Protein AF-0000000087629906 (afdb_homodimer)

Sequence (466 aa):
ETQLTEESISKRVALLITNKTFNGYSTRHGAEKDEYEMHCMLADLGYDVVKYRNLTVKEIEKALQKFSKHPHLVHTDSVFVVIMSHGSLKGVCGTDCKPFEIENIYKSLNTENCPALHNKPKVIIIQACRGVLTTDNTTIGINIETDAVVHKEKDFISLLSCTPNTTSYRDESYGSYFIQYIVEVFKEFADVDHIEELFRKVMQRFEESEFGEIQMPSKDRCTLTKNFYLLHYETQLTEESISKRVALLITNKTFNGYSTRHGAEKDEYEMHCMLADLGYDVVKYRNLTVKEIEKALQKFSKHPHLVHTDSVFVVIMSHGSLKGVCGTDCKPFEIENIYKSLNTENCPALHNKPKVIIIQACRGVLTTDNTTIGINIETDAVVHKEKDFISLLSCTPNTTSYRDESYGSYFIQYIVEVFKEFADVDHIEELFRKVMQRFEESEFGEIQMPSKDRCTLTKNFYLLHY

Nearest PDB structures (foldseek):
  4qui-assembly2_B-2  TM=8.491E-01  e=1.460E-20  Homo sapiens
  3r7b-assembly1_A  TM=9.033E-01  e=9.843E-13  Homo sapiens
  3r6l-assembly3_A  TM=9.200E-01  e=4.421E-12  Homo sapiens
  3r5j-assembly1_A  TM=8.519E-01  e=6.045E-12  Homo sapiens
  3r6g-assembly3_A  TM=9.053E-01  e=2.715E-11  Homo sapiens

Foldseek 3Di:
DPPPPPPLLFAAAEEEEFEAAADPDDGQFQSVVLRVLLVVLCVVLRHDYDYYYQFALVRVLVSLLCVLVPPRLLRHQEYEYEHAAAAALQGHGGSHRDDHHPVSNQVCNWCVNRVSCVVHAYEYEYHYFHAAPPDDDDDDDDPPPPPPDPDGGARYKYKYWADRNAGFDADNNNGTLLSVLLSVLCVVPLQPAFPVVSSVVSQVVLVPDPCNVRIGIDMDDHRDPDTHRSHDD/DPPPPPPQLFAAAEEEEFEAAADPDDGQFQSVVLRVLLVVLCVVLRHDYDYYYQFALVRVLVSLLCVLVPPRLLRHQEYEYEHAAAAALQGHGGRHRDDHHPVSNQVCNWCVNRVSCVVHAYEYEYHYFHAADPDDDDDDDDPPPPPPDPDGGARYKYKYWADHNAGFDADNNNGTLLSVLLSVLCVVPLQPAFPVVSSVVSQVVLVPDPCNVRGGIDMDPHRDPDTHRSHDD

Structure (mmCIF, N/CA/C/O backbone):
data_AF-0000000087629906-model_v1
#
loop_
_entity.id
_entity.type
_entity.pdbx_description
1 polymer Caspase-1-like
#
loop_
_atom_site.group_PDB
_atom_site.id
_atom_site.type_symbol
_atom_site.label_atom_id
_atom_site.label_alt_id
_atom_site.label_comp_id
_atom_site.label_asym_id
_atom_site.label_entity_id
_atom_site.label_seq_id
_atom_site.pdbx_PDB_ins_code
_atom_site.Cartn_x
_atom_site.Cartn_y
_atom_site.Cartn_z
_atom_site.occupancy
_atom_site.B_iso_or_equiv
_atom_site.auth_seq_id
_atom_site.auth_comp_id
_atom_site.auth_asym_id
_atom_site.auth_atom_id
_atom_site.pdbx_PDB_model_num
ATOM 1 N N . GLU A 1 1 ? -18.453 -19.672 14.117 1 23.72 1 GLU A N 1
ATOM 2 C CA . GLU A 1 1 ? -17.141 -20.281 14.281 1 23.72 1 GLU A CA 1
ATOM 3 C C . GLU A 1 1 ? -16.984 -21.5 13.359 1 23.72 1 GLU A C 1
ATOM 5 O O . GLU A 1 1 ? -17.438 -22.594 13.688 1 23.72 1 GLU A O 1
ATOM 10 N N . THR A 1 2 ? -17.297 -21.422 12.039 1 31.22 2 THR A N 1
ATOM 11 C CA . THR A 1 2 ? -17.344 -22.578 11.133 1 31.22 2 THR A CA 1
ATOM 12 C C . THR A 1 2 ? -16.031 -23.344 11.172 1 31.22 2 THR A C 1
ATOM 14 O O . THR A 1 2 ? -14.969 -22.781 10.906 1 31.22 2 THR A O 1
ATOM 17 N N . GLN A 1 3 ? -15.984 -24.375 12.047 1 30.27 3 GLN A N 1
ATOM 18 C CA . GLN A 1 3 ? -14.969 -25.406 12.188 1 30.27 3 GLN A CA 1
ATOM 19 C C . GLN A 1 3 ? -14.484 -25.891 10.82 1 30.27 3 GLN A C 1
ATOM 21 O O . GLN A 1 3 ? -15.25 -26.484 10.055 1 30.27 3 GLN A O 1
ATOM 26 N N . LEU A 1 4 ? -13.641 -25.172 10.18 1 35.41 4 LEU A N 1
ATOM 27 C CA . LEU A 1 4 ? -12.945 -25.797 9.055 1 35.41 4 LEU A CA 1
ATOM 28 C C . LEU A 1 4 ? -12.43 -27.172 9.438 1 35.41 4 LEU A C 1
ATOM 30 O O . LEU A 1 4 ? -11.727 -27.328 10.445 1 35.41 4 LEU A O 1
ATOM 34 N N . THR A 1 5 ? -13.242 -28.266 9.43 1 34.72 5 THR A N 1
ATOM 35 C CA . THR A 1 5 ? -12.789 -29.656 9.508 1 34.72 5 THR A CA 1
ATOM 36 C C . THR A 1 5 ? -11.398 -29.797 8.898 1 34.72 5 THR A C 1
ATOM 38 O O . THR A 1 5 ? -11.016 -29.031 8.016 1 34.72 5 THR A O 1
ATOM 41 N N . GLU A 1 6 ? -10.344 -30.391 9.641 1 38.53 6 GLU A N 1
ATOM 42 C CA . GLU A 1 6 ? -9 -30.828 9.289 1 38.53 6 GLU A CA 1
ATOM 43 C C . GLU A 1 6 ? -8.922 -31.281 7.832 1 38.53 6 GLU A C 1
ATOM 45 O O . GLU A 1 6 ? -7.859 -31.188 7.207 1 38.53 6 GLU A O 1
ATOM 50 N N . GLU A 1 7 ? -9.82 -32.25 7.48 1 39.25 7 GLU A N 1
ATOM 51 C CA . GLU A 1 7 ? -9.68 -32.938 6.199 1 39.25 7 GLU A CA 1
ATOM 52 C C . GLU A 1 7 ? -9.539 -31.938 5.051 1 39.25 7 GLU A C 1
ATOM 54 O O . GLU A 1 7 ? -8.773 -32.188 4.109 1 39.25 7 GLU A O 1
ATOM 59 N N . SER A 1 8 ? -10.5 -30.953 4.93 1 39.22 8 SER A N 1
ATOM 60 C CA . SER A 1 8 ? -10.648 -30.266 3.648 1 39.22 8 SER A CA 1
ATOM 61 C C . SER A 1 8 ? -9.609 -29.172 3.484 1 39.22 8 SER A C 1
ATOM 63 O O . SER A 1 8 ? -9.914 -28.094 2.95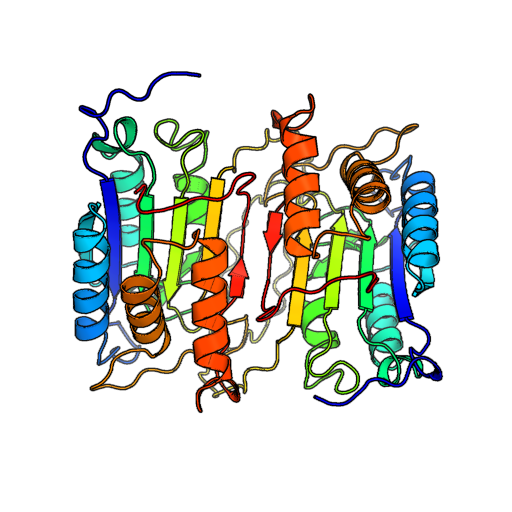1 1 39.22 8 SER A O 1
ATOM 65 N N . ILE A 1 9 ? -8.867 -28.938 4.438 1 48.34 9 ILE A N 1
ATOM 66 C CA . ILE A 1 9 ? -7.883 -27.938 4.02 1 48.34 9 ILE A CA 1
ATOM 67 C C . ILE A 1 9 ? -7.316 -28.312 2.656 1 48.34 9 ILE A C 1
ATOM 69 O O . ILE A 1 9 ? -6.641 -29.344 2.52 1 48.34 9 ILE A O 1
ATOM 73 N N . SER A 1 10 ? -8.078 -28.094 1.532 1 56.72 10 SER A N 1
ATOM 74 C CA . SER A 1 10 ? -8 -28.078 0.075 1 56.72 10 SER A CA 1
ATOM 75 C C . SER A 1 10 ? -6.707 -27.422 -0.399 1 56.72 10 SER A C 1
ATOM 77 O O . SER A 1 10 ? -6.039 -26.734 0.369 1 56.72 10 SER A O 1
ATOM 79 N N . LYS A 1 11 ? -6.113 -27.891 -1.524 1 80.56 11 LYS A N 1
ATOM 80 C CA . LYS A 1 11 ? -4.938 -27.594 -2.338 1 80.56 11 LYS A CA 1
ATOM 81 C C . LYS A 1 11 ? -4.84 -26.094 -2.639 1 80.56 11 LYS A C 1
ATOM 83 O O . LYS A 1 11 ? -5.691 -25.547 -3.344 1 80.56 11 LYS A O 1
ATOM 88 N N . ARG A 1 12 ? -3.924 -25.484 -1.78 1 93.5 12 ARG A N 1
ATOM 89 C CA . ARG A 1 12 ? -3.609 -24.094 -2.117 1 93.5 12 ARG A CA 1
ATOM 90 C C . ARG A 1 12 ? -2.977 -24 -3.502 1 93.5 12 ARG A C 1
ATOM 92 O O . ARG A 1 12 ? -2.316 -24.938 -3.955 1 93.5 12 ARG A O 1
ATOM 99 N N . VAL A 1 13 ? -3.336 -22.969 -4.117 1 96.38 13 VAL A N 1
ATOM 100 C CA . VAL A 1 13 ? -2.77 -22.781 -5.449 1 96.38 13 VAL A CA 1
ATOM 101 C C . VAL A 1 13 ? -2.061 -21.438 -5.527 1 96.38 13 VAL A C 1
ATOM 103 O O . VAL A 1 13 ? -2.516 -20.453 -4.934 1 96.38 13 VAL A O 1
ATOM 106 N N . ALA A 1 14 ? -0.935 -21.391 -6.238 1 98.25 14 ALA A N 1
ATOM 107 C CA . ALA A 1 14 ? -0.16 -20.172 -6.473 1 98.25 14 ALA A CA 1
ATOM 108 C C . ALA A 1 14 ? 0.197 -20.031 -7.949 1 98.25 14 ALA A C 1
ATOM 110 O O . ALA A 1 14 ? 0.315 -21.031 -8.664 1 98.25 14 ALA A O 1
ATOM 111 N N . LEU A 1 15 ? 0.294 -18.797 -8.391 1 98.75 15 LEU A N 1
ATOM 112 C CA . LEU A 1 15 ? 0.773 -18.469 -9.727 1 98.75 15 LEU A CA 1
ATOM 113 C C . LEU A 1 15 ? 2.168 -17.844 -9.672 1 98.75 15 LEU A C 1
ATOM 115 O O . LEU A 1 15 ? 2.396 -16.891 -8.93 1 98.75 15 LEU A O 1
ATOM 119 N N . LEU A 1 16 ? 3.117 -18.438 -10.375 1 98.75 16 LEU A N 1
ATOM 120 C CA . LEU A 1 16 ? 4.492 -17.969 -10.43 1 98.75 16 LEU A CA 1
ATOM 121 C C . LEU A 1 16 ? 4.922 -17.703 -11.867 1 98.75 16 LEU A C 1
ATOM 123 O O . LEU A 1 16 ? 5.027 -18.641 -12.664 1 98.75 16 LEU A O 1
ATOM 127 N N . ILE A 1 17 ? 5.133 -16.438 -12.195 1 98.31 17 ILE A N 1
ATOM 128 C CA . ILE A 1 17 ? 5.574 -16.047 -13.531 1 98.31 17 ILE A CA 1
ATOM 129 C C . ILE A 1 17 ? 6.996 -15.484 -13.461 1 98.31 17 ILE A C 1
ATOM 131 O O . ILE A 1 17 ? 7.258 -14.531 -12.734 1 98.31 17 ILE A O 1
ATOM 135 N N . THR A 1 18 ? 7.895 -16.078 -14.266 1 96.94 18 THR A N 1
ATOM 136 C CA . THR A 1 18 ? 9.289 -15.648 -14.305 1 96.94 18 THR A CA 1
ATOM 137 C C . THR A 1 18 ? 9.703 -15.297 -15.727 1 96.94 18 THR A C 1
ATOM 139 O O . THR A 1 18 ? 9.789 -16.172 -16.594 1 96.94 18 THR A O 1
ATOM 142 N N . ASN A 1 19 ? 9.938 -14.023 -15.953 1 94.5 19 ASN A N 1
ATOM 143 C CA . ASN A 1 19 ? 10.508 -13.594 -17.234 1 94.5 19 ASN A CA 1
ATOM 144 C C . ASN A 1 19 ? 12.016 -13.383 -17.125 1 94.5 19 ASN A C 1
ATOM 146 O O . ASN A 1 19 ? 12.477 -12.57 -16.312 1 94.5 19 ASN A O 1
ATOM 150 N N . LYS A 1 20 ? 12.734 -14.062 -17.875 1 92.31 20 LYS A N 1
ATOM 151 C CA . LYS A 1 20 ? 14.195 -14.008 -17.812 1 92.31 20 LYS A CA 1
ATOM 152 C C . LYS A 1 20 ? 14.773 -13.359 -19.078 1 92.31 20 LYS A C 1
ATOM 154 O O . LYS A 1 20 ? 15.742 -12.602 -19 1 92.31 20 LYS A O 1
ATOM 159 N N . THR A 1 21 ? 14.227 -13.688 -20.234 1 92 21 THR A N 1
ATOM 160 C CA . THR A 1 21 ? 14.75 -13.195 -21.5 1 92 21 THR A CA 1
ATOM 161 C C . THR A 1 21 ? 13.789 -12.188 -22.125 1 92 21 THR A C 1
ATOM 163 O O . THR A 1 21 ? 12.57 -12.352 -22.031 1 92 21 THR A O 1
ATOM 166 N N . PHE A 1 22 ? 14.359 -11.203 -22.766 1 87.94 22 PHE A N 1
ATOM 167 C CA . PHE A 1 22 ? 13.578 -10.117 -23.344 1 87.94 22 PHE A CA 1
ATOM 168 C C . PHE A 1 22 ? 14.086 -9.742 -24.719 1 87.94 22 PHE A C 1
ATOM 170 O O . PHE A 1 22 ? 15.258 -9.961 -25.047 1 87.94 22 PHE A O 1
ATOM 177 N N . ASN A 1 23 ? 13.117 -9.305 -25.438 1 85 23 ASN A N 1
ATOM 178 C CA . ASN A 1 23 ? 13.508 -8.758 -26.734 1 85 23 ASN A CA 1
ATOM 179 C C . ASN A 1 23 ? 14.047 -7.336 -26.594 1 85 23 ASN A C 1
ATOM 181 O O . ASN A 1 23 ? 13.273 -6.383 -26.5 1 85 23 ASN A O 1
ATOM 185 N N . GLY A 1 24 ? 15.359 -7.152 -26.484 1 75.06 24 GLY A N 1
ATOM 186 C CA . GLY A 1 24 ? 15.891 -5.797 -26.453 1 75.06 24 GLY A CA 1
ATOM 187 C C . GLY A 1 24 ? 16.328 -5.367 -25.078 1 75.06 24 GLY A C 1
ATOM 188 O O . GLY A 1 24 ? 16.875 -4.27 -24.906 1 75.06 24 GLY A O 1
ATOM 189 N N . TYR A 1 25 ? 15.93 -6.133 -24.094 1 74.81 25 TYR A N 1
ATOM 190 C CA . TYR A 1 25 ? 16.406 -5.844 -22.734 1 74.81 25 TYR A CA 1
ATOM 191 C C . TYR A 1 25 ? 17.406 -6.895 -22.281 1 74.81 25 TYR A C 1
ATOM 193 O O . TYR A 1 25 ? 17.516 -7.961 -22.891 1 74.81 25 TYR A O 1
ATOM 201 N N . SER A 1 26 ? 18.047 -6.535 -21.234 1 79.56 26 SER A N 1
ATOM 202 C CA . SER A 1 26 ? 19.062 -7.43 -20.688 1 79.56 26 SER A CA 1
ATOM 203 C C . SER A 1 26 ? 18.438 -8.672 -20.078 1 79.56 26 SER A C 1
ATOM 205 O O . SER A 1 26 ? 17.344 -8.602 -19.516 1 79.56 26 SER A O 1
ATOM 207 N N . THR A 1 27 ? 19.109 -9.711 -20.266 1 85.81 27 THR A N 1
ATOM 208 C CA . THR A 1 27 ? 18.703 -10.961 -19.625 1 85.81 27 THR A CA 1
ATOM 209 C C . THR A 1 27 ? 18.828 -10.859 -18.109 1 85.81 27 THR A C 1
ATOM 211 O O . THR A 1 27 ? 19.797 -10.297 -17.594 1 85.81 27 THR A O 1
ATOM 214 N N . ARG A 1 28 ? 17.844 -11.414 -17.406 1 86.5 28 ARG A N 1
ATOM 215 C CA . ARG A 1 28 ? 17.844 -11.398 -15.938 1 86.5 28 ARG A CA 1
ATOM 216 C C . ARG A 1 28 ? 18.531 -12.633 -15.375 1 86.5 28 ARG A C 1
ATOM 218 O O . ARG A 1 28 ? 17.875 -13.539 -14.859 1 86.5 28 ARG A O 1
ATOM 225 N N . HIS A 1 29 ? 19.828 -12.539 -15.367 1 84 29 HIS A N 1
ATOM 226 C CA . HIS A 1 29 ? 20.594 -13.641 -14.797 1 84 29 HIS A CA 1
ATOM 227 C C . HIS A 1 29 ? 20.297 -13.828 -13.32 1 84 29 HIS A C 1
ATOM 229 O O . HIS A 1 29 ? 20.156 -12.852 -12.578 1 84 29 HIS A O 1
ATOM 235 N N . GLY A 1 30 ? 20.141 -15.062 -12.859 1 87.25 30 GLY A N 1
ATOM 236 C CA . GLY A 1 30 ? 19.797 -15.359 -11.477 1 87.25 30 GLY A CA 1
ATOM 237 C C . GLY A 1 30 ? 18.312 -15.57 -11.258 1 87.25 30 GLY A C 1
ATOM 238 O O . GLY A 1 30 ? 17.891 -16.031 -10.195 1 87.25 30 GLY A O 1
ATOM 239 N N . ALA A 1 31 ? 17.562 -15.289 -12.305 1 90.5 31 ALA A N 1
ATOM 240 C CA . ALA A 1 31 ? 16.109 -15.43 -12.211 1 90.5 31 ALA A CA 1
ATOM 241 C C . ALA A 1 31 ? 15.719 -16.875 -11.961 1 90.5 31 ALA A C 1
ATOM 243 O O . ALA A 1 31 ? 14.719 -17.156 -11.289 1 90.5 31 ALA A O 1
ATOM 244 N N . GLU A 1 32 ? 16.516 -17.766 -12.477 1 92.56 32 GLU A N 1
ATOM 245 C CA . GLU A 1 32 ? 16.219 -19.188 -12.289 1 92.56 32 GLU A CA 1
ATOM 246 C C . GLU A 1 32 ? 16.359 -19.594 -10.82 1 92.56 32 GLU A C 1
ATOM 248 O O . GLU A 1 32 ? 15.602 -20.422 -10.328 1 92.56 32 GLU A O 1
ATOM 253 N N . LYS A 1 33 ? 17.359 -19.062 -10.211 1 93 33 LYS A N 1
ATOM 254 C CA . LYS A 1 33 ? 17.531 -19.328 -8.789 1 93 33 LYS A CA 1
ATOM 255 C C . LYS A 1 33 ? 16.359 -18.781 -7.984 1 93 33 LYS A C 1
ATOM 257 O O . LYS A 1 33 ? 15.82 -19.453 -7.105 1 93 33 LYS A O 1
ATOM 262 N N . ASP A 1 34 ? 15.969 -17.562 -8.273 1 95.38 34 ASP A N 1
ATOM 263 C CA . ASP A 1 34 ? 14.82 -16.938 -7.621 1 95.38 34 ASP A CA 1
ATOM 264 C C . ASP A 1 34 ? 13.562 -17.797 -7.816 1 95.38 34 ASP A C 1
ATOM 266 O O . ASP A 1 34 ? 12.812 -18.031 -6.867 1 95.38 34 ASP A O 1
ATOM 270 N N . GLU A 1 35 ? 13.391 -18.234 -9.039 1 96.88 35 GLU A N 1
ATOM 271 C CA . GLU A 1 35 ? 12.227 -19.047 -9.352 1 96.88 35 GLU A CA 1
ATOM 272 C C . GLU A 1 35 ? 12.219 -20.344 -8.531 1 96.88 35 GLU A C 1
ATOM 274 O O . GLU A 1 35 ? 11.195 -20.719 -7.965 1 96.88 35 GLU A O 1
ATOM 279 N N . TYR A 1 36 ? 13.336 -20.953 -8.523 1 97.19 36 TYR A N 1
ATOM 280 C CA . TYR A 1 36 ? 13.461 -22.203 -7.801 1 97.19 36 TYR A CA 1
ATOM 281 C C . TYR A 1 36 ? 13.172 -22.016 -6.316 1 97.19 36 TYR A C 1
ATOM 283 O O . TYR A 1 36 ? 12.367 -22.75 -5.734 1 97.19 36 TYR A O 1
ATOM 291 N N . GLU A 1 37 ? 13.805 -21.078 -5.719 1 97.19 37 GLU A N 1
ATOM 292 C CA . GLU A 1 37 ? 13.664 -20.844 -4.285 1 97.19 37 GLU A CA 1
ATOM 293 C C . GLU A 1 37 ? 12.227 -20.453 -3.936 1 97.19 37 GLU A C 1
ATOM 295 O O . GLU A 1 37 ? 11.68 -20.922 -2.936 1 97.19 37 GLU A O 1
ATOM 300 N N . MET A 1 38 ? 11.656 -19.625 -4.742 1 98.06 38 MET A N 1
ATOM 301 C CA . MET A 1 38 ? 10.273 -19.219 -4.52 1 98.06 38 MET A CA 1
ATOM 302 C C . MET A 1 38 ? 9.32 -20.406 -4.664 1 98.06 38 MET A C 1
ATOM 304 O O . MET A 1 38 ? 8.414 -20.578 -3.846 1 98.06 38 MET A O 1
ATOM 308 N N . HIS A 1 39 ? 9.539 -21.188 -5.691 1 98.19 39 HIS A N 1
ATOM 309 C CA . HIS A 1 39 ? 8.727 -22.391 -5.887 1 98.19 39 HIS A CA 1
ATOM 310 C C . HIS A 1 39 ? 8.797 -23.297 -4.668 1 98.19 39 HIS A C 1
ATOM 312 O O . HIS A 1 39 ? 7.77 -23.766 -4.172 1 98.19 39 HIS A O 1
ATOM 318 N N . CYS A 1 40 ? 9.977 -23.547 -4.223 1 98.06 40 CYS A N 1
ATOM 319 C CA . CYS A 1 40 ? 10.164 -24.438 -3.086 1 98.06 40 CYS A CA 1
ATOM 320 C C . CYS A 1 40 ? 9.477 -23.906 -1.843 1 98.06 40 CYS A C 1
ATOM 322 O O . CYS A 1 40 ? 8.805 -24.641 -1.12 1 98.06 40 CYS A O 1
ATOM 324 N N . MET A 1 41 ? 9.625 -22.609 -1.605 1 97.75 41 MET A N 1
ATOM 325 C CA . MET A 1 41 ? 9 -22 -0.437 1 97.75 41 MET A CA 1
ATOM 326 C C . MET A 1 41 ? 7.48 -22.156 -0.492 1 97.75 41 MET A C 1
ATOM 328 O O . MET A 1 41 ? 6.859 -22.562 0.488 1 97.75 41 MET A O 1
ATOM 332 N N . LEU A 1 42 ? 6.883 -21.844 -1.662 1 97.62 42 LEU A N 1
ATOM 333 C CA . LEU A 1 42 ? 5.434 -21.938 -1.814 1 97.62 42 LEU A CA 1
ATOM 334 C C . LEU A 1 42 ? 4.957 -23.375 -1.673 1 97.62 42 LEU A C 1
ATOM 336 O O . LEU A 1 42 ? 3.938 -23.641 -1.029 1 97.62 42 LEU A O 1
ATOM 340 N N . ALA A 1 43 ? 5.711 -24.281 -2.232 1 96.5 43 ALA A N 1
ATOM 341 C CA . ALA A 1 43 ? 5.367 -25.688 -2.117 1 96.5 43 ALA A CA 1
ATOM 342 C C . ALA A 1 43 ? 5.406 -26.141 -0.661 1 96.5 43 ALA A C 1
ATOM 344 O O . ALA A 1 43 ? 4.512 -26.859 -0.203 1 96.5 43 ALA A O 1
ATOM 345 N N . ASP A 1 44 ? 6.402 -25.719 0.036 1 95.25 44 ASP A N 1
ATOM 346 C CA . ASP A 1 44 ? 6.547 -26.062 1.446 1 95.25 44 ASP A CA 1
ATOM 347 C C . ASP A 1 44 ? 5.383 -25.516 2.271 1 95.25 44 ASP A C 1
ATOM 349 O O . ASP A 1 44 ? 5.023 -26.094 3.301 1 95.25 44 ASP A O 1
ATOM 353 N N . LEU A 1 45 ? 4.832 -24.469 1.834 1 95.5 45 LEU A N 1
ATOM 354 C CA . LEU A 1 45 ? 3.707 -23.844 2.527 1 95.5 45 LEU A CA 1
ATOM 355 C C . LEU A 1 45 ? 2.387 -24.484 2.094 1 95.5 45 LEU A C 1
ATOM 357 O O . LEU A 1 45 ? 1.316 -24.047 2.525 1 95.5 45 LEU A O 1
ATOM 361 N N . GLY A 1 46 ? 2.428 -25.422 1.151 1 94.44 46 GLY A N 1
ATOM 362 C CA . GLY A 1 46 ? 1.253 -26.203 0.788 1 94.44 46 GLY A CA 1
ATOM 363 C C . GLY A 1 46 ? 0.607 -25.734 -0.503 1 94.44 46 GLY A C 1
ATOM 364 O O . GLY A 1 46 ? -0.507 -26.141 -0.83 1 94.44 46 GLY A O 1
ATOM 365 N N . TYR A 1 47 ? 1.272 -24.922 -1.271 1 96.75 47 TYR A N 1
ATOM 366 C CA . TYR A 1 47 ? 0.686 -24.422 -2.51 1 96.75 47 TYR A CA 1
ATOM 367 C C . TYR A 1 47 ? 1.095 -25.281 -3.695 1 96.75 47 TYR A C 1
ATOM 369 O O . TYR A 1 47 ? 2.271 -25.609 -3.854 1 96.75 47 TYR A O 1
ATOM 377 N N . ASP A 1 48 ? 0.115 -25.656 -4.469 1 96.75 48 ASP A N 1
ATOM 378 C CA . ASP A 1 48 ? 0.391 -26.125 -5.82 1 96.75 48 ASP A CA 1
ATOM 379 C C . ASP A 1 48 ? 0.734 -24.969 -6.75 1 96.75 48 ASP A C 1
ATOM 381 O O . ASP A 1 48 ? -0.116 -24.125 -7.031 1 96.75 48 ASP A O 1
ATOM 385 N N . VAL A 1 49 ? 1.929 -25 -7.301 1 97.94 49 VAL A N 1
ATOM 386 C CA . VAL A 1 49 ? 2.428 -23.812 -7.98 1 97.94 49 VAL A CA 1
ATOM 387 C C . VAL A 1 49 ? 2.273 -23.984 -9.492 1 97.94 49 VAL A C 1
ATOM 389 O O . VAL A 1 49 ? 2.869 -24.875 -10.086 1 97.94 49 VAL A O 1
ATOM 392 N N . VAL A 1 50 ? 1.48 -23.125 -10.102 1 97.94 50 VAL A N 1
ATOM 393 C CA . VAL A 1 50 ? 1.387 -22.984 -11.555 1 97.94 50 VAL A CA 1
ATOM 394 C C . VAL A 1 50 ? 2.486 -22.062 -12.062 1 97.94 50 VAL A C 1
ATOM 396 O O . VAL A 1 50 ? 2.518 -20.875 -11.711 1 97.94 50 VAL A O 1
ATOM 399 N N . LYS A 1 51 ? 3.32 -22.609 -12.953 1 98.19 51 LYS A N 1
ATOM 400 C CA . LYS A 1 51 ? 4.496 -21.859 -13.367 1 98.19 51 LYS A CA 1
ATOM 401 C C . LYS A 1 51 ? 4.418 -21.484 -14.844 1 98.19 51 LYS A C 1
ATOM 403 O O . LYS A 1 51 ? 4 -22.281 -15.672 1 98.19 51 LYS A O 1
ATOM 408 N N . TYR A 1 52 ? 4.773 -20.281 -15.148 1 98.44 52 TYR A N 1
ATOM 409 C CA . TYR A 1 52 ? 4.996 -19.812 -16.516 1 98.44 52 TYR A CA 1
ATOM 410 C C . TYR A 1 52 ? 6.336 -19.094 -16.625 1 98.44 52 TYR A C 1
ATOM 412 O O . TYR A 1 52 ? 6.812 -18.484 -15.664 1 98.44 52 TYR A O 1
ATOM 420 N N . ARG A 1 53 ? 6.898 -19.156 -17.844 1 97.81 53 ARG A N 1
ATOM 421 C CA . ARG A 1 53 ? 8.18 -18.516 -18.094 1 97.81 53 ARG A CA 1
ATOM 422 C C . ARG A 1 53 ? 8.148 -17.719 -19.391 1 97.81 53 ARG A C 1
ATOM 424 O O . ARG A 1 53 ? 7.559 -18.156 -20.375 1 97.81 53 ARG A O 1
ATOM 431 N N . ASN A 1 54 ? 8.758 -16.578 -19.297 1 96.94 54 ASN A N 1
ATOM 432 C CA . ASN A 1 54 ? 9.016 -15.758 -20.484 1 96.94 54 ASN A CA 1
ATOM 433 C C . ASN A 1 54 ? 7.738 -15.484 -21.266 1 96.94 54 ASN A C 1
ATOM 435 O O . ASN A 1 54 ? 7.637 -15.836 -22.438 1 96.94 54 ASN A O 1
ATOM 439 N N . LEU A 1 55 ? 6.863 -14.773 -20.578 1 97.62 55 LEU A N 1
ATOM 440 C CA . LEU A 1 55 ? 5.562 -14.422 -21.141 1 97.62 55 LEU A CA 1
ATOM 441 C C . LEU A 1 55 ? 5.566 -12.992 -21.672 1 97.62 55 LEU A C 1
ATOM 443 O O . LEU A 1 55 ? 6.152 -12.102 -21.062 1 97.62 55 LEU A O 1
ATOM 447 N N . THR A 1 56 ? 4.934 -12.797 -22.812 1 96.19 56 THR A N 1
ATOM 448 C CA . THR A 1 56 ? 4.578 -11.453 -23.25 1 96.19 56 THR A CA 1
ATOM 449 C C . THR A 1 56 ? 3.465 -10.875 -22.375 1 96.19 56 THR A C 1
ATOM 451 O O . THR A 1 56 ? 2.914 -11.578 -21.516 1 96.19 56 THR A O 1
ATOM 454 N N . VAL A 1 57 ? 3.139 -9.625 -22.594 1 93.44 57 VAL A N 1
ATOM 455 C CA . VAL A 1 57 ? 2.088 -8.992 -21.797 1 93.44 57 VAL A CA 1
ATOM 456 C C . VAL A 1 57 ? 0.761 -9.711 -22.031 1 93.44 57 VAL A C 1
ATOM 458 O O . VAL A 1 57 ? 0.024 -9.992 -21.078 1 93.44 57 VAL A O 1
ATOM 461 N N . LYS A 1 58 ? 0.475 -9.977 -23.297 1 96.19 58 LYS A N 1
ATOM 462 C CA . LYS A 1 58 ? -0.756 -10.688 -23.641 1 96.19 58 LYS A CA 1
ATOM 463 C C . LYS A 1 58 ? -0.799 -12.055 -22.969 1 96.19 58 LYS A C 1
ATOM 465 O O . LYS A 1 58 ? -1.848 -12.484 -22.484 1 96.19 58 LYS A O 1
ATOM 470 N N . GLU A 1 59 ? 0.308 -12.68 -22.938 1 97.81 59 GLU A N 1
ATOM 471 C CA . GLU A 1 59 ? 0.382 -14 -22.328 1 97.81 59 GLU A CA 1
ATOM 472 C C . GLU A 1 59 ? 0.252 -13.914 -20.797 1 97.81 59 GLU A C 1
ATOM 474 O O . GLU A 1 59 ? -0.314 -14.812 -20.172 1 97.81 59 GLU A O 1
ATOM 479 N N . ILE A 1 60 ? 0.811 -12.898 -20.156 1 97.25 60 ILE A N 1
ATOM 480 C CA . ILE A 1 60 ? 0.623 -12.68 -18.719 1 97.25 60 ILE A CA 1
ATOM 481 C C . ILE A 1 60 ? -0.864 -12.516 -18.422 1 97.25 60 ILE A C 1
ATOM 483 O O . ILE A 1 60 ? -1.386 -13.133 -17.484 1 97.25 60 ILE A O 1
ATOM 487 N N . GLU A 1 61 ? -1.5 -11.703 -19.25 1 96.69 61 GLU A N 1
ATOM 488 C CA . GLU A 1 61 ? -2.934 -11.484 -19.078 1 96.69 61 GLU A CA 1
ATOM 489 C C . GLU A 1 61 ? -3.713 -12.789 -19.188 1 96.69 61 GLU A C 1
ATOM 491 O O . GLU A 1 61 ? -4.609 -13.062 -18.391 1 96.69 61 GLU A O 1
ATOM 496 N N . LYS A 1 62 ? -3.365 -13.586 -20.172 1 97.69 62 LYS A N 1
ATOM 497 C CA . LYS A 1 62 ? -4.02 -14.875 -20.359 1 97.69 62 LYS A CA 1
ATOM 498 C C . LYS A 1 62 ? -3.768 -15.805 -19.188 1 97.69 62 LYS A C 1
ATOM 500 O O . LYS A 1 62 ? -4.676 -16.516 -18.734 1 97.69 62 LYS A O 1
ATOM 505 N N . ALA A 1 63 ? -2.545 -15.797 -18.672 1 98.06 63 ALA A N 1
ATOM 506 C CA . ALA A 1 63 ? -2.203 -16.625 -17.516 1 98.06 63 ALA A CA 1
ATOM 507 C C . ALA A 1 63 ? -3.027 -16.219 -16.297 1 98.06 63 ALA A C 1
ATOM 509 O O . ALA A 1 63 ? -3.518 -17.094 -15.57 1 98.06 63 ALA A O 1
ATOM 510 N N . LEU A 1 64 ? -3.172 -14.93 -16.078 1 97.62 64 LEU A N 1
ATOM 511 C CA . LEU A 1 64 ? -3.961 -14.422 -14.969 1 97.62 64 LEU A CA 1
ATOM 512 C C . LEU A 1 64 ? -5.426 -14.82 -15.109 1 97.62 64 LEU A C 1
ATOM 514 O O . LEU A 1 64 ? -6.062 -15.219 -14.133 1 97.62 64 LEU A O 1
ATOM 518 N N . GLN A 1 65 ? -5.914 -14.727 -16.328 1 97 65 GLN A N 1
ATOM 519 C CA . GLN A 1 65 ? -7.297 -15.109 -16.578 1 97 65 GLN A CA 1
ATOM 520 C C . GLN A 1 65 ? -7.516 -16.594 -16.312 1 97 65 GLN A C 1
ATOM 522 O O . GLN A 1 65 ? -8.5 -16.984 -15.688 1 97 65 GLN A O 1
ATOM 527 N N . LYS A 1 66 ? -6.613 -17.375 -16.828 1 97.44 66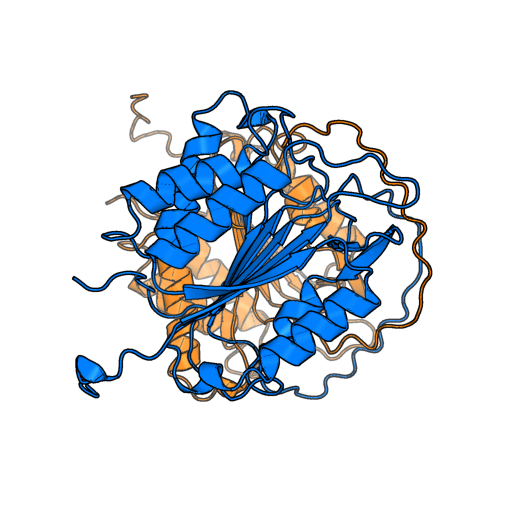 LYS A N 1
ATOM 528 C CA . LYS A 1 66 ? -6.691 -18.797 -16.578 1 97.44 66 LYS A CA 1
ATOM 529 C C . LYS A 1 66 ? -6.609 -19.109 -15.078 1 97.44 66 LYS A C 1
ATOM 531 O O . LYS A 1 66 ? -7.352 -19.953 -14.57 1 97.44 66 LYS A O 1
ATOM 536 N N . PHE A 1 67 ? -5.77 -18.406 -14.398 1 97.69 67 PHE A N 1
ATOM 537 C CA . PHE A 1 67 ? -5.598 -18.594 -12.961 1 97.69 67 PHE A CA 1
ATOM 538 C C . PHE A 1 67 ? -6.875 -18.234 -12.211 1 97.69 67 PHE A C 1
ATOM 540 O O . PHE A 1 67 ? -7.285 -18.953 -11.297 1 97.69 67 PHE A O 1
ATOM 547 N N . SER A 1 68 ? -7.512 -17.125 -12.586 1 97 68 SER A N 1
ATOM 548 C CA . SER A 1 68 ? -8.719 -16.656 -11.922 1 97 68 SER A CA 1
ATOM 549 C C . SER A 1 68 ? -9.867 -17.656 -12.094 1 97 68 SER A C 1
ATOM 551 O O . SER A 1 68 ? -10.867 -17.578 -11.375 1 97 68 SER A O 1
ATOM 553 N N . LYS A 1 69 ? -9.703 -18.594 -13.039 1 95.94 69 LYS A N 1
ATOM 554 C CA . LYS A 1 69 ? -10.727 -19.609 -13.305 1 95.94 69 LYS A CA 1
ATOM 555 C C . LYS A 1 69 ? -10.258 -21 -12.875 1 95.94 69 LYS A C 1
ATOM 557 O O . LYS A 1 69 ? -10.875 -22 -13.227 1 95.94 69 LYS A O 1
ATOM 562 N N . HIS A 1 70 ? -9.133 -21.031 -12.25 1 95.56 70 HIS A N 1
ATOM 563 C CA . HIS A 1 70 ? -8.594 -22.312 -11.82 1 95.56 70 HIS A CA 1
ATOM 564 C C . HIS A 1 70 ? -9.586 -23.062 -10.938 1 95.56 70 HIS A C 1
ATOM 566 O O . HIS A 1 70 ? -10.133 -22.5 -9.992 1 95.56 70 HIS A O 1
ATOM 572 N N . PRO A 1 71 ? -9.852 -24.297 -11.094 1 93.38 71 PRO A N 1
ATOM 573 C CA . PRO A 1 71 ? -10.914 -25.047 -10.414 1 93.38 71 PRO A CA 1
ATOM 574 C C . PRO A 1 71 ? -10.641 -25.234 -8.922 1 93.38 71 PRO A C 1
ATOM 576 O O . PRO A 1 71 ? -11.57 -25.391 -8.133 1 93.38 71 PRO A O 1
ATOM 579 N N . HIS A 1 72 ? -9.445 -25.141 -8.547 1 93.75 72 HIS A N 1
ATOM 580 C CA . HIS A 1 72 ? -9.094 -25.422 -7.16 1 93.75 72 HIS A CA 1
ATOM 581 C C . HIS A 1 72 ? -9.266 -24.172 -6.293 1 93.75 72 HIS A C 1
ATOM 583 O O . HIS A 1 72 ? -9.164 -24.25 -5.066 1 93.75 72 HIS A O 1
ATOM 589 N N . LEU A 1 73 ? -9.578 -23.031 -6.879 1 94.69 73 LEU A N 1
ATOM 590 C CA . LEU A 1 73 ? -9.68 -21.797 -6.121 1 94.69 73 LEU A CA 1
ATOM 591 C C . LEU A 1 73 ? -10.836 -21.859 -5.129 1 94.69 73 LEU A C 1
ATOM 593 O O . LEU A 1 73 ? -10.773 -21.234 -4.062 1 94.69 73 LEU A O 1
ATOM 597 N N . VAL A 1 74 ? -11.812 -22.625 -5.434 1 91.81 74 VAL A N 1
ATOM 598 C CA . VAL A 1 74 ? -12.977 -22.719 -4.566 1 91.81 74 VAL A CA 1
ATOM 599 C C . VAL A 1 74 ? -12.602 -23.438 -3.27 1 91.81 74 VAL A C 1
ATOM 601 O O . VAL A 1 74 ? -13.258 -23.25 -2.24 1 91.81 74 VAL A O 1
ATOM 604 N N . HIS A 1 75 ? -11.508 -24.188 -3.324 1 91.56 75 HIS A N 1
ATOM 605 C CA . HIS A 1 75 ? -11.133 -25 -2.18 1 91.56 75 HIS A CA 1
ATOM 606 C C . HIS A 1 75 ? -9.961 -24.391 -1.418 1 91.56 75 HIS A C 1
ATOM 608 O O . HIS A 1 75 ? -9.617 -24.859 -0.328 1 91.56 75 HIS A O 1
ATOM 614 N N . THR A 1 76 ? -9.383 -23.359 -1.954 1 93.5 76 THR A N 1
ATOM 615 C CA . THR A 1 76 ? -8.203 -22.766 -1.324 1 93.5 76 THR A CA 1
ATOM 616 C C . THR A 1 76 ? -8.609 -2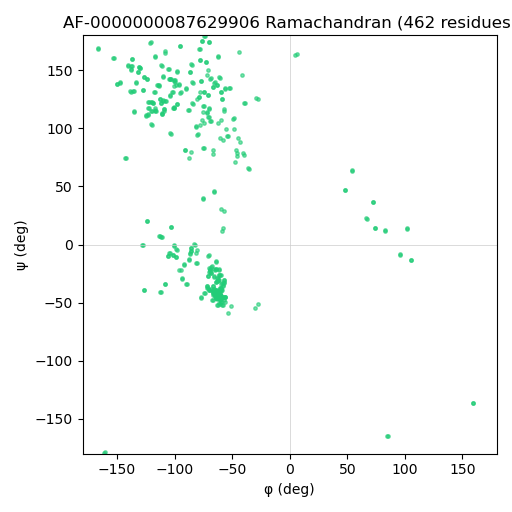1.766 -0.245 1 93.5 76 THR A C 1
ATOM 618 O O . THR A 1 76 ? -9.719 -21.234 -0.278 1 93.5 76 THR A O 1
ATOM 621 N N . ASP A 1 77 ? -7.75 -21.547 0.711 1 94.31 77 ASP A N 1
ATOM 622 C CA . ASP A 1 77 ? -8.016 -20.531 1.726 1 94.31 77 ASP A CA 1
ATOM 623 C C . ASP A 1 77 ? -7.285 -19.234 1.4 1 94.31 77 ASP A C 1
ATOM 625 O O . ASP A 1 77 ? -7.52 -18.203 2.039 1 94.31 77 ASP A O 1
ATOM 629 N N . SER A 1 78 ? -6.402 -19.297 0.45 1 96.69 78 SER A N 1
ATOM 630 C CA . SER A 1 78 ? -5.609 -18.141 0.019 1 96.69 78 SER A CA 1
ATOM 631 C C . SER A 1 78 ? -4.918 -18.422 -1.312 1 96.69 78 SER A C 1
ATOM 633 O O . SER A 1 78 ? -4.883 -19.562 -1.776 1 96.69 78 SER A O 1
ATOM 635 N N . VAL A 1 79 ? -4.383 -17.375 -1.883 1 97.94 79 VAL A N 1
ATOM 636 C CA . VAL A 1 79 ? -3.57 -17.562 -3.08 1 97.94 79 VAL A CA 1
ATOM 637 C C . VAL A 1 79 ? -2.354 -16.641 -3.035 1 97.94 79 VAL A C 1
ATOM 639 O O . VAL A 1 79 ? -2.373 -15.617 -2.361 1 97.94 79 VAL A O 1
ATOM 642 N N . PHE A 1 80 ? -1.298 -17.094 -3.742 1 98.56 80 PHE A N 1
ATOM 643 C CA . PHE A 1 80 ? -0.15 -16.25 -4.062 1 98.56 80 PHE A CA 1
ATOM 644 C C . PHE A 1 80 ? -0.063 -16 -5.566 1 98.56 80 PHE A C 1
ATOM 646 O O . PHE A 1 80 ? -0.294 -16.922 -6.363 1 98.56 80 PHE A O 1
ATOM 653 N N . VAL A 1 81 ? 0.21 -14.797 -5.918 1 98.62 81 VAL A N 1
ATOM 654 C CA . VAL A 1 81 ? 0.61 -14.445 -7.273 1 98.62 81 VAL A CA 1
ATOM 655 C C . VAL A 1 81 ? 1.971 -13.75 -7.246 1 98.62 81 VAL A C 1
ATOM 657 O O . VAL A 1 81 ? 2.121 -12.688 -6.637 1 98.62 81 VAL A O 1
ATOM 660 N N . VAL A 1 82 ? 2.932 -14.391 -7.887 1 98.5 82 VAL A N 1
ATOM 661 C CA . VAL A 1 82 ? 4.297 -13.875 -7.918 1 98.5 82 VAL A CA 1
ATOM 662 C C . VAL A 1 82 ? 4.719 -13.609 -9.359 1 98.5 82 VAL A C 1
ATOM 664 O O . VAL A 1 82 ? 4.648 -14.508 -10.211 1 98.5 82 VAL A O 1
ATOM 667 N N . ILE A 1 83 ? 5.102 -12.391 -9.633 1 96.94 83 ILE A N 1
ATOM 668 C CA . ILE A 1 83 ? 5.617 -12.047 -10.953 1 96.94 83 ILE A CA 1
ATOM 669 C C . ILE A 1 83 ? 7.02 -11.461 -10.82 1 96.94 83 ILE A C 1
ATOM 671 O O . ILE A 1 83 ? 7.23 -10.484 -10.086 1 96.94 83 ILE A O 1
ATOM 675 N N . MET A 1 84 ? 7.938 -12.086 -11.484 1 93.81 84 MET A N 1
ATOM 676 C CA . MET A 1 84 ? 9.32 -11.633 -11.531 1 93.81 84 MET A CA 1
ATOM 677 C C . MET A 1 84 ? 9.734 -11.273 -12.953 1 93.81 84 MET A C 1
ATOM 679 O O . MET A 1 84 ? 9.711 -12.133 -13.836 1 93.81 84 MET A O 1
ATOM 683 N N . SER A 1 85 ? 10.031 -10.055 -13.188 1 91.5 85 SER A N 1
ATOM 684 C CA . SER A 1 85 ? 10.344 -9.547 -14.516 1 91.5 85 SER A CA 1
ATOM 685 C C . SER A 1 85 ? 11.109 -8.234 -14.445 1 91.5 85 SER A C 1
ATOM 687 O O . SER A 1 85 ? 11.578 -7.836 -13.375 1 91.5 85 SER A O 1
ATOM 689 N N . HIS A 1 86 ? 11.398 -7.699 -15.609 1 84.44 86 HIS A N 1
ATOM 690 C CA . HIS A 1 86 ? 11.812 -6.301 -15.648 1 84.44 86 HIS A CA 1
ATOM 691 C C . HIS A 1 86 ? 10.625 -5.375 -15.391 1 84.44 86 HIS A C 1
ATOM 693 O O . HIS A 1 86 ? 9.477 -5.797 -15.469 1 84.44 86 HIS A O 1
ATOM 699 N N . GLY A 1 87 ? 10.984 -4.227 -14.953 1 79.5 87 GLY A N 1
ATOM 700 C CA . GLY A 1 87 ? 9.938 -3.277 -14.617 1 79.5 87 GLY A CA 1
ATOM 701 C C . GLY A 1 87 ? 9.875 -2.094 -15.562 1 79.5 87 GLY A C 1
ATOM 702 O O . GLY A 1 87 ? 10.789 -1.887 -16.359 1 79.5 87 GLY A O 1
ATOM 703 N N . SER A 1 88 ? 8.555 -1.635 -15.523 1 66.81 88 SER A N 1
ATOM 704 C CA . SER A 1 88 ? 8.289 -0.321 -16.094 1 66.81 88 SER A CA 1
ATOM 705 C C . SER A 1 88 ? 7.707 0.633 -15.062 1 66.81 88 SER A C 1
ATOM 707 O O . SER A 1 88 ? 7.523 0.262 -13.906 1 66.81 88 SER A O 1
ATOM 709 N N . LEU A 1 89 ? 7.496 1.854 -15.312 1 55.5 89 LEU A N 1
ATOM 710 C CA . LEU A 1 89 ? 6.93 2.812 -14.375 1 55.5 89 LEU A CA 1
ATOM 711 C C . LEU A 1 89 ? 5.566 2.342 -13.875 1 55.5 89 LEU A C 1
ATOM 713 O O . LEU A 1 89 ? 5.203 2.584 -12.719 1 55.5 89 LEU A O 1
ATOM 717 N N . LYS A 1 90 ? 4.953 1.696 -14.805 1 57.28 90 LYS A N 1
ATOM 718 C CA . LYS A 1 90 ? 3.566 1.375 -14.484 1 57.28 90 LYS A CA 1
ATOM 719 C C . LYS A 1 90 ? 3.428 -0.074 -14.031 1 57.28 90 LYS A C 1
ATOM 721 O O . LYS A 1 90 ? 2.328 -0.523 -13.695 1 57.28 90 LYS A O 1
ATOM 726 N N . GLY A 1 91 ? 4.625 -0.634 -14.07 1 73.88 91 GLY A N 1
ATOM 727 C CA . GLY A 1 91 ? 4.379 -2.006 -13.656 1 73.88 91 GLY A CA 1
ATOM 728 C C . GLY A 1 91 ? 5.477 -2.963 -14.086 1 73.88 91 GLY A C 1
ATOM 729 O O . GLY A 1 91 ? 6.66 -2.707 -13.852 1 73.88 91 GLY A O 1
ATOM 730 N N . VAL A 1 92 ? 5.012 -4.094 -14.578 1 85.31 92 VAL A N 1
ATOM 731 C CA . VAL A 1 92 ? 5.855 -5.219 -14.969 1 85.31 92 VAL A CA 1
ATOM 732 C C . VAL A 1 92 ? 5.957 -5.285 -16.484 1 85.31 92 VAL A C 1
ATOM 734 O O . VAL A 1 92 ? 5 -4.961 -17.188 1 85.31 92 VAL A O 1
ATOM 737 N N . CYS A 1 93 ? 7.141 -5.637 -16.984 1 86.62 93 CYS A N 1
ATOM 738 C CA . CYS A 1 93 ? 7.312 -5.773 -18.422 1 86.62 93 CYS A CA 1
ATOM 739 C C . CYS A 1 93 ? 7.152 -7.227 -18.859 1 86.62 93 CYS A C 1
ATOM 741 O O . CYS A 1 93 ? 7.664 -8.133 -18.203 1 86.62 93 CYS A O 1
ATOM 743 N N . GLY A 1 94 ? 6.434 -7.367 -20 1 91.5 94 GLY A N 1
ATOM 744 C CA . GLY A 1 94 ? 6.531 -8.648 -20.688 1 91.5 94 GLY A CA 1
ATOM 745 C C . GLY A 1 94 ? 7.828 -8.812 -21.453 1 91.5 94 GLY A C 1
ATOM 746 O O . GLY A 1 94 ? 8.633 -7.879 -21.531 1 91.5 94 GLY A O 1
ATOM 747 N N . THR A 1 95 ? 8.016 -9.977 -22 1 92.88 95 THR A N 1
ATOM 748 C CA . THR A 1 95 ? 9.234 -10.219 -22.766 1 92.88 95 THR A CA 1
ATOM 749 C C . THR A 1 95 ? 9.266 -9.352 -24.016 1 92.88 95 THR A C 1
ATOM 751 O O . THR A 1 95 ? 10.32 -9.156 -24.625 1 92.88 95 THR A O 1
ATOM 754 N N . ASP A 1 96 ? 8.125 -8.875 -24.453 1 90.31 96 ASP A N 1
ATOM 755 C CA . ASP A 1 96 ? 8.016 -7.973 -25.594 1 90.31 96 ASP A CA 1
ATOM 756 C C . ASP A 1 96 ? 8.273 -6.527 -25.188 1 90.31 96 ASP A C 1
ATOM 758 O O . ASP A 1 96 ? 8.07 -5.602 -25.969 1 90.31 96 ASP A O 1
ATOM 762 N N . CYS A 1 97 ? 8.547 -6.27 -23.938 1 81.69 97 CYS A N 1
ATOM 763 C CA . CYS A 1 97 ? 8.945 -4.988 -23.375 1 81.69 97 CYS A CA 1
ATOM 764 C C . CYS A 1 97 ? 7.766 -4.031 -23.297 1 81.69 97 CYS A C 1
ATOM 766 O O . CYS A 1 97 ? 7.949 -2.814 -23.234 1 81.69 97 CYS A O 1
ATOM 768 N N . LYS A 1 98 ? 6.652 -4.656 -23.469 1 85.5 98 LYS A N 1
ATOM 769 C CA . LYS A 1 98 ? 5.449 -3.861 -23.25 1 85.5 98 LYS A CA 1
ATOM 770 C C . LYS A 1 98 ? 5.051 -3.877 -21.766 1 85.5 98 LYS A C 1
ATOM 772 O O . LYS A 1 98 ? 5.316 -4.848 -21.062 1 85.5 98 LYS A O 1
ATOM 777 N N . PRO A 1 99 ? 4.477 -2.811 -21.312 1 85.94 99 PRO A N 1
ATOM 778 C CA . PRO A 1 99 ? 4.121 -2.734 -19.891 1 85.94 99 PRO A CA 1
ATOM 779 C C . PRO A 1 99 ? 2.867 -3.541 -19.562 1 85.94 99 PRO A C 1
ATOM 781 O O . PRO A 1 99 ? 1.925 -3.584 -20.359 1 85.94 99 PRO A O 1
ATOM 784 N N . PHE A 1 100 ? 2.885 -4.188 -18.453 1 88.62 100 PHE A N 1
ATOM 785 C CA . PHE A 1 100 ? 1.745 -4.812 -17.797 1 88.62 100 PHE A CA 1
ATOM 786 C C . PHE A 1 100 ? 1.404 -4.082 -16.5 1 88.62 100 PHE A C 1
ATOM 788 O O . PHE A 1 100 ? 2.234 -3.994 -15.594 1 88.62 100 PHE A O 1
ATOM 795 N N . GLU A 1 101 ? 0.186 -3.594 -16.406 1 86.44 101 GLU A N 1
ATOM 796 C CA . GLU A 1 101 ? -0.219 -2.84 -15.227 1 86.44 101 GLU A CA 1
ATOM 797 C C . GLU A 1 101 ? -0.539 -3.771 -14.055 1 86.44 101 GLU A C 1
ATOM 799 O O . GLU A 1 101 ? -1.41 -4.637 -14.172 1 86.44 101 GLU A O 1
ATOM 804 N N . ILE A 1 102 ? 0.103 -3.48 -12.945 1 88.88 102 ILE A N 1
ATOM 805 C CA . ILE A 1 102 ? -0.116 -4.285 -11.75 1 88.88 102 ILE A CA 1
ATOM 806 C C . ILE A 1 102 ? -1.586 -4.219 -11.344 1 88.88 102 ILE A C 1
ATOM 808 O O . ILE A 1 102 ? -2.133 -5.184 -10.805 1 88.88 102 ILE A O 1
ATOM 812 N N . GLU A 1 103 ? -2.275 -3.143 -11.711 1 86.75 103 GLU A N 1
ATOM 813 C CA . GLU A 1 103 ? -3.695 -2.955 -11.438 1 86.75 103 GLU A CA 1
ATOM 814 C C . GLU A 1 103 ? -4.523 -4.102 -12.016 1 86.75 103 GLU A C 1
ATOM 816 O O . GLU A 1 103 ? -5.555 -4.473 -11.445 1 86.75 103 GLU A O 1
ATOM 821 N N . ASN A 1 104 ? -4.062 -4.68 -13.086 1 90.5 104 ASN A N 1
ATOM 822 C CA . ASN A 1 104 ? -4.809 -5.75 -13.75 1 90.5 104 ASN A CA 1
ATOM 823 C C . ASN A 1 104 ? -4.824 -7.023 -12.906 1 90.5 104 ASN A C 1
ATOM 825 O O . ASN A 1 104 ? -5.734 -7.844 -13.039 1 90.5 104 ASN A O 1
ATOM 829 N N . ILE A 1 105 ? -3.844 -7.156 -12.031 1 94.38 105 ILE A N 1
ATOM 830 C CA . ILE A 1 105 ? -3.854 -8.289 -11.117 1 94.38 105 ILE A CA 1
ATOM 831 C C . ILE A 1 105 ? -5.023 -8.156 -10.141 1 94.38 105 ILE A C 1
ATOM 833 O O . ILE A 1 105 ? -5.812 -9.094 -9.977 1 94.38 105 ILE A O 1
ATOM 837 N N . TYR A 1 106 ? -5.156 -7 -9.578 1 91.88 106 TYR A N 1
ATOM 838 C CA . TYR A 1 106 ? -6.215 -6.754 -8.602 1 91.88 106 TYR A CA 1
ATOM 839 C C . TYR A 1 106 ? -7.59 -6.895 -9.242 1 91.88 106 TYR A C 1
ATOM 841 O O . TYR A 1 106 ? -8.492 -7.504 -8.664 1 91.88 106 TYR A O 1
ATOM 849 N N . LYS A 1 107 ? -7.688 -6.402 -10.438 1 89.81 107 LYS A N 1
ATOM 850 C CA . LYS A 1 107 ? -8.953 -6.473 -11.164 1 89.81 107 LYS A CA 1
ATOM 851 C C . LYS A 1 107 ? -9.328 -7.918 -11.469 1 89.81 107 LYS A C 1
ATOM 853 O O . LYS A 1 107 ? -10.492 -8.305 -11.336 1 89.81 107 LYS A O 1
ATOM 858 N N . SER A 1 108 ? -8.383 -8.703 -11.836 1 94 108 SER A N 1
ATOM 859 C CA . SER A 1 108 ? -8.633 -10.07 -12.258 1 94 108 SER A CA 1
ATOM 860 C C . SER A 1 108 ? -9.039 -10.953 -11.086 1 94 108 SER A C 1
ATOM 862 O O . SER A 1 108 ? -9.758 -11.938 -11.258 1 94 108 SER A O 1
ATOM 864 N N . LEU A 1 109 ? -8.586 -10.57 -9.883 1 95.56 109 LEU A N 1
ATOM 865 C CA . LEU A 1 109 ? -8.773 -11.477 -8.758 1 95.56 109 LEU A CA 1
ATOM 866 C C . LEU A 1 109 ? -9.742 -10.891 -7.738 1 95.56 109 LEU A C 1
ATOM 868 O O . LEU A 1 109 ? -9.898 -11.43 -6.641 1 95.56 109 LEU A O 1
ATOM 872 N N . ASN A 1 110 ? -10.359 -9.773 -8.086 1 90.19 110 ASN A N 1
ATOM 873 C CA . ASN A 1 110 ? -11.297 -9.172 -7.152 1 90.19 110 ASN A CA 1
ATOM 874 C C . ASN A 1 110 ? -12.602 -9.961 -7.078 1 90.19 110 ASN A C 1
ATOM 876 O O . ASN A 1 110 ? -12.742 -11 -7.734 1 90.19 110 ASN A O 1
ATOM 880 N N . THR A 1 111 ? -13.555 -9.539 -6.266 1 85.56 111 THR A N 1
ATOM 881 C CA . THR A 1 111 ? -14.773 -10.273 -5.941 1 85.56 111 THR A CA 1
ATOM 882 C C . THR A 1 111 ? -15.641 -10.445 -7.184 1 85.56 111 THR A C 1
ATOM 884 O O . THR A 1 111 ? -16.312 -11.461 -7.336 1 85.56 111 THR A O 1
ATOM 887 N N . GLU A 1 112 ? -15.625 -9.539 -8.078 1 84.62 112 GLU A N 1
ATOM 888 C CA . GLU A 1 112 ? -16.453 -9.57 -9.281 1 84.62 112 GLU A CA 1
ATOM 889 C C . GLU A 1 112 ? -15.891 -10.547 -10.312 1 84.62 112 GLU A C 1
ATOM 891 O O . GLU A 1 112 ? -16.625 -11.383 -10.844 1 84.62 112 GLU A O 1
ATOM 896 N N . ASN A 1 113 ? -14.633 -10.492 -10.531 1 91.06 113 ASN A N 1
ATOM 897 C CA . ASN A 1 113 ? -14.016 -11.234 -11.617 1 91.06 113 ASN A CA 1
ATOM 898 C C . ASN A 1 113 ? -13.531 -12.609 -11.156 1 91.06 113 ASN A C 1
ATOM 900 O O . ASN A 1 113 ? -13.258 -13.484 -11.977 1 91.06 113 ASN A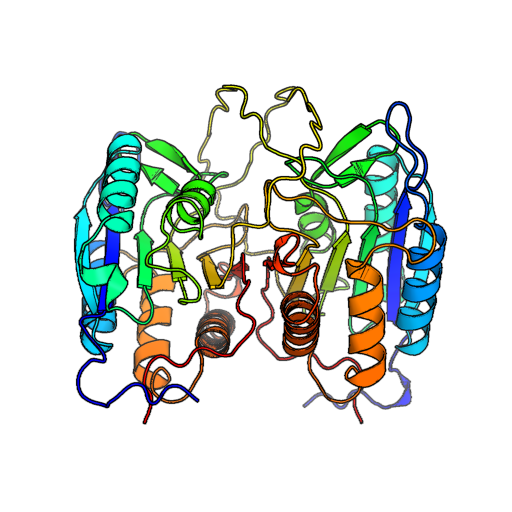 O 1
ATOM 904 N N . CYS A 1 114 ? -13.422 -12.773 -9.867 1 94.75 114 CYS A N 1
ATOM 905 C CA . CYS A 1 114 ? -13.016 -14.055 -9.305 1 94.75 114 CYS A CA 1
ATOM 906 C C . CYS A 1 114 ? -13.773 -14.344 -8.008 1 94.75 114 CYS A C 1
ATOM 908 O O . CYS A 1 114 ? -13.18 -14.367 -6.93 1 94.75 114 CYS A O 1
ATOM 910 N N . PRO A 1 115 ? -15.016 -14.703 -8.102 1 92.69 115 PRO A N 1
ATOM 911 C CA . PRO A 1 115 ? -15.852 -14.922 -6.926 1 92.69 115 PRO A CA 1
ATOM 912 C C . PRO A 1 115 ? -15.336 -16.047 -6.035 1 92.69 115 PRO A C 1
ATOM 914 O O . PRO A 1 115 ? -15.57 -16.047 -4.824 1 92.69 115 PRO A O 1
ATOM 917 N N . ALA A 1 116 ? -14.633 -16.953 -6.613 1 94.38 116 ALA A N 1
ATOM 918 C CA . ALA A 1 116 ? -14.109 -18.094 -5.855 1 94.38 116 ALA A CA 1
ATOM 919 C C . ALA A 1 116 ? -13.164 -17.625 -4.754 1 94.38 116 ALA A C 1
ATOM 921 O O . ALA A 1 116 ? -12.945 -18.328 -3.77 1 94.38 116 ALA A O 1
ATOM 922 N N . LEU A 1 117 ? -12.609 -16.406 -4.91 1 94.88 117 LEU A N 1
ATOM 923 C CA . LEU A 1 117 ? -11.641 -15.906 -3.941 1 94.88 117 LEU A CA 1
ATOM 924 C C . LEU A 1 117 ? -12.273 -14.883 -3.008 1 94.88 117 LEU A C 1
ATOM 926 O O . LEU A 1 117 ? -11.57 -14.18 -2.275 1 94.88 117 LEU A O 1
ATOM 930 N N . HIS A 1 118 ? -13.547 -14.828 -2.996 1 90.62 118 HIS A N 1
ATOM 931 C CA . HIS A 1 118 ? -14.25 -13.945 -2.078 1 90.62 118 HIS A CA 1
ATOM 932 C C . HIS A 1 118 ? -13.898 -14.258 -0.628 1 90.62 118 HIS A C 1
ATOM 934 O O . HIS A 1 118 ? -13.992 -15.414 -0.198 1 90.62 118 HIS A O 1
ATOM 940 N N . ASN A 1 119 ? -13.43 -13.234 0.102 1 90.44 119 ASN A N 1
ATOM 941 C CA . ASN A 1 119 ? -13.07 -13.312 1.515 1 90.44 119 ASN A CA 1
ATOM 942 C C . ASN A 1 119 ? -11.852 -14.203 1.734 1 90.44 119 ASN A C 1
ATOM 944 O O . ASN A 1 119 ? -11.703 -14.805 2.801 1 90.44 119 ASN A O 1
ATOM 948 N N . LYS A 1 120 ? -11.078 -14.367 0.686 1 94.62 120 LYS A N 1
ATOM 949 C CA . LYS A 1 120 ? -9.836 -15.125 0.771 1 94.62 120 LYS A CA 1
ATOM 950 C C . LYS A 1 120 ? -8.625 -14.242 0.478 1 94.62 120 LYS A C 1
ATOM 952 O O . LYS A 1 120 ? -8.594 -13.547 -0.534 1 94.62 120 LYS A O 1
ATOM 957 N N . PRO A 1 121 ? -7.621 -14.305 1.332 1 96.94 121 PRO A N 1
ATOM 958 C CA . PRO A 1 121 ? -6.434 -13.469 1.13 1 96.94 121 PRO A CA 1
ATOM 959 C C . PRO A 1 121 ? -5.742 -13.75 -0.203 1 96.94 121 PRO A C 1
ATOM 961 O O . PRO A 1 121 ? -5.57 -14.906 -0.587 1 96.94 121 PRO A O 1
ATOM 964 N N . LYS A 1 122 ? -5.465 -12.727 -0.897 1 97.75 122 LYS A N 1
ATOM 965 C CA . LYS A 1 122 ? -4.637 -12.75 -2.098 1 97.75 122 LYS A CA 1
ATOM 966 C C . LYS A 1 122 ? -3.309 -12.039 -1.861 1 97.75 122 LYS A C 1
ATOM 968 O O . LYS A 1 122 ? -3.275 -10.812 -1.69 1 97.75 122 LYS A O 1
ATOM 973 N N . VAL A 1 123 ? -2.221 -12.781 -1.866 1 98.56 123 VAL A N 1
ATOM 974 C CA . VAL A 1 123 ? -0.887 -12.242 -1.617 1 98.56 123 VAL A CA 1
ATOM 975 C C . VAL A 1 123 ? -0.154 -12.047 -2.943 1 98.56 123 VAL A C 1
ATOM 977 O O . VAL A 1 123 ? 0.102 -13.008 -3.668 1 98.56 123 VAL A O 1
ATOM 980 N N . ILE A 1 124 ? 0.184 -10.758 -3.219 1 98.12 124 ILE A N 1
ATOM 981 C CA . ILE A 1 124 ? 0.821 -10.406 -4.48 1 98.12 124 ILE A CA 1
ATOM 982 C C . ILE A 1 124 ? 2.273 -10 -4.234 1 98.12 124 ILE A C 1
ATOM 984 O O . ILE A 1 124 ? 2.547 -9.125 -3.408 1 98.12 124 ILE A O 1
ATOM 988 N N . ILE A 1 125 ? 3.205 -10.664 -4.891 1 97.88 125 ILE A N 1
ATOM 989 C CA . ILE A 1 125 ? 4.621 -10.32 -4.805 1 97.88 125 ILE A CA 1
ATOM 990 C C . ILE A 1 125 ? 5.137 -9.93 -6.188 1 97.88 125 ILE A C 1
ATOM 992 O O . ILE A 1 125 ? 5.047 -10.711 -7.137 1 97.88 125 ILE A O 1
ATOM 996 N N . ILE A 1 126 ? 5.652 -8.734 -6.301 1 94.88 126 ILE A N 1
ATOM 997 C CA . ILE A 1 126 ? 6.129 -8.242 -7.59 1 94.88 126 ILE A CA 1
ATOM 998 C C . ILE A 1 126 ? 7.617 -7.91 -7.496 1 94.88 126 ILE A C 1
ATOM 1000 O O . ILE A 1 126 ? 8.008 -7.027 -6.73 1 94.88 126 ILE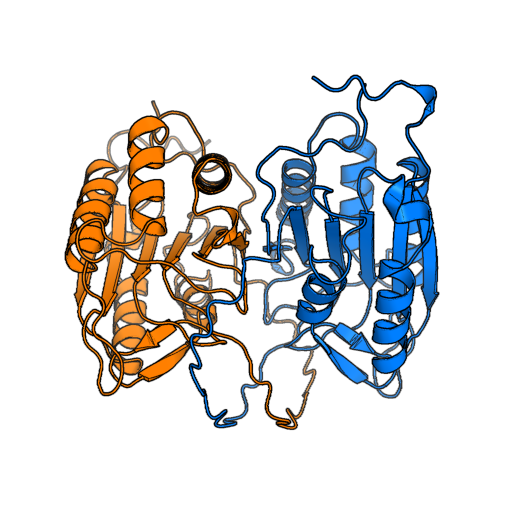 A O 1
ATOM 1004 N N . GLN A 1 127 ? 8.359 -8.617 -8.188 1 91.38 127 GLN A N 1
ATOM 1005 C CA . GLN A 1 127 ? 9.766 -8.273 -8.367 1 91.38 127 GLN A CA 1
ATOM 1006 C C . GLN A 1 127 ? 10.016 -7.652 -9.734 1 91.38 127 GLN A C 1
ATOM 1008 O O . GLN A 1 127 ? 10.047 -8.359 -10.742 1 91.38 127 GLN A O 1
ATOM 1013 N N . ALA A 1 128 ? 10.008 -6.402 -9.781 1 83.5 128 ALA A N 1
ATOM 1014 C CA . ALA A 1 128 ? 10.289 -5.664 -11.016 1 83.5 128 ALA A CA 1
ATOM 1015 C C . ALA A 1 128 ? 10.984 -4.344 -10.711 1 83.5 128 ALA A C 1
ATOM 1017 O O . ALA A 1 128 ? 10.711 -3.707 -9.688 1 83.5 128 ALA A O 1
ATOM 1018 N N . CYS A 1 129 ? 11.914 -3.945 -11.422 1 62.34 129 CYS A N 1
ATOM 1019 C CA . CYS A 1 129 ? 12.609 -2.68 -11.242 1 62.34 129 CYS A CA 1
ATOM 1020 C C . CYS A 1 129 ? 11.828 -1.53 -11.867 1 62.34 129 CYS A C 1
ATOM 1022 O O . CYS A 1 129 ? 11.398 -1.622 -13.016 1 62.34 129 CYS A O 1
ATOM 1024 N N . ARG A 1 130 ? 11.039 -0.621 -11.156 1 53.03 130 ARG A N 1
ATOM 1025 C CA . ARG A 1 130 ? 10.172 0.402 -11.734 1 53.03 130 ARG A CA 1
ATOM 1026 C C . ARG A 1 130 ? 10.984 1.571 -12.273 1 53.03 130 ARG A C 1
ATOM 1028 O O . ARG A 1 130 ? 10.43 2.541 -12.789 1 53.03 130 ARG A O 1
ATOM 1035 N N . GLY A 1 131 ? 11.914 1.374 -12.781 1 48.31 131 GLY A N 1
ATOM 1036 C CA . GLY A 1 131 ? 12.766 2.363 -13.414 1 48.31 131 GLY A CA 1
ATOM 1037 C C . GLY A 1 131 ? 12.312 3.789 -13.172 1 48.31 131 GLY A C 1
ATOM 1038 O O . GLY A 1 131 ? 11.352 4.023 -12.445 1 48.31 131 GLY A O 1
ATOM 1039 N N . VAL A 1 132 ? 13.07 4.945 -13.367 1 40.69 132 VAL A N 1
ATOM 1040 C CA . VAL A 1 132 ? 12.852 6.379 -13.211 1 40.69 132 VAL A CA 1
ATOM 1041 C C . VAL A 1 132 ? 11.883 6.871 -14.289 1 40.69 132 VAL A C 1
ATOM 1043 O O . VAL A 1 132 ? 12.047 6.559 -15.469 1 40.69 132 VAL A O 1
ATOM 1046 N N . LEU A 1 133 ? 10.672 7.406 -13.805 1 37.69 133 LEU A N 1
ATOM 1047 C CA . LEU A 1 133 ? 9.648 8.047 -14.633 1 37.69 133 LEU A CA 1
ATOM 1048 C C . LEU A 1 133 ? 10.234 9.234 -15.391 1 37.69 133 LEU A C 1
ATOM 1050 O O . LEU A 1 133 ? 10.875 10.102 -14.789 1 37.69 133 LEU A O 1
ATOM 1054 N N . THR A 1 134 ? 10.758 9.141 -16.531 1 32.09 134 THR A N 1
ATOM 1055 C CA . THR A 1 134 ? 10.797 10.43 -17.219 1 32.09 134 THR A CA 1
ATOM 1056 C C . THR A 1 134 ? 9.406 10.82 -17.719 1 32.09 134 THR A C 1
ATOM 1058 O O . THR A 1 134 ? 8.75 10.039 -18.422 1 32.09 134 THR A O 1
ATOM 1061 N N . THR A 1 135 ? 8.609 11.406 -16.828 1 32.81 135 THR A N 1
ATOM 1062 C CA . THR A 1 135 ? 7.25 11.875 -17.078 1 32.81 135 THR A CA 1
ATOM 1063 C C . THR A 1 135 ? 7.164 12.602 -18.422 1 32.81 135 THR A C 1
ATOM 1065 O O . THR A 1 135 ? 7.891 13.57 -18.656 1 32.81 135 THR A O 1
ATOM 1068 N N . ASP A 1 136 ? 6.93 11.938 -19.5 1 30.17 136 ASP A N 1
ATOM 1069 C CA . ASP A 1 136 ? 6.449 12.773 -20.594 1 30.17 136 ASP A CA 1
ATOM 1070 C C . ASP A 1 136 ? 5.016 13.242 -20.344 1 30.17 136 ASP A C 1
ATOM 1072 O O . ASP A 1 136 ? 4.258 12.578 -19.641 1 30.17 136 ASP A O 1
ATOM 1076 N N . ASN A 1 137 ? 4.543 14.508 -20.766 1 29.95 137 ASN A N 1
ATOM 1077 C CA . ASN A 1 137 ? 3.451 15.469 -20.734 1 29.95 137 ASN A CA 1
ATOM 1078 C C . ASN A 1 137 ? 2.15 14.859 -21.25 1 29.95 137 ASN A C 1
ATOM 1080 O O . ASN A 1 137 ? 1.821 15 -22.438 1 29.95 137 ASN A O 1
ATOM 1084 N N . THR A 1 138 ? 1.774 13.555 -21.188 1 29.27 138 THR A N 1
ATOM 1085 C CA . THR A 1 138 ? 0.546 13.32 -21.938 1 29.27 138 THR A CA 1
ATOM 1086 C C . THR A 1 138 ? -0.675 13.727 -21.125 1 29.27 138 THR A C 1
ATOM 1088 O O . THR A 1 138 ? -0.727 13.484 -19.906 1 29.27 138 THR A O 1
ATOM 1091 N N . THR A 1 139 ? -1.536 14.602 -21.672 1 27.98 139 THR A N 1
ATOM 1092 C CA . THR A 1 139 ? -2.799 15.195 -21.25 1 27.98 139 THR A CA 1
ATOM 1093 C C . THR A 1 139 ? -3.895 14.141 -21.156 1 27.98 139 THR A C 1
ATOM 1095 O O . THR A 1 139 ? -4.195 13.477 -22.156 1 27.98 139 THR A O 1
ATOM 1098 N N . ILE A 1 140 ? -4.086 13.32 -20.266 1 30.61 140 ILE A N 1
ATOM 1099 C CA . ILE A 1 140 ? -5.195 12.375 -20.203 1 30.61 140 ILE A CA 1
ATOM 1100 C C . ILE A 1 140 ? -6.473 13.117 -19.797 1 30.61 140 ILE A C 1
ATOM 1102 O O . ILE A 1 140 ? -6.461 13.922 -18.875 1 30.61 140 ILE A O 1
ATOM 1106 N N . GLY A 1 141 ? -7.422 13.18 -20.672 1 27.23 141 GLY A N 1
ATOM 1107 C CA . GLY A 1 141 ? -8.773 13.656 -20.453 1 27.23 141 GLY A CA 1
ATOM 1108 C C . GLY A 1 141 ? -9.539 12.836 -19.438 1 27.23 141 GLY A C 1
ATOM 1109 O O . GLY A 1 141 ? -9.5 11.602 -19.469 1 27.23 141 GLY A O 1
ATOM 1110 N N . ILE A 1 142 ? -9.742 13.32 -18.219 1 31.72 142 ILE A N 1
ATOM 1111 C CA . ILE A 1 142 ? -10.273 12.758 -16.984 1 31.72 142 ILE A CA 1
ATOM 1112 C C . ILE A 1 142 ? -11.797 12.875 -16.969 1 31.72 142 ILE A C 1
ATOM 1114 O O . ILE A 1 142 ? -12.336 13.984 -17.062 1 31.72 142 ILE A O 1
ATOM 1118 N N . ASN A 1 143 ? -12.562 11.961 -17.672 1 29.56 143 ASN A N 1
ATOM 1119 C CA . ASN A 1 143 ? -13.984 12.016 -17.359 1 29.56 143 ASN A CA 1
ATOM 1120 C C . ASN A 1 143 ? -14.281 11.398 -15.984 1 29.56 143 ASN A C 1
ATOM 1122 O O . ASN A 1 143 ? -13.852 10.281 -15.695 1 29.56 143 ASN A O 1
ATOM 1126 N N . ILE A 1 144 ? -14.531 12.148 -15.031 1 32.31 144 ILE A N 1
ATOM 1127 C CA . ILE A 1 144 ? -14.906 11.828 -13.664 1 32.31 144 ILE A CA 1
ATOM 1128 C C . ILE A 1 144 ? -16.281 11.156 -13.648 1 32.31 144 ILE A C 1
ATOM 1130 O O . ILE A 1 144 ? -17.297 11.82 -13.836 1 32.31 144 ILE A O 1
ATOM 1134 N N . GLU A 1 145 ? -16.609 10.203 -14.469 1 33.59 145 GLU A N 1
ATOM 1135 C CA . GLU A 1 145 ? -17.938 9.633 -14.273 1 33.59 145 GLU A CA 1
ATOM 1136 C C . GLU A 1 145 ? -18 8.836 -12.969 1 33.59 145 GLU A C 1
ATOM 1138 O O . GLU A 1 145 ? -17.125 8.016 -12.688 1 33.59 145 GLU A O 1
ATOM 1143 N N . THR A 1 146 ? -18.656 9.359 -11.945 1 35.94 146 THR A N 1
ATOM 1144 C CA . THR A 1 146 ? -19 8.922 -10.594 1 35.94 146 THR A CA 1
ATOM 1145 C C . THR A 1 146 ? -19.797 7.629 -10.633 1 35.94 146 THR A C 1
ATOM 1147 O O . THR A 1 146 ? -20.516 7.309 -9.68 1 35.94 146 THR A O 1
ATOM 1150 N N . ASP A 1 147 ? -19.859 6.934 -11.656 1 36.53 147 ASP A N 1
ATOM 1151 C CA . ASP A 1 147 ? -20.781 5.844 -11.383 1 36.53 147 ASP A CA 1
ATOM 1152 C C . ASP A 1 147 ? -20.344 5.035 -10.172 1 36.53 147 ASP A C 1
ATOM 1154 O O . ASP A 1 147 ? -19.172 4.664 -10.055 1 36.53 147 ASP A O 1
ATOM 1158 N N . ALA A 1 148 ? -21.125 5.043 -9.109 1 40.06 148 ALA A N 1
ATOM 1159 C CA . ALA A 1 148 ? -21.047 4.281 -7.863 1 40.06 148 ALA A CA 1
ATOM 1160 C C . ALA A 1 148 ? -20.547 2.861 -8.117 1 40.06 148 ALA A C 1
ATOM 1162 O O . ALA A 1 148 ? -21.25 2.055 -8.734 1 40.06 148 ALA A O 1
ATOM 1163 N N . VAL A 1 149 ? -19.312 2.623 -8.555 1 44.94 149 VAL A N 1
ATOM 1164 C CA . VAL A 1 149 ? -18.859 1.24 -8.688 1 44.94 149 VAL A CA 1
ATOM 1165 C C . VAL A 1 149 ? -18.641 0.629 -7.309 1 44.94 149 VAL A C 1
ATOM 1167 O O . VAL A 1 149 ? -18.156 1.301 -6.395 1 44.94 149 VAL A O 1
ATOM 1170 N N . VAL A 1 150 ? -19.438 -0.426 -6.84 1 47.09 150 VAL A N 1
ATOM 1171 C CA . VAL A 1 150 ? -19.375 -1.323 -5.691 1 47.09 150 VAL A CA 1
ATOM 1172 C C . VAL A 1 150 ? -17.938 -1.719 -5.422 1 47.09 150 VAL A C 1
ATOM 1174 O O . VAL A 1 150 ? -17.156 -1.927 -6.355 1 47.09 150 VAL A O 1
ATOM 1177 N N . HIS A 1 151 ? -17.5 -1.424 -4.23 1 58.16 151 HIS A N 1
ATOM 1178 C CA . HIS A 1 151 ? -16.172 -1.838 -3.771 1 58.16 151 HIS A CA 1
ATOM 1179 C C . HIS A 1 151 ? -15.93 -3.312 -4.066 1 58.16 151 HIS A C 1
ATOM 1181 O O . HIS A 1 151 ? -16.672 -4.18 -3.604 1 58.16 151 HIS A O 1
ATOM 1187 N N . LYS A 1 152 ? -15.086 -3.598 -4.996 1 61.66 152 LYS A N 1
ATOM 1188 C CA . LYS A 1 152 ? -14.906 -4.961 -5.488 1 61.66 152 LYS A CA 1
ATOM 1189 C C . LYS A 1 152 ? -13.609 -5.566 -4.973 1 61.66 152 LYS A C 1
ATOM 1191 O O . LYS A 1 152 ? -13.477 -6.789 -4.887 1 61.66 152 LYS A O 1
ATOM 1196 N N . GLU A 1 153 ? -12.797 -4.656 -4.355 1 75.75 153 GLU A N 1
ATOM 1197 C CA . GLU A 1 153 ? -11.484 -5.215 -4.039 1 75.75 153 GLU A CA 1
ATOM 1198 C C . GLU A 1 153 ? -11.305 -5.379 -2.531 1 75.75 153 GLU A C 1
ATOM 1200 O O . GLU A 1 153 ? -11.398 -4.406 -1.779 1 75.75 153 GLU A O 1
ATOM 1205 N N . LYS A 1 154 ? -11.227 -6.609 -2.09 1 83.88 154 LYS A N 1
ATOM 1206 C CA . LYS A 1 154 ? -10.992 -6.93 -0.684 1 83.88 154 LYS A CA 1
ATOM 1207 C C . LYS A 1 154 ? -9.977 -8.055 -0.535 1 83.88 154 LYS A C 1
ATOM 1209 O O . LYS A 1 154 ? -9.766 -8.836 -1.467 1 83.88 154 LYS A O 1
ATOM 1214 N N . ASP A 1 155 ? -9.258 -8.109 0.603 1 93.62 155 ASP A N 1
ATOM 1215 C CA . ASP A 1 155 ? -8.414 -9.219 1.044 1 93.62 155 ASP A CA 1
ATOM 1216 C C . ASP A 1 155 ? -7.145 -9.312 0.202 1 93.62 155 ASP A C 1
ATOM 1218 O O . ASP A 1 155 ? -6.719 -10.406 -0.168 1 93.62 155 ASP A O 1
ATOM 1222 N N . PHE A 1 156 ? -6.641 -8.133 -0.166 1 96.62 156 PHE A N 1
ATOM 1223 C CA . PHE A 1 156 ? -5.375 -8.094 -0.892 1 96.62 156 PHE A CA 1
ATOM 1224 C C . PHE A 1 156 ? -4.246 -7.625 0.015 1 96.62 156 PHE A C 1
ATOM 1226 O O . PHE A 1 156 ? -4.473 -6.848 0.946 1 96.62 156 PHE A O 1
ATOM 1233 N N . ILE A 1 157 ? -3.068 -8.086 -0.274 1 97.69 157 ILE A N 1
ATOM 1234 C CA . ILE A 1 157 ? -1.834 -7.477 0.201 1 97.69 157 ILE A CA 1
ATOM 1235 C C . ILE A 1 157 ? -0.716 -7.715 -0.812 1 97.69 157 ILE A C 1
ATOM 1237 O O . ILE A 1 157 ? -0.604 -8.805 -1.375 1 97.69 157 ILE A O 1
ATOM 1241 N N . SER A 1 158 ? 0.086 -6.672 -1.043 1 96.8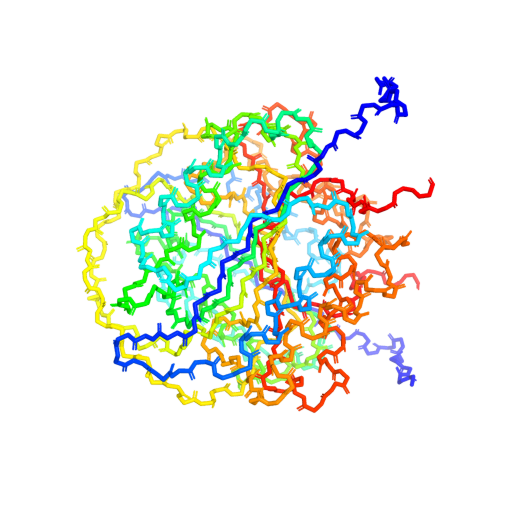8 158 SER A N 1
ATOM 1242 C CA . SER A 1 158 ? 1.181 -6.801 -2 1 96.88 158 SER A CA 1
ATOM 1243 C C . SER A 1 158 ? 2.51 -6.391 -1.378 1 96.88 158 SER A C 1
ATOM 1245 O O . SER A 1 158 ? 2.559 -5.477 -0.551 1 96.88 158 SER A O 1
ATOM 1247 N N . LEU A 1 159 ? 3.496 -7.039 -1.74 1 97.12 159 LEU A N 1
ATOM 1248 C CA . LEU A 1 159 ? 4.867 -6.609 -1.487 1 97.12 159 LEU A CA 1
ATOM 1249 C C . LEU A 1 159 ? 5.602 -6.336 -2.795 1 97.12 159 LEU A C 1
ATOM 1251 O O . LEU A 1 159 ? 5.793 -7.246 -3.607 1 97.12 159 LEU A O 1
ATOM 1255 N N . LEU A 1 160 ? 5.957 -5.082 -2.992 1 92.5 160 LEU A N 1
ATOM 1256 C CA . LEU A 1 160 ? 6.672 -4.641 -4.184 1 92.5 160 LEU A CA 1
ATOM 1257 C C . LEU A 1 160 ? 8.164 -4.484 -3.898 1 92.5 160 LEU A C 1
ATOM 1259 O O . LEU A 1 160 ? 8.547 -3.996 -2.832 1 92.5 160 LEU A O 1
ATOM 1263 N N . SER A 1 161 ? 8.969 -4.848 -4.824 1 89.31 161 SER A N 1
ATOM 1264 C CA . SER A 1 161 ? 10.406 -4.949 -4.598 1 89.31 161 SER A CA 1
ATOM 1265 C C . SER A 1 161 ? 11.031 -3.576 -4.383 1 89.31 161 SER A C 1
ATOM 1267 O O . SER A 1 161 ? 12.117 -3.465 -3.809 1 89.31 161 SER A O 1
ATOM 1269 N N . CYS A 1 162 ? 10.406 -2.561 -4.891 1 79.88 162 CYS A N 1
ATOM 1270 C CA . CYS A 1 162 ? 10.945 -1.218 -4.719 1 79.88 162 CYS A CA 1
ATOM 1271 C C . CYS A 1 162 ? 9.836 -0.171 -4.766 1 79.88 162 CYS A C 1
ATOM 1273 O O . CYS A 1 162 ? 8.711 -0.469 -5.172 1 79.88 162 CYS A O 1
ATOM 1275 N N . THR A 1 163 ? 10.258 0.919 -4.207 1 72.06 163 THR A N 1
ATOM 1276 C CA . THR A 1 163 ? 9.383 2.07 -4.379 1 72.06 163 THR A CA 1
ATOM 1277 C C . THR A 1 163 ? 9.539 2.67 -5.773 1 72.06 163 THR A C 1
ATOM 1279 O O . THR A 1 163 ? 10.531 2.4 -6.461 1 72.06 163 THR A O 1
ATOM 1282 N N . PRO A 1 164 ? 8.531 3.41 -6.195 1 65 164 PRO A N 1
ATOM 1283 C CA . PRO A 1 164 ? 8.648 4.016 -7.523 1 65 164 PRO A CA 1
ATOM 1284 C C . PRO A 1 164 ? 9.945 4.801 -7.703 1 65 164 PRO A C 1
ATOM 1286 O O . PRO A 1 164 ? 10.406 5.461 -6.766 1 65 164 PRO A O 1
ATOM 1289 N N . ASN A 1 165 ? 10.648 4.645 -8.836 1 60 165 ASN A N 1
ATOM 1290 C CA . ASN A 1 165 ? 11.82 5.375 -9.297 1 60 165 ASN A CA 1
ATOM 1291 C C . ASN A 1 165 ? 13.102 4.82 -8.68 1 60 165 ASN A C 1
ATOM 1293 O O . ASN A 1 165 ? 14.117 5.52 -8.609 1 60 165 ASN A O 1
ATOM 1297 N N . THR A 1 166 ? 12.93 3.703 -8.078 1 63.5 166 THR A N 1
ATOM 1298 C CA . THR A 1 166 ? 14.125 3.066 -7.543 1 63.5 166 THR A CA 1
ATOM 1299 C C . THR A 1 166 ? 14.375 1.727 -8.227 1 63.5 166 THR A C 1
ATOM 1301 O O . THR A 1 166 ? 13.539 1.252 -9 1 63.5 166 THR A O 1
ATOM 1304 N N . THR A 1 167 ? 15.633 1.243 -8.086 1 58.25 167 THR A N 1
ATOM 1305 C CA . THR A 1 167 ? 16.062 0.047 -8.797 1 58.25 167 THR A CA 1
ATOM 1306 C C . THR A 1 167 ? 16.109 -1.156 -7.863 1 58.25 167 THR A C 1
ATOM 1308 O O . THR A 1 167 ? 16.359 -1.008 -6.664 1 58.25 167 THR A O 1
ATOM 1311 N N . SER A 1 168 ? 15.695 -2.289 -8.469 1 62.34 168 SER A N 1
ATOM 1312 C CA . SER A 1 168 ? 15.898 -3.578 -7.816 1 62.34 168 SER A CA 1
ATOM 1313 C C . SER A 1 168 ? 17.234 -4.188 -8.195 1 62.34 168 SER A C 1
ATOM 1315 O O . SER A 1 168 ? 17.672 -4.074 -9.344 1 62.34 168 SER A O 1
ATOM 1317 N N . TYR A 1 169 ? 17.969 -4.691 -7.172 1 62.81 169 TYR A N 1
ATOM 1318 C CA . TYR A 1 16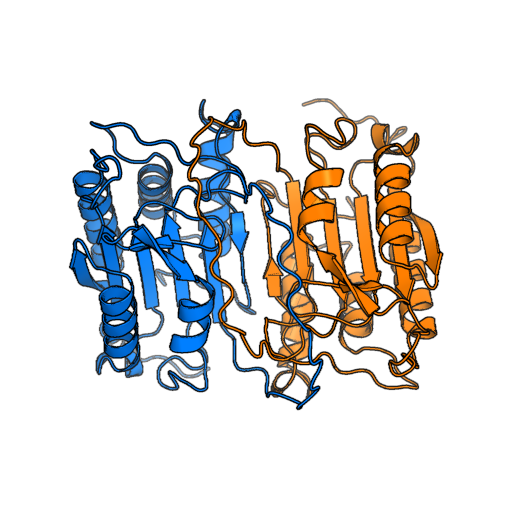9 ? 19.312 -5.203 -7.398 1 62.81 169 TYR A CA 1
ATOM 1319 C C . TYR A 1 169 ? 19.312 -6.727 -7.461 1 62.81 169 TYR A C 1
ATOM 1321 O O . TYR A 1 169 ? 18.641 -7.387 -6.672 1 62.81 169 TYR A O 1
ATOM 1329 N N . ARG A 1 170 ? 20 -7.23 -8.547 1 64.44 170 ARG A N 1
ATOM 1330 C CA . ARG A 1 170 ? 20.156 -8.672 -8.734 1 64.44 170 ARG A CA 1
ATOM 1331 C C . ARG A 1 170 ? 21.609 -9.047 -8.945 1 64.44 170 ARG A C 1
ATOM 1333 O O . ARG A 1 170 ? 22.344 -8.336 -9.633 1 64.44 170 ARG A O 1
ATOM 1340 N N . ASP A 1 171 ? 21.922 -10.102 -8.164 1 71.06 171 ASP A N 1
ATOM 1341 C CA . ASP A 1 171 ? 23.234 -10.719 -8.383 1 71.06 171 ASP A CA 1
ATOM 1342 C C . ASP A 1 171 ? 23.109 -11.984 -9.227 1 71.06 171 ASP A C 1
ATOM 1344 O O . ASP A 1 171 ? 22.219 -12.805 -9 1 71.06 171 ASP A O 1
ATOM 1348 N N . GLU A 1 172 ? 23.953 -12.18 -10.164 1 70.94 172 GLU A N 1
ATOM 1349 C CA . GLU A 1 172 ? 23.859 -13.289 -11.109 1 70.94 172 GLU A CA 1
ATOM 1350 C C . GLU A 1 172 ? 23.906 -14.633 -10.391 1 70.94 172 GLU A C 1
ATOM 1352 O O . GLU A 1 172 ? 23.188 -15.57 -10.766 1 70.94 172 GLU A O 1
ATOM 1357 N N . SER A 1 173 ? 24.672 -14.773 -9.383 1 71.75 173 SER A N 1
ATOM 1358 C CA . SER A 1 173 ? 24.828 -16.047 -8.688 1 71.75 173 SER A CA 1
ATOM 1359 C C . SER A 1 173 ? 23.875 -16.156 -7.508 1 71.75 173 SER A C 1
ATOM 1361 O O . SER A 1 173 ? 23.344 -17.234 -7.227 1 71.75 173 SER A O 1
ATOM 1363 N N . TYR A 1 174 ? 23.547 -15.164 -6.961 1 76.25 174 TYR A N 1
ATOM 1364 C CA . TYR A 1 174 ? 22.781 -15.125 -5.73 1 76.25 174 TYR A CA 1
ATOM 1365 C C . TYR A 1 174 ? 21.297 -14.945 -6.027 1 76.25 174 TYR A C 1
ATOM 1367 O O . TYR A 1 174 ? 20.438 -15.422 -5.273 1 76.25 174 TYR A O 1
ATOM 1375 N N . GLY A 1 175 ? 21 -14.406 -7.211 1 84.94 175 GLY A N 1
ATOM 1376 C CA . GLY A 1 175 ? 19.641 -14 -7.492 1 84.94 175 GLY A CA 1
ATOM 1377 C C . GLY A 1 175 ? 19.312 -12.602 -6.988 1 84.94 175 GLY A C 1
ATOM 1378 O O . GLY A 1 175 ? 20.219 -11.781 -6.809 1 84.94 175 GLY A O 1
ATOM 1379 N N . SER A 1 176 ? 18.078 -12.328 -6.941 1 87.81 176 SER A N 1
ATOM 1380 C CA . SER A 1 176 ? 17.688 -11.016 -6.43 1 87.81 176 SER A CA 1
ATOM 1381 C C . SER A 1 176 ? 17.609 -11.016 -4.906 1 87.81 176 SER A C 1
ATOM 1383 O O . SER A 1 176 ? 17.125 -11.984 -4.309 1 87.81 176 SER A O 1
ATOM 1385 N N . TYR A 1 177 ? 18.062 -10.008 -4.324 1 87.06 177 TYR A N 1
ATOM 1386 C CA . TYR A 1 177 ? 18.016 -9.883 -2.871 1 87.06 177 TYR A CA 1
ATOM 1387 C C . TYR A 1 177 ? 16.578 -9.891 -2.375 1 87.06 177 TYR A C 1
ATOM 1389 O O . TYR A 1 177 ? 16.281 -10.438 -1.307 1 87.06 177 TYR A O 1
ATOM 1397 N N . PHE A 1 178 ? 15.68 -9.414 -3.152 1 92.62 178 PHE A N 1
ATOM 1398 C CA . PHE A 1 178 ? 14.273 -9.344 -2.779 1 92.62 178 PHE A CA 1
ATOM 1399 C C . PHE A 1 178 ? 13.703 -10.742 -2.559 1 92.62 178 PHE A C 1
ATOM 1401 O O . PHE A 1 178 ? 13.164 -11.039 -1.487 1 92.62 178 PHE A O 1
ATOM 1408 N N . ILE A 1 179 ? 13.883 -11.609 -3.508 1 94.81 179 ILE A N 1
ATOM 1409 C CA . ILE A 1 179 ? 13.336 -12.961 -3.414 1 94.81 179 ILE A CA 1
ATOM 1410 C C . ILE A 1 179 ? 14.094 -13.75 -2.35 1 94.81 179 ILE A C 1
ATOM 1412 O O . ILE A 1 179 ? 13.484 -14.461 -1.546 1 94.81 179 ILE A O 1
ATOM 1416 N N . GLN A 1 180 ? 15.43 -13.562 -2.285 1 94.06 180 GLN A N 1
ATOM 1417 C CA . GLN A 1 180 ? 16.219 -14.32 -1.324 1 94.06 180 GLN A CA 1
ATOM 1418 C C . GLN A 1 180 ? 15.859 -13.938 0.109 1 94.06 180 GLN A C 1
ATOM 1420 O O . GLN A 1 180 ? 15.766 -14.805 0.981 1 94.06 180 GLN A O 1
ATOM 1425 N N . TYR A 1 181 ? 15.609 -12.672 0.327 1 95.06 181 TYR A N 1
ATOM 1426 C CA . TYR A 1 181 ? 15.234 -12.234 1.669 1 95.06 181 TYR A CA 1
ATOM 1427 C C . TYR A 1 181 ? 13.82 -12.695 2.018 1 95.06 181 TYR A C 1
ATOM 1429 O O . TYR A 1 181 ? 13.539 -13.023 3.172 1 95.06 181 TYR A O 1
ATOM 1437 N N . ILE A 1 182 ? 12.906 -12.727 1.058 1 98 182 ILE A N 1
ATOM 1438 C CA . ILE A 1 182 ? 11.57 -13.266 1.295 1 98 182 ILE A CA 1
ATOM 1439 C C . ILE A 1 182 ? 11.672 -14.727 1.732 1 98 182 ILE A C 1
ATOM 1441 O O . ILE A 1 182 ? 11.117 -15.109 2.764 1 98 182 ILE A O 1
ATOM 1445 N N . VAL A 1 183 ? 12.43 -15.492 0.978 1 97.94 183 VAL A N 1
ATOM 1446 C CA . VAL A 1 183 ? 12.547 -16.922 1.249 1 97.94 183 VAL A CA 1
ATOM 1447 C C . VAL A 1 183 ? 13.164 -17.141 2.627 1 97.94 183 VAL A C 1
ATOM 1449 O O . VAL A 1 183 ? 12.688 -17.969 3.408 1 97.94 183 VAL A O 1
ATOM 1452 N N . GLU A 1 184 ? 14.195 -16.375 2.938 1 97.5 184 GLU A N 1
ATOM 1453 C CA . GLU A 1 184 ? 14.859 -16.453 4.234 1 97.5 184 GLU A CA 1
ATOM 1454 C C . GLU A 1 184 ? 13.875 -16.188 5.375 1 97.5 184 GLU A C 1
ATOM 1456 O O . GLU A 1 184 ? 13.781 -16.984 6.316 1 97.5 184 GLU A O 1
ATOM 1461 N N . VAL A 1 185 ? 13.172 -15.125 5.312 1 98.38 185 VAL A N 1
ATOM 1462 C CA . VAL A 1 185 ? 12.258 -14.688 6.363 1 98.38 185 VAL A CA 1
ATOM 1463 C C . VAL A 1 185 ? 11.102 -15.68 6.492 1 98.38 185 VAL A C 1
ATOM 1465 O O . VAL A 1 185 ? 10.734 -16.078 7.602 1 98.38 185 VAL A O 1
ATOM 1468 N N . PHE A 1 186 ? 10.57 -16.125 5.367 1 98.25 186 PHE A N 1
ATOM 1469 C CA . PHE A 1 186 ? 9.422 -17.016 5.402 1 98.25 186 PHE A CA 1
ATOM 1470 C C . PHE A 1 186 ? 9.812 -18.391 5.957 1 98.25 186 PHE A C 1
ATOM 1472 O O . PHE A 1 186 ? 9.047 -19 6.695 1 98.25 186 PHE A O 1
ATOM 1479 N N . LYS A 1 187 ? 10.961 -18.859 5.594 1 97 187 LYS A N 1
ATOM 1480 C CA . LYS A 1 187 ? 11.43 -20.125 6.121 1 97 187 LYS A CA 1
ATOM 1481 C C . LYS A 1 187 ? 11.531 -20.094 7.645 1 97 187 LYS A C 1
ATOM 1483 O O . LYS A 1 187 ? 11.242 -21.078 8.32 1 97 187 LYS A O 1
ATOM 1488 N N . GLU A 1 188 ? 11.852 -18.969 8.125 1 97.19 188 GLU A N 1
ATOM 1489 C CA . GLU A 1 188 ? 12.117 -18.859 9.555 1 97.19 188 GLU A CA 1
ATOM 1490 C C . GLU A 1 188 ? 10.852 -18.531 10.328 1 97.19 188 GLU A C 1
ATOM 1492 O O . GLU A 1 188 ? 10.664 -18.984 11.453 1 97.19 188 GLU A O 1
ATOM 1497 N N . PHE A 1 189 ? 9.922 -17.734 9.734 1 97.69 189 PHE A N 1
ATOM 1498 C CA . PHE A 1 189 ? 8.922 -17.109 10.594 1 97.69 189 PHE A CA 1
ATOM 1499 C C . PHE A 1 189 ? 7.516 -17.391 10.086 1 97.69 189 PHE A C 1
ATOM 1501 O O . PHE A 1 189 ? 6.531 -16.984 10.711 1 97.69 189 PHE A O 1
ATOM 1508 N N . ALA A 1 190 ? 7.301 -18.125 8.984 1 96.44 190 ALA A N 1
ATOM 1509 C CA . ALA A 1 190 ? 5.98 -18.297 8.375 1 96.44 190 ALA A CA 1
ATOM 1510 C C . ALA A 1 190 ? 5.07 -19.125 9.281 1 96.44 190 ALA A C 1
ATOM 1512 O O . ALA A 1 190 ? 3.848 -19.109 9.125 1 96.44 190 ALA A O 1
ATOM 1513 N N . ASP A 1 191 ? 5.562 -19.891 10.234 1 94.75 191 ASP A N 1
ATOM 1514 C CA . ASP A 1 191 ? 4.77 -20.734 11.117 1 94.75 191 ASP A CA 1
ATOM 1515 C C . ASP A 1 191 ? 4.281 -19.953 12.336 1 94.75 191 ASP A C 1
ATOM 1517 O O . ASP A 1 191 ? 3.439 -20.438 13.094 1 94.75 191 ASP A O 1
ATOM 1521 N N . VAL A 1 192 ? 4.766 -18.672 12.531 1 95.94 192 VAL A N 1
ATOM 1522 C CA . VAL A 1 192 ? 4.414 -17.953 13.75 1 95.94 192 VAL A CA 1
ATOM 1523 C C . VAL A 1 192 ? 3.814 -16.594 13.398 1 95.94 192 VAL A C 1
ATOM 1525 O O . VAL A 1 192 ? 2.857 -16.156 14.039 1 95.94 192 VAL A O 1
ATOM 1528 N N . ASP A 1 193 ? 4.336 -15.93 12.398 1 97 193 ASP A N 1
ATOM 1529 C CA . ASP A 1 193 ? 3.943 -14.555 12.117 1 97 193 ASP A CA 1
ATOM 1530 C C . ASP A 1 193 ? 2.891 -14.5 11.016 1 97 193 ASP A C 1
ATOM 1532 O O . ASP A 1 193 ? 2.873 -15.359 10.125 1 97 193 ASP A O 1
ATOM 1536 N N . HIS A 1 194 ? 2.014 -13.508 11.086 1 97 194 HIS A N 1
ATOM 1537 C CA . HIS A 1 194 ? 1.074 -13.258 10 1 97 194 HIS A CA 1
ATOM 1538 C C . HIS A 1 194 ? 1.749 -12.539 8.836 1 97 194 HIS A C 1
ATOM 1540 O O . HIS A 1 194 ? 2.828 -11.961 9.008 1 97 194 HIS A O 1
ATOM 1546 N N . ILE A 1 195 ? 1.159 -12.438 7.719 1 98 195 ILE A N 1
ATOM 1547 C CA . ILE A 1 195 ? 1.755 -12.062 6.438 1 98 195 ILE A CA 1
ATOM 1548 C C . ILE A 1 195 ? 2.301 -10.641 6.52 1 98 195 ILE A C 1
ATOM 1550 O O . ILE A 1 195 ? 3.379 -10.352 5.996 1 98 195 ILE A O 1
ATOM 1554 N N . GLU A 1 196 ? 1.586 -9.695 7.148 1 97.69 196 GLU A N 1
ATOM 1555 C CA . GLU A 1 196 ? 2.059 -8.32 7.25 1 97.69 196 GLU A CA 1
ATOM 1556 C C . GLU A 1 196 ? 3.352 -8.234 8.055 1 97.69 196 GLU A C 1
ATOM 1558 O O . GLU A 1 196 ? 4.234 -7.438 7.742 1 97.69 196 GLU A O 1
ATOM 1563 N N . GLU A 1 197 ? 3.393 -8.969 9.078 1 97.56 197 GLU A N 1
ATOM 1564 C CA . GLU A 1 197 ? 4.609 -9.016 9.883 1 97.56 197 GLU A CA 1
ATOM 1565 C C . GLU A 1 197 ? 5.758 -9.656 9.109 1 97.56 197 GLU A C 1
ATOM 1567 O O . GLU A 1 197 ? 6.906 -9.211 9.219 1 97.56 197 GLU A O 1
ATOM 1572 N N . LEU A 1 198 ? 5.469 -10.734 8.375 1 98.38 198 LEU A N 1
ATOM 1573 C CA . LEU A 1 198 ? 6.488 -11.336 7.52 1 98.38 198 LEU A CA 1
ATOM 1574 C C . LEU A 1 198 ? 7.055 -10.32 6.539 1 98.38 198 LEU A C 1
ATOM 1576 O O . LEU A 1 198 ? 8.273 -10.219 6.375 1 98.38 198 LEU A O 1
ATOM 1580 N N . PHE A 1 199 ? 6.199 -9.547 5.918 1 98.31 199 PHE A N 1
ATOM 1581 C CA . PHE A 1 199 ? 6.641 -8.516 4.988 1 98.31 199 PHE A CA 1
ATOM 1582 C C . PHE A 1 199 ? 7.48 -7.461 5.703 1 98.31 199 PHE A C 1
ATOM 1584 O O . PHE A 1 199 ? 8.484 -6.992 5.168 1 98.31 199 PHE A O 1
ATOM 1591 N N . ARG A 1 200 ? 7.066 -7.105 6.898 1 97.25 200 ARG A N 1
ATOM 1592 C CA . ARG A 1 200 ? 7.855 -6.156 7.676 1 97.25 200 ARG A CA 1
ATOM 1593 C C . ARG A 1 200 ? 9.258 -6.699 7.941 1 97.25 200 ARG A C 1
ATOM 1595 O O . ARG A 1 200 ? 10.242 -5.969 7.832 1 97.25 200 ARG A O 1
ATOM 1602 N N . LYS A 1 201 ? 9.344 -7.938 8.273 1 97.88 201 LYS A N 1
ATOM 1603 C CA . LYS A 1 201 ? 10.641 -8.555 8.562 1 97.88 201 LYS A CA 1
ATOM 1604 C C . LYS A 1 201 ? 11.508 -8.617 7.309 1 97.88 201 LYS A C 1
ATOM 1606 O O . LYS A 1 201 ? 12.734 -8.516 7.391 1 97.88 201 LYS A O 1
ATOM 1611 N N . VAL A 1 202 ? 10.898 -8.844 6.152 1 97.19 202 VAL A N 1
ATOM 1612 C CA . VAL A 1 202 ? 11.648 -8.758 4.902 1 97.19 202 VAL A CA 1
ATOM 1613 C C . VAL A 1 202 ? 12.234 -7.359 4.746 1 97.19 202 VAL A C 1
ATOM 1615 O O . VAL A 1 202 ? 13.414 -7.207 4.41 1 97.19 202 VAL A O 1
ATOM 1618 N N . MET A 1 203 ? 11.469 -6.34 5.016 1 94.56 203 MET A N 1
ATOM 1619 C CA . MET A 1 203 ? 11.922 -4.957 4.926 1 94.56 203 MET A CA 1
ATOM 1620 C C . MET A 1 203 ? 13.031 -4.684 5.938 1 94.56 203 MET A C 1
ATOM 1622 O O . MET A 1 203 ? 14.008 -3.998 5.629 1 94.56 203 MET A O 1
ATOM 1626 N N . GLN A 1 204 ? 12.906 -5.246 7.117 1 95.38 204 GLN A N 1
ATOM 1627 C CA . GLN A 1 204 ? 13.938 -5.117 8.141 1 95.38 204 GLN A CA 1
ATOM 1628 C C . GLN A 1 204 ? 15.242 -5.77 7.688 1 95.38 204 GLN A C 1
ATOM 1630 O O . GLN A 1 204 ? 16.328 -5.25 7.957 1 95.38 204 GLN A O 1
ATOM 1635 N N . ARG A 1 205 ? 15.07 -6.887 7.062 1 94.12 205 ARG A N 1
ATOM 1636 C CA . ARG A 1 205 ? 16.25 -7.582 6.551 1 94.12 205 ARG A CA 1
ATOM 1637 C C . ARG A 1 205 ? 17 -6.707 5.559 1 94.12 205 ARG A C 1
ATOM 1639 O O . ARG A 1 205 ? 18.234 -6.723 5.527 1 94.12 205 ARG A O 1
ATOM 1646 N N . PHE A 1 206 ? 16.328 -5.934 4.699 1 89.88 206 PHE A N 1
ATOM 1647 C CA . PHE A 1 206 ? 16.953 -4.977 3.799 1 89.88 206 PHE A CA 1
ATOM 1648 C C . PHE A 1 206 ? 17.641 -3.865 4.582 1 89.88 206 PHE A C 1
ATOM 1650 O O . PHE A 1 206 ? 18.781 -3.488 4.273 1 89.88 206 PHE A O 1
ATOM 1657 N N . GLU A 1 207 ? 16.953 -3.336 5.57 1 87.25 207 GLU A N 1
ATOM 1658 C CA . GLU A 1 207 ? 17.5 -2.244 6.371 1 87.25 207 GLU A CA 1
ATOM 1659 C C . GLU A 1 207 ? 18.812 -2.646 7.027 1 87.25 207 GLU A C 1
ATOM 1661 O O . GLU A 1 207 ? 19.719 -1.818 7.184 1 87.25 207 GLU A O 1
ATOM 1666 N N . GLU A 1 208 ? 18.906 -3.836 7.406 1 90.31 208 GLU A N 1
ATOM 1667 C CA . GLU A 1 208 ? 20.078 -4.359 8.102 1 90.31 208 GLU A CA 1
ATOM 1668 C C . GLU A 1 208 ? 21.203 -4.699 7.125 1 90.31 208 GLU A C 1
ATOM 1670 O O . GLU A 1 208 ? 22.344 -4.891 7.527 1 90.31 208 GLU A O 1
ATOM 1675 N N . SER A 1 209 ? 20.844 -4.785 5.883 1 85.5 209 SER A N 1
ATOM 1676 C CA . SER A 1 209 ? 21.812 -5.195 4.879 1 85.5 209 SER A CA 1
ATOM 1677 C C . SER A 1 209 ? 22.453 -3.984 4.203 1 85.5 209 SER A C 1
ATOM 1679 O O . SER A 1 209 ? 22.031 -2.85 4.414 1 85.5 209 SER A O 1
ATOM 1681 N N . GLU A 1 210 ? 23.484 -4.258 3.404 1 79.69 210 GLU A N 1
ATOM 1682 C CA . GLU A 1 210 ? 24.172 -3.209 2.648 1 79.69 210 GLU A CA 1
ATOM 1683 C C . GLU A 1 210 ? 23.281 -2.684 1.52 1 79.69 210 GLU A C 1
ATOM 1685 O O . GLU A 1 210 ? 23.547 -1.604 0.978 1 79.69 210 GLU A O 1
ATOM 1690 N N . PHE A 1 211 ? 22.203 -3.352 1.305 1 73.88 211 PHE A N 1
ATOM 1691 C CA . PHE A 1 211 ? 21.359 -3.002 0.168 1 73.88 211 PHE A CA 1
ATOM 1692 C C . PHE A 1 211 ? 20.203 -2.117 0.608 1 73.88 211 PHE A C 1
ATOM 1694 O O . PHE A 1 211 ? 19.438 -1.609 -0.227 1 73.88 211 PHE A O 1
ATOM 1701 N N . GLY A 1 212 ? 20.109 -1.897 1.913 1 72.06 212 GLY A N 1
ATOM 1702 C CA . GLY A 1 212 ? 19 -1.118 2.451 1 72.06 212 GLY A CA 1
ATOM 1703 C C . GLY A 1 212 ? 19 0.323 1.977 1 72.06 212 GLY A C 1
ATOM 1704 O O . GLY A 1 212 ? 17.938 0.957 1.903 1 72.06 212 GLY A O 1
ATOM 1705 N N . GLU A 1 213 ? 20.125 0.738 1.57 1 67.75 213 GLU A N 1
ATOM 1706 C CA . GLU A 1 213 ? 20.234 2.125 1.127 1 67.75 213 GLU A CA 1
ATOM 1707 C C . GLU A 1 213 ? 19.875 2.262 -0.349 1 67.75 213 GLU A C 1
ATOM 1709 O O . GLU A 1 213 ? 19.609 3.365 -0.829 1 67.75 213 GLU A O 1
ATOM 1714 N N . ILE A 1 214 ? 19.812 1.104 -0.982 1 69.38 214 ILE A N 1
ATOM 1715 C CA . ILE A 1 214 ? 19.609 1.132 -2.428 1 69.38 214 ILE A CA 1
ATOM 1716 C C . ILE A 1 214 ? 18.188 0.666 -2.76 1 69.38 214 ILE A C 1
ATOM 1718 O O . ILE A 1 214 ? 17.562 1.188 -3.682 1 69.38 214 ILE A O 1
ATOM 1722 N N . GLN A 1 215 ? 17.703 -0.266 -1.958 1 77.25 215 GLN A N 1
ATOM 1723 C CA . GLN A 1 215 ? 16.406 -0.872 -2.236 1 77.25 215 GLN A CA 1
ATOM 1724 C C . GLN A 1 215 ? 15.586 -1.042 -0.957 1 77.25 215 GLN A C 1
ATOM 1726 O O . GLN A 1 215 ? 16.109 -1.505 0.06 1 77.25 215 GLN A O 1
ATOM 1731 N N . MET A 1 216 ? 14.359 -0.617 -1.012 1 84.62 216 MET A N 1
ATOM 1732 C CA . MET A 1 216 ? 13.398 -0.876 0.059 1 84.62 216 MET A CA 1
ATOM 1733 C C . MET A 1 216 ? 12.055 -1.318 -0.509 1 84.62 216 MET A C 1
ATOM 1735 O O . MET A 1 216 ? 11.391 -0.55 -1.203 1 84.62 216 MET A O 1
ATOM 1739 N N . PRO A 1 217 ? 11.742 -2.557 -0.202 1 91.44 217 PRO A N 1
ATOM 1740 C CA . PRO A 1 217 ? 10.398 -2.984 -0.613 1 91.44 217 PRO A CA 1
ATOM 1741 C C . PRO A 1 217 ? 9.289 -2.176 0.059 1 91.44 217 PRO A C 1
ATOM 1743 O O . PRO A 1 217 ? 9.539 -1.495 1.058 1 91.44 217 PRO A O 1
ATOM 1746 N N . SER A 1 218 ? 8.133 -2.227 -0.5 1 92.62 218 SER A N 1
ATOM 1747 C CA . SER A 1 218 ? 6.992 -1.516 0.061 1 92.62 218 SER A CA 1
ATOM 1748 C C . SER A 1 218 ? 5.746 -2.393 0.069 1 92.62 218 SER A C 1
ATOM 1750 O O . SER A 1 218 ? 5.477 -3.109 -0.897 1 92.62 218 SER A O 1
ATOM 1752 N N . LYS A 1 219 ? 5.035 -2.428 1.236 1 96.25 219 LYS A N 1
ATOM 1753 C CA . LYS A 1 219 ? 3.699 -3.018 1.262 1 96.25 219 LYS A CA 1
ATOM 1754 C C . LYS A 1 219 ? 2.68 -2.094 0.601 1 96.25 219 LYS A C 1
ATOM 1756 O O . LYS A 1 219 ? 2.639 -0.896 0.89 1 96.25 219 LYS A O 1
ATOM 1761 N N . ASP A 1 220 ? 1.929 -2.691 -0.272 1 93.38 220 ASP A N 1
ATOM 1762 C CA . ASP A 1 220 ? 0.976 -1.88 -1.022 1 93.38 220 ASP A CA 1
ATOM 1763 C C . ASP A 1 220 ? -0.378 -2.578 -1.126 1 93.38 220 ASP A C 1
ATOM 1765 O O . ASP A 1 220 ? -0.47 -3.795 -0.948 1 93.38 220 ASP A O 1
ATOM 1769 N N . ARG A 1 221 ? -1.393 -1.788 -1.401 1 93.38 221 ARG A N 1
ATOM 1770 C CA . ARG A 1 221 ? -2.744 -2.266 -1.676 1 93.38 221 ARG A CA 1
ATOM 1771 C C . ARG A 1 221 ? -3.188 -3.285 -0.631 1 93.38 221 ARG A C 1
ATOM 1773 O O . ARG A 1 221 ? -3.648 -4.375 -0.977 1 93.38 221 ARG A O 1
ATOM 1780 N N . CYS A 1 222 ? -2.98 -2.959 0.612 1 96.25 222 CYS A N 1
ATOM 1781 C CA . CYS A 1 222 ? -3.389 -3.861 1.683 1 96.25 222 CYS A CA 1
ATOM 1782 C C . CYS A 1 222 ? -4.824 -3.586 2.109 1 96.25 222 CYS A C 1
ATOM 1784 O O . CYS A 1 222 ? -5.121 -2.523 2.66 1 96.25 222 CYS A O 1
ATOM 1786 N N . THR A 1 223 ? -5.703 -4.551 1.912 1 94.5 223 THR A N 1
ATOM 1787 C CA . THR A 1 223 ? -7.105 -4.441 2.305 1 94.5 223 THR A CA 1
ATOM 1788 C C . THR A 1 223 ? -7.496 -5.582 3.236 1 94.5 223 THR A C 1
ATOM 1790 O O . THR A 1 223 ? -8.68 -5.926 3.344 1 94.5 223 THR A O 1
ATOM 1793 N N . LEU A 1 224 ? -6.492 -6.199 3.867 1 95.69 224 LEU A N 1
ATOM 1794 C CA . LEU A 1 224 ? -6.766 -7.223 4.871 1 95.69 224 LEU A CA 1
ATOM 1795 C C . LEU A 1 224 ? -7.344 -6.602 6.137 1 95.69 224 LEU A C 1
ATOM 1797 O O . LEU A 1 224 ? -6.754 -5.68 6.703 1 95.69 224 LEU A O 1
ATOM 1801 N N . THR A 1 225 ? -8.438 -7.109 6.59 1 94.38 225 THR A N 1
ATOM 1802 C CA . THR A 1 225 ? -9.031 -6.598 7.82 1 94.38 225 THR A CA 1
ATOM 1803 C C . THR A 1 225 ? -8.727 -7.52 8.992 1 94.38 225 THR A C 1
ATOM 1805 O O . THR A 1 225 ? -9.016 -7.188 10.148 1 94.38 225 THR A O 1
ATOM 1808 N N . LYS A 1 226 ? -8.172 -8.656 8.703 1 94.5 226 LYS A N 1
ATOM 1809 C CA . LYS A 1 226 ? -7.715 -9.609 9.711 1 94.5 226 LYS A CA 1
ATOM 1810 C C . LYS A 1 226 ? -6.289 -10.07 9.422 1 94.5 226 LYS A C 1
ATOM 1812 O O . LYS A 1 226 ? -5.848 -10.062 8.273 1 94.5 226 LYS A O 1
ATOM 1817 N N . ASN A 1 227 ? -5.652 -10.422 10.5 1 95 227 ASN A N 1
ATOM 1818 C CA . ASN A 1 227 ? -4.328 -11.008 10.305 1 95 227 ASN A CA 1
ATOM 1819 C C . ASN A 1 227 ? -4.41 -12.359 9.602 1 95 227 ASN A C 1
ATOM 1821 O O . ASN A 1 227 ? -5.258 -13.188 9.938 1 95 227 ASN A O 1
ATOM 1825 N N . PHE A 1 228 ? -3.574 -12.586 8.664 1 96.56 228 PHE A N 1
ATOM 1826 C CA . PHE A 1 228 ? -3.531 -13.828 7.91 1 96.56 228 PHE A CA 1
ATOM 1827 C C . PHE A 1 228 ? -2.285 -14.633 8.266 1 96.56 228 PHE A C 1
ATOM 1829 O O . PHE A 1 228 ? -1.164 -14.219 7.969 1 96.56 228 PHE A O 1
ATOM 1836 N N . TYR A 1 229 ? -2.521 -15.812 8.836 1 95.94 229 TYR A N 1
ATOM 1837 C CA . TYR A 1 229 ? -1.447 -16.734 9.18 1 95.94 229 TYR A CA 1
ATOM 1838 C C . TYR A 1 229 ? -1.378 -17.891 8.188 1 95.94 229 TYR A C 1
ATOM 1840 O O . TYR A 1 229 ? -2.387 -18.547 7.914 1 95.94 229 TYR A O 1
ATOM 1848 N N . LEU A 1 230 ? -0.214 -18.125 7.664 1 94.19 230 LEU A N 1
ATOM 1849 C CA . LEU A 1 230 ? -0.031 -19.125 6.617 1 94.19 230 LEU A CA 1
ATOM 1850 C C . LEU A 1 230 ? -0.096 -20.531 7.191 1 94.19 230 LEU A C 1
ATOM 1852 O O . LEU A 1 230 ? -0.521 -21.469 6.512 1 94.19 230 LEU A O 1
ATOM 1856 N N . LEU A 1 231 ? 0.511 -20.766 8.344 1 82.19 231 LEU A N 1
ATOM 1857 C CA . LEU A 1 231 ? 0.516 -22.094 8.938 1 82.19 231 LEU A CA 1
ATOM 1858 C C . LEU A 1 231 ? -0.144 -22.094 10.312 1 82.19 231 LEU A C 1
ATOM 1860 O O . LEU A 1 231 ? -0.018 -21.109 11.055 1 82.19 231 LEU A O 1
ATOM 1864 N N . HIS A 1 232 ? -1.418 -22.594 10.406 1 62.78 232 HIS A N 1
ATOM 1865 C CA . HIS A 1 232 ? -2.02 -22.781 11.727 1 62.78 232 HIS A CA 1
ATOM 1866 C C . HIS A 1 232 ? -1.363 -23.922 12.484 1 62.78 232 HIS A C 1
ATOM 1868 O O . HIS A 1 232 ? -0.959 -24.922 11.875 1 62.78 232 HIS A O 1
ATOM 1874 N N . TYR A 1 233 ? -0.591 -23.547 13.562 1 44.25 233 TYR A N 1
ATOM 1875 C CA . TYR A 1 233 ? -0.376 -24.688 14.438 1 44.25 233 TYR A CA 1
ATOM 1876 C C . TYR A 1 233 ? -1.703 -25.312 14.859 1 44.25 233 TYR A C 1
ATOM 1878 O O . TYR A 1 233 ? -2.717 -24.609 14.961 1 44.25 233 TYR A O 1
ATOM 1886 N N . GLU B 1 1 ? 21.516 3.561 22.281 1 24.11 1 GLU B N 1
ATOM 1887 C CA . GLU B 1 1 ? 20.219 3.711 22.953 1 24.11 1 GLU B CA 1
ATOM 1888 C C . GLU B 1 1 ? 19.938 5.176 23.266 1 24.11 1 GLU B C 1
ATOM 1890 O O . GLU B 1 1 ? 20.422 5.715 24.25 1 24.11 1 GLU B O 1
ATOM 1895 N N . THR B 1 2 ? 20.094 6.125 22.312 1 30.83 2 THR B N 1
ATOM 1896 C CA . THR B 1 2 ? 20.062 7.566 22.531 1 30.83 2 THR B CA 1
ATOM 1897 C C . THR B 1 2 ? 18.781 7.977 23.25 1 30.83 2 THR B C 1
ATOM 1899 O O . THR B 1 2 ? 17.688 7.672 22.781 1 30.83 2 THR B O 1
ATOM 1902 N N . GLN B 1 3 ? 18.859 8.055 24.609 1 30.17 3 GLN B N 1
ATOM 1903 C CA . GLN B 1 3 ? 17.891 8.57 25.562 1 30.17 3 GLN B CA 1
ATOM 1904 C C . GLN B 1 3 ? 17.219 9.836 25.031 1 30.17 3 GLN B C 1
ATOM 1906 O O . GLN B 1 3 ? 17.875 10.867 24.875 1 30.17 3 GLN B O 1
ATOM 1911 N N . LEU B 1 4 ? 16.312 9.711 24.141 1 35.19 4 LEU B N 1
ATOM 1912 C CA . LEU B 1 4 ? 15.477 10.883 23.906 1 35.19 4 LEU B CA 1
ATOM 1913 C C . LEU B 1 4 ? 15.016 11.484 25.234 1 35.19 4 LEU B C 1
ATOM 1915 O O . LEU B 1 4 ? 14.438 10.781 26.062 1 35.19 4 LEU B O 1
ATOM 1919 N N . THR B 1 5 ? 15.859 12.281 25.984 1 34.47 5 THR B N 1
ATOM 1920 C CA . THR B 1 5 ? 15.422 13.109 27.094 1 34.47 5 THR B CA 1
ATOM 1921 C C . THR B 1 5 ? 13.969 13.531 26.922 1 34.47 5 THR B C 1
ATOM 1923 O O . THR B 1 5 ? 13.477 13.633 25.812 1 34.47 5 THR B O 1
ATOM 1926 N N . GLU B 1 6 ? 13.031 13.273 27.938 1 38.03 6 GLU B N 1
ATOM 1927 C CA . GLU B 1 6 ? 11.656 13.719 28.172 1 38.03 6 GLU B CA 1
ATOM 1928 C C . GLU B 1 6 ? 11.406 15.078 27.547 1 38.03 6 GLU B C 1
ATOM 1930 O O . GLU B 1 6 ? 10.266 15.422 27.219 1 38.03 6 GLU B O 1
ATOM 1935 N N . GLU B 1 7 ? 12.32 16.047 27.875 1 38.75 7 GLU B N 1
ATOM 1936 C CA . GLU B 1 7 ? 12.031 17.438 27.562 1 38.75 7 GLU B CA 1
ATOM 1937 C C . GLU B 1 7 ? 11.68 17.594 26.078 1 38.75 7 GLU B C 1
ATOM 1939 O O . GLU B 1 7 ? 10.773 18.359 25.734 1 38.75 7 GLU B O 1
ATOM 1944 N N . SER B 1 8 ? 12.633 17.188 25.109 1 39.03 8 SER B N 1
ATOM 1945 C CA . SER B 1 8 ? 12.617 17.766 23.766 1 39.03 8 SER B CA 1
ATOM 1946 C C . SER B 1 8 ? 11.57 17.078 22.891 1 39.03 8 SER B C 1
ATOM 1948 O O . SER B 1 8 ? 11.797 16.859 21.703 1 39.03 8 SER B O 1
ATOM 1950 N N . ILE B 1 9 ? 10.984 16.094 23.297 1 48.06 9 ILE B N 1
ATOM 1951 C CA . ILE B 1 9 ? 9.953 15.688 22.359 1 48.06 9 ILE B CA 1
ATOM 1952 C C . ILE B 1 9 ? 9.133 16.906 21.938 1 48.06 9 ILE B C 1
ATOM 1954 O O . ILE B 1 9 ? 8.414 17.484 22.75 1 48.06 9 ILE B O 1
ATOM 1958 N N . SER B 1 10 ? 9.703 17.875 21.109 1 56.5 10 SER B N 1
ATOM 1959 C CA . SER B 1 10 ? 9.289 19.047 20.359 1 56.5 10 SER B CA 1
ATOM 1960 C C . SER B 1 10 ? 7.984 18.781 19.609 1 56.5 10 SER B C 1
ATOM 1962 O O . SER B 1 10 ? 7.535 17.641 19.5 1 56.5 10 SER B O 1
ATOM 1964 N N . LYS B 1 11 ? 7.289 19.906 19.094 1 79.94 11 LYS B N 1
ATOM 1965 C CA . LYS B 1 11 ? 6.047 20.266 18.406 1 79.94 11 LYS B CA 1
ATOM 1966 C C . LYS B 1 11 ? 5.891 19.469 17.109 1 79.94 11 LYS B C 1
ATOM 1968 O O . LYS B 1 11 ? 6.66 19.656 16.172 1 79.94 11 LYS B O 1
ATOM 1973 N N . ARG B 1 12 ? 5.035 18.406 17.297 1 93.38 12 ARG B N 1
ATOM 1974 C CA . ARG B 1 12 ? 4.652 17.703 16.078 1 93.38 12 ARG B CA 1
ATOM 1975 C C . ARG B 1 12 ? 3.92 18.641 15.117 1 93.38 12 ARG B C 1
ATOM 1977 O O . ARG B 1 12 ? 3.266 19.594 15.555 1 93.38 12 ARG B O 1
ATOM 1984 N N . VAL B 1 13 ? 4.207 18.406 13.914 1 96.38 13 VAL B N 1
ATOM 1985 C CA . VAL B 1 13 ? 3.541 19.25 12.922 1 96.38 13 VAL B CA 1
ATOM 1986 C C . VAL B 1 13 ? 2.789 18.375 11.922 1 96.38 13 VAL B C 1
ATOM 1988 O O . VAL B 1 13 ? 3.258 17.297 11.555 1 96.38 13 VAL B O 1
ATOM 1991 N N . ALA B 1 14 ? 1.611 18.844 11.492 1 98.25 14 ALA B N 1
ATOM 1992 C CA . ALA B 1 14 ? 0.786 18.172 10.492 1 98.25 14 ALA B CA 1
ATOM 1993 C C . ALA B 1 14 ? 0.32 19.156 9.422 1 98.25 14 ALA B C 1
ATOM 1995 O O . ALA B 1 14 ? 0.179 20.359 9.688 1 98.25 14 ALA B O 1
ATOM 1996 N N . LEU B 1 15 ? 0.164 18.656 8.219 1 98.75 15 LEU B N 1
ATOM 1997 C CA . LEU B 1 15 ? -0.417 19.406 7.113 1 98.75 15 LEU B CA 1
ATOM 1998 C C . LEU B 1 15 ? -1.82 18.906 6.789 1 98.75 15 LEU B C 1
ATOM 2000 O O . LEU B 1 15 ? -2.025 17.703 6.594 1 98.75 15 LEU B O 1
ATOM 2004 N N . LEU B 1 16 ? -2.805 19.797 6.828 1 98.75 16 LEU B N 1
ATOM 2005 C CA . LEU B 1 16 ? -4.195 19.469 6.531 1 98.75 16 LEU B CA 1
ATOM 2006 C C . LEU B 1 16 ? -4.734 20.344 5.406 1 98.75 16 LEU B C 1
ATOM 2008 O O . LEU B 1 16 ? -4.867 21.562 5.574 1 98.75 16 LEU B O 1
ATOM 2012 N N . ILE B 1 17 ? -5 19.719 4.262 1 98.31 17 ILE B N 1
ATOM 2013 C CA . ILE B 1 17 ? -5.547 20.438 3.113 1 98.31 17 ILE B CA 1
ATOM 2014 C C . ILE B 1 17 ? -6.977 19.969 2.846 1 98.31 17 ILE B C 1
ATOM 2016 O O . ILE B 1 17 ? -7.219 18.781 2.643 1 98.31 17 ILE B O 1
ATOM 2020 N N . THR B 1 18 ? -7.918 20.938 2.803 1 96.94 18 THR B N 1
ATOM 2021 C CA . THR B 1 18 ? -9.328 20.641 2.557 1 96.94 18 THR B CA 1
ATOM 2022 C C . THR B 1 18 ? -9.852 21.438 1.369 1 96.94 18 THR B C 1
ATOM 2024 O O . THR B 1 18 ? -9.969 22.656 1.442 1 96.94 18 THR B O 1
ATOM 2027 N N . ASN B 1 19 ? -10.133 20.75 0.305 1 94.56 19 ASN B N 1
ATOM 2028 C CA . ASN B 1 19 ? -10.805 21.375 -0.825 1 94.56 19 ASN B CA 1
ATOM 2029 C C . ASN B 1 19 ? -12.305 21.109 -0.803 1 94.56 19 ASN B C 1
ATOM 2031 O O . ASN B 1 19 ? -12.734 19.953 -0.836 1 94.56 19 ASN B O 1
ATOM 2035 N N . LYS B 1 20 ? -13.062 22.109 -0.761 1 92.38 20 LYS B N 1
ATOM 2036 C CA . LYS B 1 20 ? -14.516 21.984 -0.665 1 92.38 20 LYS B CA 1
ATOM 2037 C C . LYS B 1 20 ? -15.195 22.469 -1.942 1 92.38 20 LYS B C 1
ATOM 2039 O O . LYS B 1 20 ? -16.188 21.875 -2.389 1 92.38 20 LYS B O 1
ATOM 2044 N N . THR B 1 21 ? -14.727 23.547 -2.514 1 92.19 21 THR B N 1
ATOM 2045 C CA . THR B 1 21 ? -15.352 24.125 -3.693 1 92.19 21 THR B CA 1
ATOM 2046 C C . THR B 1 21 ? -14.469 23.953 -4.922 1 92.19 21 THR B C 1
ATOM 2048 O O . THR B 1 21 ? -13.242 24.031 -4.828 1 92.19 21 THR B O 1
ATOM 2051 N N . PHE B 1 22 ? -15.109 23.75 -6.043 1 88.12 22 PHE B N 1
ATOM 2052 C CA . PHE B 1 22 ? -14.398 23.469 -7.281 1 88.12 22 PHE B CA 1
ATOM 2053 C C . PHE B 1 22 ? -15.023 24.234 -8.453 1 88.12 22 PHE B C 1
ATOM 2055 O O . PHE B 1 22 ? -16.203 24.578 -8.414 1 88.12 22 PHE B O 1
ATOM 2062 N N . ASN B 1 23 ? -14.125 24.484 -9.336 1 85.38 23 ASN B N 1
ATOM 2063 C CA . ASN B 1 23 ? -14.617 25.047 -10.578 1 85.38 23 ASN B CA 1
ATOM 2064 C C . ASN B 1 23 ? -15.188 23.969 -11.5 1 85.38 23 ASN B C 1
ATOM 2066 O O . ASN B 1 23 ? -14.438 23.297 -12.203 1 85.38 23 ASN B O 1
ATOM 2070 N N . GLY B 1 24 ? -16.484 23.734 -11.461 1 75.06 24 GLY B N 1
ATOM 2071 C CA . GLY B 1 24 ? -17.047 22.766 -12.398 1 75.06 24 GLY B CA 1
ATOM 2072 C C . GLY B 1 24 ? -17.406 21.438 -11.75 1 75.06 24 GLY B C 1
ATOM 2073 O O . GLY B 1 24 ? -17.969 20.562 -12.406 1 75.06 24 GLY B O 1
ATOM 2074 N N . TYR B 1 25 ? -16.922 21.25 -10.555 1 74.81 25 TYR B N 1
ATOM 2075 C CA . TYR B 1 25 ? -17.297 20.047 -9.828 1 74.81 25 TYR B CA 1
ATOM 2076 C C . TYR B 1 25 ? -18.234 20.375 -8.672 1 74.81 25 TYR B C 1
ATOM 2078 O O . TYR B 1 25 ? -18.359 21.547 -8.289 1 74.81 25 TYR B O 1
ATOM 2086 N N . SER B 1 26 ? -18.828 19.359 -8.195 1 79.62 26 SER B N 1
ATOM 2087 C CA . SER B 1 26 ? -19.766 19.531 -7.098 1 79.62 26 SER B CA 1
ATOM 2088 C C . SER B 1 26 ? -19.062 19.938 -5.809 1 79.62 26 SER B C 1
ATOM 2090 O O . SER B 1 26 ? -17.922 19.5 -5.559 1 79.62 26 SER B O 1
ATOM 2092 N N . THR B 1 27 ? -19.719 20.75 -5.137 1 86.12 27 THR B N 1
ATOM 2093 C CA . THR B 1 27 ? -19.234 21.125 -3.812 1 86.12 27 THR B CA 1
ATOM 2094 C C . THR B 1 27 ? -19.234 19.938 -2.867 1 86.12 27 THR B C 1
ATOM 2096 O O . THR B 1 27 ? -20.188 19.141 -2.869 1 86.12 27 THR B O 1
ATOM 2099 N N . ARG B 1 28 ? -18.203 19.812 -2.037 1 86.75 28 ARG B N 1
ATOM 2100 C CA . ARG B 1 28 ? -18.094 18.719 -1.081 1 86.75 28 ARG B CA 1
ATOM 2101 C C . ARG B 1 28 ? -18.719 19.109 0.26 1 86.75 28 ARG B C 1
ATOM 2103 O O . ARG B 1 28 ? -18 19.359 1.23 1 86.75 28 ARG B O 1
ATOM 2110 N N . HIS B 1 29 ? -20 18.984 0.301 1 84.38 29 HIS B N 1
ATOM 2111 C CA . HIS B 1 29 ? -20.703 19.281 1.545 1 84.38 29 HIS B CA 1
ATOM 2112 C C . HIS B 1 29 ? -20.281 18.328 2.654 1 84.38 29 HIS B C 1
ATOM 2114 O O . HIS B 1 29 ? -20.109 17.125 2.416 1 84.38 29 HIS B O 1
ATOM 2120 N N . GLY B 1 30 ? -20.062 18.828 3.861 1 87.44 30 GLY B N 1
ATOM 2121 C CA . GLY B 1 30 ? -19.625 18.016 4.98 1 87.44 30 GLY B CA 1
ATOM 2122 C C . GLY B 1 30 ? -18.109 18.047 5.184 1 87.44 30 GLY B C 1
ATOM 2123 O O . GLY B 1 30 ? -17.609 17.562 6.203 1 87.44 30 GLY B O 1
ATOM 2124 N N . ALA B 1 31 ? -17.438 18.641 4.215 1 90.62 31 ALA B N 1
ATOM 2125 C CA . ALA B 1 31 ? -15.984 18.719 4.285 1 90.62 31 ALA B CA 1
ATOM 2126 C C . ALA B 1 31 ? -15.531 19.516 5.5 1 90.62 31 ALA B C 1
ATOM 2128 O O . ALA B 1 31 ? -14.484 19.234 6.086 1 90.62 31 ALA B O 1
ATOM 2129 N N . GLU B 1 32 ? -16.344 20.469 5.867 1 92.62 32 GLU B N 1
ATOM 2130 C CA . GLU B 1 32 ? -16 21.297 7.023 1 92.62 32 GLU B CA 1
ATOM 2131 C C . GLU B 1 32 ? -16.016 20.469 8.312 1 92.62 32 GLU B C 1
ATOM 2133 O O . GLU B 1 32 ? -15.195 20.703 9.203 1 92.62 32 GLU B O 1
ATOM 2138 N N . LYS B 1 33 ? -16.984 19.641 8.391 1 93.12 33 LYS B N 1
ATOM 2139 C CA . LYS B 1 33 ? -17.047 18.766 9.555 1 93.12 33 LYS B CA 1
ATOM 2140 C C . LYS B 1 33 ? -15.828 17.828 9.594 1 93.12 33 LYS B C 1
ATOM 2142 O O . LYS B 1 33 ? -15.219 17.656 10.648 1 93.12 33 LYS B O 1
ATOM 2147 N N . ASP B 1 34 ? -15.508 17.234 8.477 1 95.5 34 ASP B N 1
ATOM 2148 C CA . ASP B 1 34 ? -14.336 16.391 8.383 1 95.5 34 ASP B CA 1
ATOM 2149 C C . ASP B 1 34 ? -13.07 17.141 8.789 1 95.5 34 ASP B C 1
ATOM 2151 O O . ASP B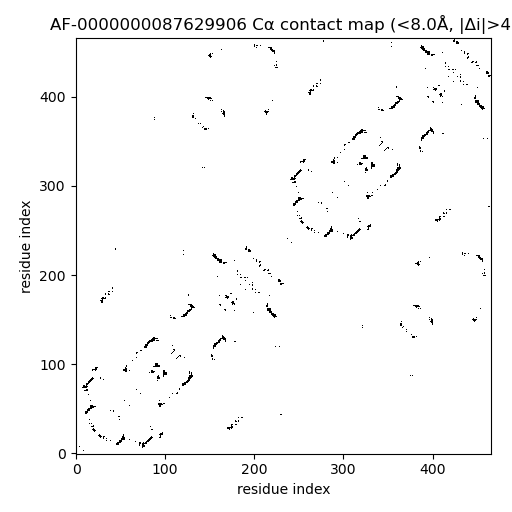 1 34 ? -12.242 16.609 9.539 1 95.5 34 ASP B O 1
ATOM 2155 N N . GLU B 1 35 ? -12.969 18.344 8.281 1 96.88 35 GLU B N 1
ATOM 2156 C CA . GLU B 1 35 ? -11.797 19.156 8.602 1 96.88 35 GLU B CA 1
ATOM 2157 C C . GLU B 1 35 ? -11.695 19.422 10.102 1 96.88 35 GLU B C 1
ATOM 2159 O O . GLU B 1 35 ? -10.625 19.297 10.688 1 96.88 35 GLU B O 1
ATOM 2164 N N . TYR B 1 36 ? -12.789 19.781 10.641 1 97.19 36 TYR B N 1
ATOM 2165 C CA . TYR B 1 36 ? -12.828 20.094 12.062 1 97.19 36 TYR B CA 1
ATOM 2166 C C . TYR B 1 36 ? -12.445 18.875 12.898 1 97.19 36 TYR B C 1
ATOM 2168 O O . TYR B 1 36 ? -11.578 18.969 13.773 1 97.19 36 TYR B O 1
ATOM 2176 N N . GLU B 1 37 ? -13.055 17.781 12.633 1 97.19 37 GLU B N 1
ATOM 2177 C CA . GLU B 1 37 ? -12.82 16.562 13.406 1 97.19 37 GLU B CA 1
ATOM 2178 C C . GLU B 1 37 ? -11.375 16.094 13.25 1 97.19 37 GLU B C 1
ATOM 2180 O O . GLU B 1 37 ? -10.742 15.68 14.227 1 97.19 37 GLU B O 1
ATOM 2185 N N . MET B 1 38 ? -10.883 16.156 12.07 1 98.06 38 MET B N 1
ATOM 2186 C CA . MET B 1 38 ? -9.5 15.758 11.812 1 98.06 38 MET B CA 1
ATOM 2187 C C . MET B 1 38 ? -8.531 16.688 12.531 1 98.06 38 MET B C 1
ATOM 2189 O O . MET B 1 38 ? -7.566 16.234 13.148 1 98.06 38 MET B O 1
ATOM 2193 N N . HIS B 1 39 ? -8.797 17.969 12.445 1 98.19 39 HIS B N 1
ATOM 2194 C CA . HIS B 1 39 ? -7.969 18.938 13.148 1 98.19 39 HIS B CA 1
ATOM 2195 C C . HIS B 1 39 ? -7.926 18.656 14.641 1 98.19 39 HIS B C 1
ATOM 2197 O O . HIS B 1 39 ? -6.852 18.625 15.242 1 98.19 39 HIS B O 1
ATOM 2203 N N . CYS B 1 40 ? -9.062 18.438 15.203 1 98.06 40 CYS B N 1
ATOM 2204 C CA . CYS B 1 40 ? -9.141 18.203 16.641 1 98.06 40 CYS B CA 1
ATOM 2205 C C . CYS B 1 40 ? -8.383 16.938 17.016 1 98.06 40 CYS B C 1
ATOM 2207 O O . CYS B 1 40 ? -7.645 16.922 18 1 98.06 40 CYS B O 1
ATOM 2209 N N . MET B 1 41 ? -8.555 15.898 16.234 1 97.75 41 MET B N 1
ATOM 2210 C CA . MET B 1 41 ? -7.863 14.641 16.516 1 97.75 41 MET B CA 1
ATOM 2211 C C . MET B 1 41 ? -6.352 14.828 16.484 1 97.75 41 MET B C 1
ATOM 2213 O O . MET B 1 41 ? -5.648 14.398 17.391 1 97.75 41 MET B O 1
ATOM 2217 N N . LEU B 1 42 ? -5.84 15.516 15.43 1 97.62 42 LEU B N 1
ATOM 2218 C CA . LEU B 1 42 ? -4.402 15.734 15.297 1 97.62 42 LEU B CA 1
ATOM 2219 C C . LEU B 1 42 ? -3.875 16.609 16.422 1 97.62 42 LEU B C 1
ATOM 2221 O O . LEU B 1 42 ? -2.805 16.344 16.969 1 97.62 42 LEU B O 1
ATOM 2225 N N . ALA B 1 43 ? -4.641 17.594 16.766 1 96.5 43 ALA B N 1
ATOM 2226 C CA . ALA B 1 43 ? -4.25 18.469 17.875 1 96.5 43 ALA B CA 1
ATOM 2227 C C . ALA B 1 43 ? -4.172 17.703 19.188 1 96.5 43 ALA B C 1
ATOM 2229 O O . ALA B 1 43 ? -3.225 17.875 19.953 1 96.5 43 ALA B O 1
ATOM 2230 N N . ASP B 1 44 ? -5.129 16.859 19.391 1 95.25 44 ASP B N 1
ATOM 2231 C CA . ASP B 1 44 ? -5.164 16.047 20.609 1 95.25 44 ASP B CA 1
ATOM 2232 C C . ASP B 1 44 ? -3.961 15.109 20.672 1 95.25 44 ASP B C 1
ATOM 2234 O O . ASP B 1 44 ? -3.514 14.742 21.766 1 95.25 44 ASP B O 1
ATOM 2238 N N . LEU B 1 45 ? -3.473 14.742 19.562 1 95.5 45 LEU B N 1
ATOM 2239 C CA . LEU B 1 45 ? -2.32 13.852 19.484 1 95.5 45 LEU B CA 1
ATOM 2240 C C . LEU B 1 45 ? -1.017 14.633 19.578 1 95.5 45 LEU B C 1
ATOM 2242 O O . LEU B 1 45 ? 0.068 14.055 19.469 1 95.5 45 LEU B O 1
ATOM 2246 N N . GLY B 1 46 ? -1.087 15.969 19.656 1 94.38 46 GLY B N 1
ATOM 2247 C CA . GLY B 1 46 ? 0.083 16.797 19.906 1 94.38 46 GLY B CA 1
ATOM 2248 C C . GLY B 1 46 ? 0.623 17.453 18.641 1 94.38 46 GLY B C 1
ATOM 2249 O O . GLY B 1 46 ? 1.725 18.016 18.656 1 94.38 46 GLY B O 1
ATOM 2250 N N . TYR B 1 47 ? -0.12 17.469 17.578 1 96.75 47 TYR B N 1
ATOM 2251 C CA . TYR B 1 47 ? 0.364 18.062 16.328 1 96.75 47 TYR B CA 1
ATOM 2252 C C . TYR B 1 47 ? -0.103 19.5 16.203 1 96.75 47 TYR B C 1
ATOM 2254 O O . TYR B 1 47 ? -1.279 19.797 16.422 1 96.75 47 TYR B O 1
ATOM 2262 N N . ASP B 1 48 ? 0.833 20.359 15.906 1 96.75 48 ASP B N 1
ATOM 2263 C CA . ASP B 1 48 ? 0.475 21.672 15.375 1 96.75 48 ASP B CA 1
ATOM 2264 C C . ASP B 1 48 ? 0.029 21.562 13.914 1 96.75 48 ASP B C 1
ATOM 2266 O O . ASP B 1 48 ? 0.83 21.234 13.039 1 96.75 48 ASP B O 1
ATOM 2270 N N . VAL B 1 49 ? -1.207 21.953 13.656 1 97.94 49 VAL B N 1
ATOM 2271 C CA . VAL B 1 49 ? -1.79 21.641 12.352 1 97.94 49 VAL B CA 1
ATOM 2272 C C . VAL B 1 49 ? -1.735 22.875 11.453 1 97.94 49 VAL B C 1
ATOM 2274 O O . VAL B 1 49 ? -2.346 23.906 11.766 1 97.94 49 VAL B O 1
ATOM 2277 N N . VAL B 1 50 ? -1.014 22.781 10.359 1 97.94 50 VAL B N 1
ATOM 2278 C CA . VAL B 1 50 ? -1.026 23.766 9.289 1 97.94 50 VAL B CA 1
ATOM 2279 C C . VAL B 1 50 ? -2.186 23.484 8.336 1 97.94 50 VAL B C 1
ATOM 2281 O O . VAL B 1 50 ? -2.23 22.438 7.695 1 97.94 50 VAL B O 1
ATOM 2284 N N . LYS B 1 51 ? -3.07 24.5 8.195 1 98.19 51 LYS B N 1
ATOM 2285 C CA . LYS B 1 51 ? -4.297 24.25 7.441 1 98.19 51 LYS B CA 1
ATOM 2286 C C . LYS B 1 51 ? -4.328 25.109 6.168 1 98.19 51 LYS B C 1
ATOM 2288 O O . LYS B 1 51 ? -3.945 26.266 6.188 1 98.19 51 LYS B O 1
ATOM 2293 N N . TYR B 1 52 ? -4.738 24.5 5.109 1 98.44 52 TYR B N 1
ATOM 2294 C CA . TYR B 1 52 ? -5.07 25.188 3.867 1 98.44 52 TYR B CA 1
ATOM 2295 C C . TYR B 1 52 ? -6.438 24.75 3.348 1 98.44 52 TYR B C 1
ATOM 2297 O O . TYR B 1 52 ? -6.859 23.625 3.586 1 98.44 52 TYR B O 1
ATOM 2305 N N . ARG B 1 53 ? -7.078 25.672 2.619 1 97.88 53 ARG B N 1
ATOM 2306 C CA . ARG B 1 53 ? -8.398 25.391 2.061 1 97.88 53 ARG B CA 1
ATOM 2307 C C . ARG B 1 53 ? -8.477 25.812 0.598 1 97.88 53 ARG B C 1
ATOM 2309 O O . ARG B 1 53 ? -7.945 26.859 0.221 1 97.88 53 ARG B O 1
ATOM 2316 N N . ASN B 1 54 ? -9.125 24.969 -0.142 1 97 54 ASN B N 1
ATOM 2317 C CA . ASN B 1 54 ? -9.484 25.281 -1.52 1 97 54 ASN B CA 1
ATOM 2318 C C . ASN B 1 54 ? -8.273 25.703 -2.338 1 97 54 ASN B C 1
ATOM 2320 O O . ASN B 1 54 ? -8.25 26.812 -2.873 1 97 54 ASN B O 1
ATOM 2324 N N . LEU B 1 55 ? -7.375 24.75 -2.465 1 97.62 55 LEU B N 1
ATOM 2325 C CA . LEU B 1 55 ? -6.129 24.984 -3.193 1 97.62 55 LEU B CA 1
ATOM 2326 C C . LEU B 1 55 ? -6.215 24.406 -4.605 1 97.62 55 LEU B C 1
ATOM 2328 O O . LEU B 1 55 ? -6.781 23.328 -4.809 1 97.62 55 LEU B O 1
ATOM 2332 N N . THR B 1 56 ? -5.664 25.141 -5.555 1 96.19 56 THR B N 1
ATOM 2333 C CA . THR B 1 56 ? -5.383 24.578 -6.871 1 96.19 56 THR B CA 1
ATOM 2334 C C . THR B 1 56 ? -4.23 23.578 -6.793 1 96.19 56 THR B C 1
ATOM 2336 O O . THR B 1 56 ? -3.6 23.422 -5.746 1 96.19 56 THR B O 1
ATOM 2339 N N . VAL B 1 57 ? -3.955 22.906 -7.879 1 93.38 57 VAL B N 1
ATOM 2340 C CA . VAL B 1 57 ? -2.871 21.938 -7.895 1 93.38 57 VAL B CA 1
ATOM 2341 C C . VAL B 1 57 ? -1.542 22.625 -7.609 1 93.38 57 VAL B C 1
ATOM 2343 O O . VAL B 1 57 ? -0.731 22.141 -6.82 1 93.38 57 VAL B O 1
ATOM 2346 N N . LYS B 1 58 ? -1.34 23.766 -8.281 1 96.25 58 LYS B N 1
ATOM 2347 C CA . LYS B 1 58 ? -0.113 24.516 -8.07 1 96.25 58 LYS B CA 1
ATOM 2348 C C . LYS B 1 58 ? 0.02 24.953 -6.609 1 96.25 58 LYS B C 1
ATOM 2350 O O . LYS B 1 58 ? 1.113 24.906 -6.043 1 96.25 58 LYS B O 1
ATOM 2355 N N . GLU B 1 59 ? -1.058 25.297 -6.039 1 97.81 59 GLU B N 1
ATOM 2356 C CA . GLU B 1 59 ? -1.047 25.719 -4.645 1 97.81 59 GLU B CA 1
ATOM 2357 C C . GLU B 1 59 ? -0.813 24.547 -3.703 1 97.81 59 GLU B C 1
ATOM 2359 O O . GLU B 1 59 ? -0.177 24.703 -2.658 1 97.81 59 GLU B O 1
ATOM 2364 N N . ILE B 1 60 ? -1.356 23.375 -3.988 1 97.31 60 ILE B N 1
ATOM 2365 C CA . ILE B 1 60 ? -1.075 22.172 -3.205 1 97.31 60 ILE B CA 1
ATOM 2366 C C . ILE B 1 60 ? 0.424 21.891 -3.229 1 97.31 60 ILE B C 1
ATOM 2368 O O . ILE B 1 60 ? 1.029 21.625 -2.186 1 97.31 60 ILE B O 1
ATOM 2372 N N . GLU B 1 61 ? 0.97 21.984 -4.426 1 96.75 61 GLU B N 1
ATOM 2373 C CA . GLU B 1 61 ? 2.402 21.75 -4.574 1 96.75 61 GLU B CA 1
ATOM 2374 C C . GLU B 1 61 ? 3.211 22.734 -3.74 1 96.75 61 GLU B C 1
ATOM 2376 O O . GLU B 1 61 ? 4.168 22.359 -3.066 1 96.75 61 GLU B O 1
ATOM 2381 N N . LYS B 1 62 ? 2.822 23.969 -3.785 1 97.69 62 LYS B N 1
ATOM 2382 C CA . LYS B 1 62 ? 3.498 25 -3.006 1 97.69 62 LYS B CA 1
ATOM 2383 C C . LYS B 1 62 ? 3.359 24.75 -1.508 1 97.69 62 LYS B C 1
ATOM 2385 O O . LYS B 1 62 ? 4.316 24.922 -0.75 1 97.69 62 LYS B O 1
ATOM 2390 N N . ALA B 1 63 ? 2.178 24.328 -1.087 1 98 63 ALA B N 1
ATOM 2391 C CA . ALA B 1 63 ? 1.944 24.016 0.32 1 98 63 ALA B CA 1
ATOM 2392 C C . ALA B 1 63 ? 2.84 22.875 0.784 1 98 63 ALA B C 1
ATOM 2394 O O . ALA B 1 63 ? 3.41 22.922 1.877 1 98 63 ALA B O 1
ATOM 2395 N N . LEU B 1 64 ? 2.959 21.844 -0.034 1 97.62 64 LEU B N 1
ATOM 2396 C CA . LEU B 1 64 ? 3.809 20.703 0.279 1 97.62 64 LEU B CA 1
ATOM 2397 C C . LEU B 1 64 ? 5.27 21.125 0.375 1 97.62 64 LEU B C 1
ATOM 2399 O O . LEU B 1 64 ? 5.992 20.688 1.274 1 97.62 64 LEU B O 1
ATOM 2403 N N . GLN B 1 65 ? 5.668 21.969 -0.543 1 97.06 65 GLN B N 1
ATOM 2404 C CA . GLN B 1 65 ? 7.039 22.469 -0.529 1 97.06 65 GLN B CA 1
ATOM 2405 C C . GLN B 1 65 ? 7.324 23.281 0.736 1 97.06 65 GLN B C 1
ATOM 2407 O O . GLN B 1 65 ? 8.367 23.094 1.372 1 97.06 65 GLN B O 1
ATOM 2412 N N . LYS B 1 66 ? 6.41 24.141 1.027 1 97.44 66 LYS B N 1
ATOM 2413 C CA . LYS B 1 66 ? 6.547 24.922 2.256 1 97.44 66 LYS B CA 1
ATOM 2414 C C . LYS B 1 66 ? 6.582 24.016 3.48 1 97.44 66 LYS B C 1
ATOM 2416 O O . LYS B 1 66 ? 7.379 24.219 4.395 1 97.44 66 LYS B O 1
ATOM 2421 N N . PHE B 1 67 ? 5.781 23.016 3.475 1 97.69 67 PHE B N 1
ATOM 2422 C CA . PHE B 1 67 ? 5.715 22.078 4.59 1 97.69 67 PHE B CA 1
ATOM 2423 C C . PHE B 1 67 ? 7.027 21.312 4.738 1 97.69 67 PHE B C 1
ATOM 2425 O O . PHE B 1 67 ? 7.523 21.141 5.852 1 97.69 67 PHE B O 1
ATOM 2432 N N . SER B 1 68 ? 7.598 20.875 3.619 1 97 68 SER B N 1
ATOM 2433 C CA . SER B 1 68 ? 8.836 20.094 3.629 1 97 68 SER B CA 1
ATOM 2434 C C . SER B 1 68 ? 10 20.922 4.176 1 97 68 SER B C 1
ATOM 2436 O O . SER B 1 68 ? 11.039 20.375 4.535 1 97 68 SER B O 1
ATOM 2438 N N . LYS B 1 69 ? 9.797 22.266 4.266 1 96 69 LYS B N 1
ATOM 2439 C CA . LYS B 1 69 ? 10.836 23.172 4.766 1 96 69 LYS B CA 1
ATOM 2440 C C . LYS B 1 69 ? 10.438 23.766 6.109 1 96 69 LYS B C 1
ATOM 2442 O O . LYS B 1 69 ? 11.062 24.719 6.574 1 96 69 LYS B O 1
ATOM 2447 N N . HIS B 1 70 ? 9.359 23.297 6.629 1 95.56 70 HIS B N 1
ATOM 2448 C CA . HIS B 1 70 ? 8.891 23.828 7.906 1 95.56 70 HIS B CA 1
ATOM 2449 C C . HIS B 1 70 ? 9.969 23.703 8.977 1 95.56 70 HIS B C 1
ATOM 2451 O O . HIS B 1 70 ? 10.562 22.641 9.156 1 95.56 70 HIS B O 1
ATOM 2457 N N . PRO B 1 71 ? 10.266 24.656 9.773 1 93.31 71 PRO B N 1
ATOM 2458 C CA . PRO B 1 71 ? 11.391 24.688 10.703 1 93.31 71 PRO B CA 1
ATOM 2459 C C . PRO B 1 71 ? 11.227 23.703 11.859 1 93.31 71 PRO B C 1
ATOM 2461 O O . PRO B 1 71 ? 12.219 23.25 12.438 1 93.31 71 PRO B O 1
ATOM 2464 N N . HIS B 1 72 ? 10.062 23.328 12.125 1 93.62 72 HIS B N 1
ATOM 2465 C CA . HIS B 1 72 ? 9.82 22.469 13.273 1 93.62 72 HIS B CA 1
ATOM 2466 C C . HIS B 1 72 ? 10.016 21 12.922 1 93.62 72 HIS B C 1
ATOM 2468 O O . HIS B 1 72 ? 10 20.141 13.805 1 93.62 72 HIS B O 1
ATOM 2474 N N . LEU B 1 73 ? 10.25 20.688 11.672 1 94.69 73 LEU B N 1
ATOM 2475 C CA . LEU B 1 73 ? 10.359 19.297 11.242 1 94.69 73 LEU B CA 1
ATOM 2476 C C . LEU B 1 73 ? 11.586 18.625 11.875 1 94.69 73 LEU B C 1
ATOM 2478 O O . LEU B 1 73 ? 11.578 17.422 12.125 1 94.69 73 LEU B O 1
ATOM 2482 N N . VAL B 1 74 ? 12.562 19.406 12.172 1 91.88 74 VAL B N 1
ATOM 2483 C CA . VAL B 1 74 ? 13.789 18.859 12.742 1 91.88 74 VAL B CA 1
ATOM 2484 C C . VAL B 1 74 ? 13.523 18.359 14.164 1 91.88 74 VAL B C 1
ATOM 2486 O O . VAL B 1 74 ? 14.234 17.484 14.664 1 91.88 74 VAL B O 1
ATOM 2489 N N . HIS B 1 75 ? 12.453 18.875 14.766 1 91.56 75 HIS B N 1
ATOM 2490 C CA . HIS B 1 75 ? 12.188 18.578 16.172 1 91.56 75 HIS B CA 1
ATOM 2491 C C . HIS B 1 75 ? 11.055 17.562 16.312 1 91.56 75 HIS B C 1
ATOM 2493 O O . HIS B 1 75 ? 10.789 17.078 17.406 1 91.56 75 HIS B O 1
ATOM 2499 N N . THR B 1 76 ? 10.422 17.234 15.219 1 93.56 76 THR B N 1
ATOM 2500 C CA . THR B 1 76 ? 9.273 16.328 15.289 1 93.56 76 THR B CA 1
ATOM 2501 C C . THR B 1 76 ? 9.719 14.875 15.242 1 93.56 76 THR B C 1
ATOM 2503 O O . THR B 1 76 ? 10.812 14.57 14.75 1 93.56 76 THR B O 1
ATOM 2506 N N . ASP B 1 77 ? 8.914 14 15.773 1 94.31 77 ASP B N 1
ATOM 2507 C CA . ASP B 1 77 ? 9.219 12.578 15.68 1 94.31 77 ASP B CA 1
ATOM 2508 C C . ASP B 1 77 ? 8.43 11.922 14.547 1 94.31 77 ASP B C 1
ATOM 2510 O O . ASP B 1 77 ? 8.672 10.766 14.203 1 94.31 77 ASP B O 1
ATOM 2514 N N . SER B 1 78 ? 7.488 12.641 14.023 1 96.69 78 SER B N 1
ATOM 2515 C CA . SER B 1 78 ? 6.633 12.164 12.938 1 96.69 78 SER B CA 1
ATOM 2516 C C . SER B 1 78 ? 5.855 13.312 12.305 1 96.69 78 SER B C 1
ATOM 2518 O O . SER B 1 78 ? 5.832 14.422 12.836 1 96.69 78 SER B O 1
ATOM 2520 N N . VAL B 1 79 ? 5.246 13.016 11.188 1 97.94 79 VAL B N 1
ATOM 2521 C CA . VAL B 1 79 ? 4.355 14.008 10.586 1 97.94 79 VAL B CA 1
ATOM 2522 C C . VAL B 1 79 ? 3.117 13.32 10.023 1 97.94 79 VAL B C 1
ATOM 2524 O O . VAL B 1 79 ? 3.148 12.125 9.711 1 97.94 79 VAL B O 1
ATOM 2527 N N . PHE B 1 80 ? 2.025 14.117 9.945 1 98.56 80 PHE B N 1
ATOM 2528 C CA . PHE B 1 80 ? 0.833 13.758 9.195 1 98.56 80 PHE B CA 1
ATOM 2529 C C . PHE B 1 80 ? 0.633 14.695 8.008 1 98.56 80 PHE B C 1
ATOM 2531 O O . PHE B 1 80 ? 0.835 15.906 8.133 1 98.56 80 PHE B O 1
ATOM 2538 N N . VAL B 1 81 ? 0.306 14.133 6.91 1 98.62 81 VAL B N 1
ATOM 2539 C CA . VAL B 1 81 ? -0.198 14.883 5.762 1 98.62 81 VAL B CA 1
ATOM 2540 C C . VAL B 1 81 ? -1.573 14.352 5.363 1 98.62 81 VAL B C 1
ATOM 2542 O O . VAL B 1 81 ? -1.713 13.18 4.992 1 98.62 81 VAL B O 1
ATOM 2545 N N . VAL B 1 82 ? -2.562 15.227 5.465 1 98.5 82 VAL B N 1
ATOM 2546 C CA . VAL B 1 82 ? -3.943 14.867 5.16 1 98.5 82 VAL B CA 1
ATOM 2547 C C . VAL B 1 82 ? -4.473 15.742 4.031 1 98.5 82 VAL B C 1
ATOM 2549 O O . VAL B 1 82 ? -4.434 16.969 4.125 1 98.5 82 VAL B O 1
ATOM 2552 N N . ILE B 1 83 ? -4.914 15.109 2.975 1 96.94 83 ILE B N 1
ATOM 2553 C CA . ILE B 1 83 ? -5.535 15.836 1.873 1 96.94 83 ILE B CA 1
ATOM 2554 C C . ILE B 1 83 ? -6.941 15.305 1.629 1 96.94 83 ILE B C 1
ATOM 2556 O O . ILE B 1 83 ? -7.129 14.109 1.407 1 96.94 83 ILE B O 1
ATOM 2560 N N . MET B 1 84 ? -7.883 16.188 1.717 1 93.81 84 MET B N 1
ATOM 2561 C CA . MET B 1 84 ? -9.281 15.875 1.444 1 93.81 84 MET B CA 1
ATOM 2562 C C . MET B 1 84 ? -9.797 16.672 0.258 1 93.81 84 MET B C 1
ATOM 2564 O O . MET B 1 84 ? -9.812 17.906 0.297 1 93.81 84 MET B O 1
ATOM 2568 N N . SER B 1 85 ? -10.172 16.016 -0.774 1 91.56 85 SER B N 1
ATOM 2569 C CA . SER B 1 85 ? -10.578 16.656 -2.02 1 91.56 85 SER B CA 1
ATOM 2570 C C . SER B 1 85 ? -11.383 15.695 -2.891 1 91.56 85 SER B C 1
ATOM 2572 O O . SER B 1 85 ? -11.797 14.625 -2.434 1 91.56 85 SER B O 1
ATOM 2574 N N . HIS B 1 86 ? -11.773 16.188 -4.047 1 84.44 86 HIS B N 1
ATOM 2575 C CA . HIS B 1 86 ? -12.227 15.258 -5.082 1 84.44 86 HIS B CA 1
ATOM 2576 C C . HIS B 1 86 ? -11.055 14.484 -5.68 1 84.44 86 HIS B C 1
ATOM 2578 O O . HIS B 1 86 ? -9.898 14.859 -5.492 1 84.44 86 HIS B O 1
ATOM 2584 N N . GLY B 1 87 ? -11.406 13.383 -6.207 1 79.5 87 GLY B N 1
ATOM 2585 C CA . GLY B 1 87 ? -10.367 12.539 -6.762 1 79.5 87 GLY B CA 1
ATOM 2586 C C . GLY B 1 87 ? -10.422 12.438 -8.273 1 79.5 87 GLY B C 1
ATOM 2587 O O . GLY B 1 87 ? -11.398 12.859 -8.898 1 79.5 87 GLY B O 1
ATOM 2588 N N . SER B 1 88 ? -9.094 12.133 -8.68 1 66.75 88 SER B N 1
ATOM 2589 C CA . SER B 1 88 ? -8.93 11.688 -10.062 1 66.75 88 SER B CA 1
ATOM 2590 C C . SER B 1 88 ? -8.289 10.305 -10.117 1 66.75 88 SER B C 1
ATOM 2592 O O . SER B 1 88 ? -7.984 9.711 -9.086 1 66.75 88 SER B O 1
ATOM 2594 N N . LEU B 1 89 ? -8.148 9.656 -11.195 1 55.38 89 LEU B N 1
ATOM 2595 C CA . LEU B 1 89 ? -7.543 8.336 -11.312 1 55.38 89 LEU B CA 1
ATOM 2596 C C . LEU B 1 89 ? -6.129 8.336 -10.75 1 55.38 89 LEU B C 1
ATOM 2598 O O . LEU B 1 89 ? -5.676 7.328 -10.195 1 55.38 89 LEU B O 1
ATOM 2602 N N . LYS B 1 90 ? -5.57 9.469 -10.93 1 57.25 90 LYS B N 1
ATOM 2603 C CA . LYS B 1 90 ? -4.152 9.5 -10.586 1 57.25 90 LYS B CA 1
ATOM 2604 C C . LYS B 1 90 ? -3.928 10.141 -9.219 1 57.25 90 LYS B C 1
ATOM 2606 O O . LYS B 1 90 ? -2.791 10.234 -8.75 1 57.25 90 LYS B O 1
ATOM 2611 N N . GLY B 1 91 ? -5.113 10.516 -8.742 1 74 91 GLY B N 1
ATOM 2612 C CA . GLY B 1 91 ? -4.797 11.133 -7.469 1 74 91 GLY B CA 1
ATOM 2613 C C . GLY B 1 91 ? -5.891 12.062 -6.969 1 74 91 GLY B C 1
ATOM 2614 O O . GLY B 1 91 ? -7.062 11.688 -6.934 1 74 91 GLY B O 1
ATOM 2615 N N . VAL B 1 92 ? -5.426 13.195 -6.477 1 85.31 92 VAL B N 1
ATOM 2616 C CA . VAL B 1 92 ? -6.258 14.211 -5.844 1 85.31 92 VAL B CA 1
ATOM 2617 C C . VAL B 1 92 ? -6.465 15.383 -6.801 1 85.31 92 VAL B C 1
ATOM 2619 O O . VAL B 1 92 ? -5.57 15.727 -7.582 1 85.31 92 VAL B O 1
ATOM 2622 N N . CYS B 1 93 ? -7.672 15.961 -6.789 1 86.75 93 CYS B N 1
ATOM 2623 C CA . CYS B 1 93 ? -7.941 17.109 -7.641 1 86.75 93 CYS B CA 1
ATOM 2624 C C . CYS B 1 93 ? -7.77 18.422 -6.867 1 86.75 93 CYS B C 1
ATOM 2626 O O . CYS B 1 93 ? -8.211 18.516 -5.719 1 86.75 93 CYS B O 1
ATOM 2628 N N . GLY B 1 94 ? -7.129 19.359 -7.574 1 91.56 94 GLY B N 1
ATOM 2629 C CA . GLY B 1 94 ? -7.238 20.719 -7.082 1 91.56 94 GLY B CA 1
ATOM 2630 C C . GLY B 1 94 ? -8.578 21.359 -7.395 1 91.56 94 GLY B C 1
ATOM 2631 O O . GLY B 1 94 ? -9.414 20.766 -8.078 1 91.56 94 GLY B O 1
ATOM 2632 N N . THR B 1 95 ? -8.773 22.547 -6.883 1 93 95 THR B N 1
ATOM 2633 C CA . THR B 1 95 ? -10.031 23.25 -7.133 1 93 95 THR B CA 1
ATOM 2634 C C . THR B 1 95 ? -10.18 23.578 -8.617 1 93 95 THR B C 1
ATOM 2636 O O . THR B 1 95 ? -11.281 23.859 -9.086 1 93 95 THR B O 1
ATOM 2639 N N . ASP B 1 96 ? -9.094 23.625 -9.328 1 90.5 96 ASP B N 1
ATOM 2640 C CA . ASP B 1 96 ? -9.086 23.859 -10.773 1 90.5 96 ASP B CA 1
ATOM 2641 C C . ASP B 1 96 ? -9.359 22.578 -11.547 1 90.5 96 ASP B C 1
ATOM 2643 O O . ASP B 1 96 ? -9.234 22.547 -12.773 1 90.5 96 ASP B O 1
ATOM 2647 N N . CYS B 1 97 ? -9.547 21.484 -10.891 1 81.69 97 CYS B N 1
ATOM 2648 C CA . CYS B 1 97 ? -9.953 20.188 -11.43 1 81.69 97 CYS B CA 1
ATOM 2649 C C . CYS B 1 97 ? -8.797 19.531 -12.172 1 81.69 97 CYS B C 1
ATOM 2651 O O . CYS B 1 97 ? -9.016 18.672 -13.023 1 81.69 97 CYS B O 1
ATOM 2653 N N . LYS B 1 98 ? -7.676 20.109 -11.898 1 85.62 98 LYS B N 1
ATOM 2654 C CA . LYS B 1 98 ? -6.484 19.438 -12.422 1 85.62 98 LYS B CA 1
ATOM 2655 C C . LYS B 1 98 ? -5.984 18.375 -11.453 1 85.62 98 LYS B C 1
ATOM 2657 O O . LYS B 1 98 ? -6.172 18.5 -10.242 1 85.62 98 LYS B O 1
ATOM 2662 N N . PRO B 1 99 ? -5.406 17.344 -11.977 1 86 99 PRO B N 1
ATOM 2663 C CA . PRO B 1 99 ? -4.949 16.25 -11.102 1 86 99 PRO B CA 1
ATOM 2664 C C . PRO B 1 99 ? -3.654 16.594 -10.367 1 86 99 PRO B C 1
ATOM 2666 O O . PRO B 1 99 ? -2.77 17.234 -10.938 1 86 99 PRO B O 1
ATOM 2669 N N . PHE B 1 100 ? -3.576 16.203 -9.141 1 88.69 100 PHE B N 1
ATOM 2670 C CA . PHE B 1 100 ? -2.373 16.172 -8.32 1 88.69 100 PHE B CA 1
ATOM 2671 C C . PHE B 1 100 ? -1.965 14.734 -8.023 1 88.69 100 PHE B C 1
ATOM 2673 O O . PHE B 1 100 ? -2.732 13.977 -7.422 1 88.69 100 PHE B O 1
ATOM 2680 N N . GLU B 1 101 ? -0.754 14.375 -8.406 1 86.31 101 GLU B N 1
ATOM 2681 C CA . GLU B 1 101 ? -0.29 13.008 -8.203 1 86.31 101 GLU B CA 1
ATOM 2682 C C . GLU B 1 101 ? 0.138 12.781 -6.754 1 86.31 101 GLU B C 1
ATOM 2684 O O . GLU B 1 101 ? 1.026 13.469 -6.246 1 86.31 101 GLU B O 1
ATOM 2689 N N . ILE B 1 102 ? -0.438 11.742 -6.184 1 89 102 ILE B N 1
ATOM 2690 C CA . ILE B 1 102 ? -0.112 11.398 -4.801 1 89 102 ILE B CA 1
ATOM 2691 C C . ILE B 1 102 ? 1.38 11.102 -4.684 1 89 102 ILE B C 1
ATOM 2693 O O . ILE B 1 102 ? 1.993 11.367 -3.646 1 89 102 ILE B O 1
ATOM 2697 N N . GLU B 1 103 ? 2.01 10.672 -5.77 1 86.69 103 GLU B N 1
ATOM 2698 C CA . GLU B 1 103 ? 3.441 10.383 -5.824 1 86.69 103 GLU B CA 1
ATOM 2699 C C . GLU B 1 103 ? 4.262 11.602 -5.418 1 86.69 103 GLU B C 1
ATOM 2701 O O . GLU B 1 103 ? 5.34 11.469 -4.836 1 86.69 103 GLU B O 1
ATOM 2706 N N . ASN B 1 104 ? 3.748 12.781 -5.676 1 90.56 104 ASN B N 1
ATOM 2707 C CA . ASN B 1 104 ? 4.477 14.008 -5.375 1 90.56 104 ASN B CA 1
ATOM 2708 C C . ASN B 1 104 ? 4.594 14.242 -3.873 1 90.56 104 ASN B C 1
ATOM 2710 O O . ASN B 1 104 ? 5.516 14.914 -3.414 1 90.56 104 ASN B O 1
ATOM 2714 N N . ILE B 1 105 ? 3.67 13.648 -3.125 1 94.38 105 ILE B N 1
ATOM 2715 C CA . ILE B 1 105 ? 3.779 13.734 -1.672 1 94.38 105 ILE B CA 1
ATOM 2716 C C . ILE B 1 105 ? 5.008 12.961 -1.201 1 94.38 105 ILE B C 1
ATOM 2718 O O . ILE B 1 105 ? 5.836 13.492 -0.458 1 94.38 105 ILE B O 1
ATOM 2722 N N . TYR B 1 106 ? 5.152 11.773 -1.693 1 91.88 106 TYR B N 1
ATOM 2723 C CA . TYR B 1 106 ? 6.266 10.922 -1.3 1 91.88 106 TYR B CA 1
ATOM 2724 C C . TYR B 1 106 ? 7.598 11.531 -1.724 1 91.88 106 TYR B C 1
ATOM 2726 O O . TYR B 1 106 ? 8.555 11.539 -0.95 1 91.88 106 TYR B O 1
ATOM 2734 N N . LYS B 1 107 ? 7.598 12.078 -2.889 1 89.75 107 LYS B N 1
ATOM 2735 C CA . LYS B 1 107 ? 8.805 12.703 -3.414 1 89.75 107 LYS B CA 1
ATOM 2736 C C . LYS B 1 107 ? 9.203 13.914 -2.578 1 89.75 107 LYS B C 1
ATOM 2738 O O . LYS B 1 107 ? 10.383 14.109 -2.283 1 89.75 107 LYS B O 1
ATOM 2743 N N . SER B 1 108 ? 8.266 14.68 -2.17 1 93.94 108 SER B N 1
ATOM 2744 C CA . SER B 1 108 ? 8.531 15.93 -1.459 1 93.94 108 SER B CA 1
ATOM 2745 C C . SER B 1 108 ? 9.047 15.656 -0.048 1 93.94 108 SER B C 1
ATOM 2747 O O . SER B 1 108 ? 9.781 16.469 0.513 1 93.94 108 SER B O 1
ATOM 2749 N N . LEU B 1 109 ? 8.664 14.5 0.5 1 95.5 109 LEU B N 1
ATOM 2750 C CA . LEU B 1 109 ? 8.953 14.281 1.913 1 95.5 109 LEU B CA 1
ATOM 2751 C C . LEU B 1 109 ? 9.977 13.164 2.094 1 95.5 109 LEU B C 1
ATOM 2753 O O . LEU B 1 109 ? 10.227 12.719 3.215 1 95.5 109 LEU B O 1
ATOM 2757 N N . ASN B 1 110 ? 10.539 12.703 0.991 1 90.19 110 ASN B N 1
ATOM 2758 C CA . ASN B 1 110 ? 11.523 11.633 1.106 1 90.19 110 ASN B CA 1
ATOM 2759 C C . ASN B 1 110 ? 12.852 12.148 1.648 1 90.19 110 ASN B C 1
ATOM 2761 O O . ASN B 1 110 ? 12.977 13.336 1.962 1 90.19 110 ASN B O 1
ATOM 2765 N N . THR B 1 111 ? 13.844 11.297 1.815 1 85.69 111 THR B N 1
ATOM 2766 C CA . THR B 1 111 ? 15.109 11.586 2.484 1 85.69 111 THR B CA 1
ATOM 2767 C C . THR B 1 111 ? 15.891 12.648 1.717 1 85.69 111 THR B C 1
ATOM 2769 O O . THR B 1 111 ? 16.578 13.477 2.318 1 85.69 111 THR B O 1
ATOM 2772 N N . GLU B 1 112 ? 15.781 12.703 0.452 1 84.69 112 GLU B N 1
ATOM 2773 C CA . GLU B 1 112 ? 16.516 13.641 -0.389 1 84.69 112 GLU B CA 1
ATOM 2774 C C . GLU B 1 112 ? 15.914 15.039 -0.321 1 84.69 112 GLU B C 1
ATOM 2776 O O . GLU B 1 112 ? 16.625 16.016 -0.115 1 84.69 112 GLU B O 1
ATOM 2781 N N . ASN B 1 113 ? 14.648 15.117 -0.41 1 91.12 113 ASN B N 1
ATOM 2782 C CA . ASN B 1 113 ? 13.969 16.406 -0.543 1 91.12 113 ASN B CA 1
ATOM 2783 C C . ASN B 1 113 ? 13.57 16.969 0.816 1 91.12 113 ASN B C 1
ATOM 2785 O O . ASN B 1 113 ? 13.258 18.156 0.933 1 91.12 113 ASN B O 1
ATOM 2789 N N . CYS B 1 114 ? 13.547 16.125 1.802 1 94.81 114 CYS B N 1
ATOM 2790 C CA . CYS B 1 114 ? 13.227 16.547 3.158 1 94.81 114 CYS B CA 1
ATOM 2791 C C . CYS B 1 114 ? 14.078 15.812 4.18 1 94.81 114 CYS B C 1
ATOM 2793 O O . CYS B 1 114 ? 13.562 15.008 4.961 1 94.81 114 CYS B O 1
ATOM 2795 N N . PRO B 1 115 ? 15.328 16.156 4.293 1 92.75 115 PRO B N 1
ATOM 2796 C CA . PRO B 1 115 ? 16.25 15.461 5.184 1 92.75 115 PRO B CA 1
ATOM 2797 C C . PRO B 1 115 ? 15.836 15.539 6.648 1 92.75 115 PRO B C 1
ATOM 2799 O O . PRO B 1 115 ? 16.156 14.648 7.438 1 92.75 115 PRO B O 1
ATOM 2802 N N . ALA B 1 116 ? 15.117 16.562 6.988 1 94.31 116 ALA B N 1
ATOM 2803 C CA . ALA B 1 116 ? 14.68 16.734 8.375 1 94.31 116 ALA B CA 1
ATOM 2804 C C . ALA B 1 116 ? 13.805 15.578 8.828 1 94.31 116 ALA B C 1
ATOM 2806 O O . ALA B 1 116 ? 13.688 15.32 10.031 1 94.31 116 ALA B O 1
ATOM 2807 N N . LEU B 1 117 ? 13.211 14.859 7.852 1 94.88 117 LEU B N 1
ATOM 2808 C CA . LEU B 1 117 ? 12.289 13.781 8.195 1 94.88 117 LEU B CA 1
ATOM 2809 C C . LEU B 1 117 ? 12.953 12.422 8.016 1 94.88 117 LEU B C 1
ATOM 2811 O O . LEU B 1 117 ? 12.281 11.391 8.039 1 94.88 117 LEU B O 1
ATOM 2815 N N . HIS B 1 118 ? 14.227 12.422 7.902 1 90.62 118 HIS B N 1
ATOM 2816 C CA . HIS B 1 118 ? 14.969 11.172 7.812 1 90.62 118 HIS B CA 1
ATOM 2817 C C . HIS B 1 118 ? 14.727 10.297 9.039 1 90.62 118 HIS B C 1
ATOM 2819 O O . HIS B 1 118 ? 14.883 10.758 10.172 1 90.62 118 HIS B O 1
ATOM 2825 N N . ASN B 1 119 ? 14.281 9.047 8.797 1 90.44 119 ASN B N 1
ATOM 2826 C CA . ASN B 1 119 ? 14.023 8.039 9.828 1 90.44 119 ASN B CA 1
ATOM 2827 C C . ASN B 1 119 ? 12.852 8.445 10.727 1 90.44 119 ASN B C 1
ATOM 2829 O O . ASN B 1 119 ? 12.797 8.055 11.891 1 90.44 119 ASN B O 1
ATOM 2833 N N . LYS B 1 120 ? 12.016 9.289 10.203 1 94.56 120 LYS B N 1
ATOM 2834 C CA . LYS B 1 120 ? 10.812 9.703 10.914 1 94.56 120 LYS B CA 1
ATOM 2835 C C . LYS B 1 120 ? 9.555 9.297 10.148 1 94.56 120 LYS B C 1
ATOM 2837 O O . LYS B 1 120 ? 9.43 9.578 8.953 1 94.56 120 LYS B O 1
ATOM 2842 N N . PRO B 1 121 ? 8.609 8.672 10.836 1 96.94 121 PRO B N 1
ATOM 2843 C CA . PRO B 1 121 ? 7.387 8.227 10.164 1 96.94 121 PRO B CA 1
ATOM 2844 C C . PRO B 1 121 ? 6.613 9.375 9.523 1 96.94 121 PRO B C 1
ATOM 2846 O O . PRO B 1 121 ? 6.453 10.438 10.141 1 96.94 121 PRO B O 1
ATOM 2849 N N . LYS B 1 122 ? 6.25 9.211 8.328 1 97.75 122 LYS B N 1
ATOM 2850 C CA . LYS B 1 122 ? 5.34 10.086 7.594 1 97.75 122 LYS B CA 1
ATOM 2851 C C . LYS B 1 122 ? 4.008 9.391 7.32 1 97.75 122 LYS B C 1
ATOM 2853 O O . LYS B 1 122 ? 3.949 8.438 6.535 1 97.75 122 LYS B O 1
ATOM 2858 N N . VAL B 1 123 ? 2.941 9.859 7.949 1 98.56 123 VAL B N 1
ATOM 2859 C CA . VAL B 1 123 ? 1.613 9.266 7.812 1 98.56 123 VAL B CA 1
ATOM 2860 C C . VAL B 1 123 ? 0.782 10.094 6.832 1 98.56 123 VAL B C 1
ATOM 2862 O O . VAL B 1 123 ? 0.506 11.273 7.078 1 98.56 123 VAL B O 1
ATOM 2865 N N . ILE B 1 124 ? 0.394 9.422 5.723 1 98.12 124 ILE B N 1
ATOM 2866 C CA . ILE B 1 124 ? -0.342 10.102 4.66 1 98.12 124 ILE B CA 1
ATOM 2867 C C . ILE B 1 124 ? -1.784 9.602 4.629 1 98.12 124 ILE B C 1
ATOM 2869 O O . ILE B 1 124 ? -2.025 8.391 4.562 1 98.12 124 ILE B O 1
ATOM 2873 N N . ILE B 1 125 ? -2.742 10.492 4.734 1 97.88 125 ILE B N 1
ATOM 2874 C CA . ILE B 1 125 ? -4.16 10.164 4.637 1 97.88 125 ILE B CA 1
ATOM 2875 C C . ILE B 1 125 ? -4.785 10.906 3.457 1 97.88 125 ILE B C 1
ATOM 2877 O O . ILE B 1 125 ? -4.734 12.133 3.396 1 97.88 125 ILE B O 1
ATOM 2881 N N . ILE B 1 126 ? -5.344 10.164 2.543 1 94.94 126 ILE B N 1
ATOM 2882 C CA . ILE B 1 126 ? -5.926 10.773 1.353 1 94.94 126 ILE B CA 1
ATOM 2883 C C . ILE B 1 126 ? -7.41 10.43 1.271 1 94.94 126 ILE B C 1
ATOM 2885 O O . ILE B 1 126 ? -7.781 9.258 1.164 1 94.94 126 ILE B O 1
ATOM 2889 N N . GLN B 1 127 ? -8.18 11.398 1.373 1 91.44 127 GLN B N 1
ATOM 2890 C CA . GLN B 1 127 ? -9.609 11.25 1.1 1 91.44 127 GLN B CA 1
ATOM 2891 C C . GLN B 1 127 ? -9.969 11.844 -0.257 1 91.44 127 GLN B C 1
ATOM 2893 O O . GLN B 1 127 ? -10.055 13.062 -0.404 1 91.44 127 GLN B O 1
ATOM 2898 N N . ALA B 1 128 ? -10.008 11.039 -1.219 1 83.56 128 ALA B N 1
ATOM 2899 C CA . ALA B 1 128 ? -10.398 11.445 -2.566 1 83.56 128 ALA B CA 1
ATOM 2900 C C . ALA B 1 128 ? -11.109 10.312 -3.295 1 83.56 128 ALA B C 1
ATOM 2902 O O . ALA B 1 128 ? -10.781 9.141 -3.102 1 83.56 128 ALA B O 1
ATOM 2903 N N . CYS B 1 129 ? -12.094 10.531 -4.008 1 62.28 129 CYS B N 1
ATOM 2904 C CA . CYS B 1 129 ? -12.812 9.523 -4.777 1 62.28 129 CYS B CA 1
ATOM 2905 C C . CYS B 1 129 ? -12.109 9.234 -6.094 1 62.28 129 CYS B C 1
ATOM 2907 O O . CYS B 1 129 ? -11.75 10.156 -6.824 1 62.28 129 CYS B O 1
ATOM 2909 N N . ARG B 1 130 ? -11.297 8.117 -6.352 1 53.06 130 ARG B N 1
ATOM 2910 C CA . ARG B 1 130 ? -10.5 7.879 -7.551 1 53.06 130 ARG B CA 1
ATOM 2911 C C . ARG B 1 130 ? -11.391 7.461 -8.719 1 53.06 130 ARG B C 1
ATOM 2913 O O . ARG B 1 130 ? -10.891 7.215 -9.82 1 53.06 130 ARG B O 1
ATOM 2920 N N . GLY B 1 131 ? -12.344 7.93 -8.875 1 48.19 131 GLY B N 1
ATOM 2921 C CA . GLY B 1 131 ? -13.273 7.703 -9.969 1 48.19 131 GLY B CA 1
ATOM 2922 C C . GLY B 1 131 ? -12.828 6.605 -10.914 1 48.19 131 GLY B C 1
ATOM 2923 O O . GLY B 1 131 ? -11.797 5.961 -10.688 1 48.19 131 GLY B O 1
ATOM 2924 N N . VAL B 1 132 ? -13.625 5.945 -11.836 1 40.34 132 VAL B N 1
ATOM 2925 C CA . VAL B 1 132 ? -13.43 4.875 -12.812 1 40.34 132 VAL B CA 1
ATOM 2926 C C . VAL B 1 132 ? -12.57 5.379 -13.961 1 40.34 132 VAL B C 1
ATOM 2928 O O . VAL B 1 132 ? -12.828 6.445 -14.523 1 40.34 132 VAL B O 1
ATOM 2931 N N . LEU B 1 133 ? -11.328 4.746 -14.117 1 37.41 133 LEU B N 1
ATOM 2932 C CA . LEU B 1 133 ? -10.391 4.988 -15.219 1 37.41 133 LEU B CA 1
ATOM 2933 C C . LEU B 1 133 ? -11.031 4.641 -16.562 1 37.41 133 LEU B C 1
ATOM 2935 O O . LEU B 1 133 ? -11.586 3.553 -16.719 1 37.41 133 LEU B O 1
ATOM 2939 N N . THR B 1 134 ? -11.656 5.484 -17.266 1 32 134 THR B N 1
ATOM 2940 C CA . THR B 1 134 ? -11.75 5.074 -18.656 1 32 134 THR B CA 1
ATOM 2941 C C . THR B 1 134 ? -10.406 5.266 -19.375 1 32 134 THR B C 1
ATOM 2943 O O . THR B 1 134 ? -9.828 6.355 -19.328 1 32 134 THR B O 1
ATOM 2946 N N . THR B 1 135 ? -9.516 4.305 -19.234 1 33.03 135 THR B N 1
ATOM 2947 C CA . THR B 1 135 ? -8.18 4.273 -19.812 1 33.03 135 THR B CA 1
ATOM 2948 C C . THR B 1 135 ? -8.211 4.707 -21.281 1 33.03 135 THR B C 1
ATOM 2950 O O . THR B 1 135 ? -8.945 4.129 -22.094 1 33.03 135 THR B O 1
ATOM 2953 N N . ASP B 1 136 ? -8.039 5.953 -21.594 1 30.67 136 ASP B N 1
ATOM 2954 C CA . ASP B 1 136 ? -7.668 6.191 -22.984 1 30.67 136 ASP B CA 1
ATOM 2955 C C . ASP B 1 136 ? -6.238 5.73 -23.266 1 30.67 136 ASP B C 1
ATOM 2957 O O . ASP B 1 136 ? -5.41 5.68 -22.344 1 30.67 136 ASP B O 1
ATOM 2961 N N . ASN B 1 137 ? -5.809 5.273 -24.516 1 30.23 137 ASN B N 1
ATOM 2962 C CA . ASN B 1 137 ? -4.742 4.652 -25.297 1 30.23 137 ASN B CA 1
ATOM 2963 C C . ASN B 1 137 ? -3.457 5.473 -25.25 1 30.23 137 ASN B C 1
ATOM 2965 O O . ASN B 1 137 ? -3.209 6.309 -26.109 1 30.23 137 ASN B O 1
ATOM 2969 N N . THR B 1 138 ? -3.023 6.258 -24.25 1 30.44 138 THR B N 1
ATOM 2970 C CA . THR B 1 138 ? -1.846 7.027 -24.625 1 30.44 138 THR B CA 1
ATOM 2971 C C . THR B 1 138 ? -0.592 6.16 -24.578 1 30.44 138 THR B C 1
ATOM 2973 O O . THR B 1 138 ? -0.448 5.312 -23.703 1 30.44 138 THR B O 1
ATOM 2976 N N . THR B 1 139 ? 0.233 6.191 -25.641 1 29.14 139 THR B N 1
ATOM 2977 C CA . THR B 1 139 ? 1.501 5.559 -25.984 1 29.14 139 THR B CA 1
ATOM 2978 C C . THR B 1 139 ? 2.621 6.066 -25.078 1 29.14 139 THR B C 1
ATOM 2980 O O . THR B 1 139 ? 2.873 7.27 -25.016 1 29.14 139 THR B O 1
ATOM 2983 N N . ILE B 1 140 ? 2.873 5.695 -23.969 1 30.69 140 ILE B N 1
ATOM 2984 C CA . ILE B 1 140 ? 3.959 6.172 -23.109 1 30.69 140 ILE B CA 1
ATOM 2985 C C . ILE B 1 140 ? 5.281 5.566 -23.578 1 30.69 140 ILE B C 1
ATOM 2987 O O . ILE B 1 140 ? 5.375 4.355 -23.797 1 30.69 140 ILE B O 1
ATOM 2991 N N . GLY B 1 141 ? 6.082 6.363 -24.172 1 29.5 141 GLY B N 1
ATOM 2992 C CA . GLY B 1 141 ? 7.461 6.016 -24.469 1 29.5 141 GLY B CA 1
ATOM 2993 C C . GLY B 1 141 ? 8.273 5.688 -23.234 1 29.5 141 GLY B C 1
ATOM 2994 O O . GLY B 1 141 ? 8.188 6.391 -22.219 1 29.5 141 GLY B O 1
ATOM 2995 N N . ILE B 1 142 ? 8.641 4.434 -22.953 1 32.22 142 ILE B N 1
ATOM 2996 C CA . ILE B 1 142 ? 9.242 3.76 -21.797 1 32.22 142 ILE B CA 1
ATOM 2997 C C . ILE B 1 142 ? 10.758 3.842 -21.891 1 32.22 142 ILE B C 1
ATOM 2999 O O . ILE B 1 142 ? 11.359 3.365 -22.859 1 32.22 142 ILE B O 1
ATOM 3003 N N . ASN B 1 143 ? 11.375 5.004 -21.625 1 30.69 143 ASN B N 1
ATOM 3004 C CA . ASN B 1 143 ? 12.82 4.828 -21.516 1 30.69 143 ASN B CA 1
ATOM 3005 C C . ASN B 1 143 ? 13.211 4.242 -20.172 1 30.69 143 ASN B C 1
ATOM 3007 O O . ASN B 1 143 ? 12.82 4.762 -19.125 1 30.69 143 ASN B O 1
ATOM 3011 N N . ILE B 1 144 ? 13.516 3.041 -20.094 1 32.59 144 ILE B N 1
ATOM 3012 C CA . ILE B 1 144 ? 13.992 2.268 -18.969 1 32.59 144 ILE B CA 1
ATOM 3013 C C . ILE B 1 144 ? 15.383 2.76 -18.547 1 32.59 144 ILE B C 1
ATOM 3015 O O . ILE B 1 144 ? 16.375 2.463 -19.219 1 32.59 144 ILE B O 1
ATOM 3019 N N . GLU B 1 145 ? 15.648 4.027 -18.438 1 34.06 145 GLU B N 1
ATOM 3020 C CA . GLU B 1 145 ? 17 4.312 -17.984 1 34.06 145 GLU B CA 1
ATOM 3021 C C . GLU B 1 145 ? 17.203 3.877 -16.531 1 34.06 145 GLU B C 1
ATOM 3023 O O . GLU B 1 145 ? 16.375 4.172 -15.672 1 34.06 145 GLU B O 1
ATOM 3028 N N . THR B 1 146 ? 17.938 2.789 -16.297 1 36.06 146 THR B N 1
ATOM 3029 C CA . THR B 1 146 ? 18.406 2.08 -15.109 1 36.06 146 THR B CA 1
ATOM 3030 C C . THR B 1 146 ? 19.25 3 -14.234 1 36.06 146 THR B C 1
ATOM 3032 O O . THR B 1 146 ? 20.016 2.529 -13.383 1 36.06 146 THR B O 1
ATOM 3035 N N . ASP B 1 147 ? 19.266 4.223 -14.461 1 36.69 147 ASP B N 1
ATOM 3036 C CA . ASP B 1 147 ? 20.25 4.789 -13.547 1 36.69 147 ASP B CA 1
ATOM 3037 C C . ASP B 1 147 ? 19.906 4.461 -12.094 1 36.69 147 ASP B C 1
ATOM 3039 O O . ASP B 1 147 ? 18.75 4.598 -11.68 1 36.69 147 ASP B O 1
ATOM 3043 N N . ALA B 1 148 ? 20.734 3.725 -11.406 1 40.12 148 ALA B N 1
ATOM 3044 C CA . ALA B 1 148 ? 20.766 3.355 -10 1 40.12 148 ALA B CA 1
ATOM 3045 C C . ALA B 1 148 ? 20.266 4.504 -9.125 1 40.12 148 ALA B C 1
ATOM 3047 O O . ALA B 1 148 ? 20.938 5.539 -9.016 1 40.12 148 ALA B O 1
ATOM 3048 N N . VAL B 1 149 ? 19.016 4.93 -9.188 1 44.78 149 VAL B N 1
ATOM 3049 C CA . VAL B 1 149 ? 18.594 5.957 -8.25 1 44.78 149 VAL B CA 1
ATOM 3050 C C . VAL B 1 149 ? 18.484 5.359 -6.844 1 44.78 149 VAL B C 1
ATOM 3052 O O . VAL B 1 149 ? 18.031 4.227 -6.68 1 44.78 149 VAL B O 1
ATOM 3055 N N . VAL B 1 150 ? 19.344 5.75 -5.836 1 46.94 150 VAL B N 1
ATOM 3056 C CA . VAL B 1 150 ? 19.406 5.508 -4.398 1 46.94 150 VAL B CA 1
ATOM 3057 C C . VAL B 1 150 ? 17.984 5.547 -3.812 1 46.94 150 VAL B C 1
ATOM 3059 O O . VAL B 1 150 ? 17.172 6.391 -4.195 1 46.94 150 VAL B O 1
ATOM 3062 N N . HIS B 1 151 ? 17.625 4.453 -3.209 1 58.38 151 HIS B N 1
ATOM 3063 C CA . HIS B 1 151 ? 16.359 4.352 -2.486 1 58.38 151 HIS B CA 1
ATOM 3064 C C . HIS B 1 151 ? 16.172 5.535 -1.541 1 58.38 151 HIS B C 1
ATOM 3066 O O . HIS B 1 151 ? 16.984 5.754 -0.644 1 58.38 151 HIS B O 1
ATOM 3072 N N . LYS B 1 152 ? 15.281 6.426 -1.867 1 61.88 152 LYS B N 1
ATOM 3073 C CA . LYS B 1 152 ? 15.141 7.684 -1.141 1 61.88 152 LYS B CA 1
ATOM 3074 C C . LYS B 1 152 ? 13.898 7.66 -0.251 1 61.88 152 LYS B C 1
ATOM 3076 O O . LYS B 1 152 ? 13.82 8.398 0.732 1 61.88 152 LYS B O 1
ATOM 3081 N N . GLU B 1 153 ? 13.086 6.574 -0.482 1 75.38 153 GLU B N 1
ATOM 3082 C CA . GLU B 1 153 ? 11.82 6.68 0.242 1 75.38 153 GLU B CA 1
ATOM 3083 C C . GLU B 1 153 ? 11.758 5.668 1.385 1 75.38 153 GLU B C 1
ATOM 3085 O O . GLU B 1 153 ? 11.883 4.461 1.162 1 75.38 153 GLU B O 1
ATOM 3090 N N . LYS B 1 154 ? 11.719 6.176 2.594 1 83.75 154 LYS B N 1
ATOM 3091 C CA . LYS B 1 154 ? 11.594 5.34 3.785 1 83.75 154 LYS B CA 1
ATOM 3092 C C . LYS B 1 154 ? 10.625 5.953 4.789 1 83.75 154 LYS B C 1
ATOM 3094 O O . LYS B 1 154 ? 10.367 7.156 4.754 1 83.75 154 LYS B O 1
ATOM 3099 N N . ASP B 1 155 ? 9.992 5.113 5.641 1 93.62 155 ASP B N 1
ATOM 3100 C CA . ASP B 1 155 ? 9.219 5.504 6.816 1 93.62 155 ASP B CA 1
ATOM 3101 C C . ASP B 1 155 ? 7.891 6.148 6.414 1 93.62 155 ASP B C 1
ATOM 3103 O O . ASP B 1 155 ? 7.48 7.152 7 1 93.62 155 ASP B O 1
ATOM 3107 N N . PHE B 1 156 ? 7.324 5.617 5.34 1 96.62 156 PHE B N 1
ATOM 3108 C CA . PHE B 1 156 ? 6.012 6.086 4.914 1 96.62 156 PHE B CA 1
ATOM 3109 C C . PHE B 1 156 ? 4.934 5.062 5.254 1 96.62 156 PHE B C 1
ATOM 3111 O O . PHE B 1 156 ? 5.203 3.859 5.285 1 96.62 156 PHE B O 1
ATOM 3118 N N . ILE B 1 157 ? 3.756 5.551 5.48 1 97.69 157 ILE B N 1
ATOM 3119 C CA . ILE B 1 157 ? 2.539 4.75 5.434 1 97.69 157 ILE B CA 1
ATOM 3120 C C . ILE B 1 157 ? 1.36 5.621 5.012 1 97.69 157 ILE B C 1
ATOM 3122 O O . ILE B 1 157 ? 1.243 6.77 5.445 1 97.69 157 ILE B O 1
ATOM 3126 N N . SER B 1 158 ? 0.512 5.066 4.145 1 96.88 158 SER B N 1
ATOM 3127 C CA . SER B 1 158 ? -0.642 5.824 3.674 1 96.88 158 SER B CA 1
ATOM 3128 C C . SER B 1 158 ? -1.938 5.047 3.879 1 96.88 158 SER B C 1
ATOM 3130 O O . SER B 1 158 ? -1.956 3.818 3.758 1 96.88 158 SER B O 1
ATOM 3132 N N . LEU B 1 159 ? -2.93 5.723 4.184 1 97.19 159 LEU B N 1
ATOM 3133 C CA . LEU B 1 159 ? -4.289 5.203 4.129 1 97.19 159 LEU B CA 1
ATOM 3134 C C . LEU B 1 159 ? -5.125 5.965 3.105 1 97.19 159 LEU B C 1
ATOM 3136 O O . LEU B 1 159 ? -5.34 7.172 3.25 1 97.19 159 LEU B O 1
ATOM 3140 N N . LEU B 1 160 ? -5.531 5.258 2.068 1 92.56 160 LEU B N 1
ATOM 3141 C CA . LEU B 1 160 ? -6.344 5.82 0.997 1 92.56 160 LEU B CA 1
ATOM 3142 C C . LEU B 1 160 ? -7.812 5.457 1.18 1 92.56 160 LEU B C 1
ATOM 3144 O O . LEU B 1 160 ? -8.133 4.328 1.559 1 92.56 160 LEU B O 1
ATOM 3148 N N . SER B 1 161 ? -8.672 6.367 0.887 1 89.44 161 SER B N 1
ATOM 3149 C CA . SER B 1 161 ? -10.086 6.227 1.218 1 89.44 161 SER B CA 1
ATOM 3150 C C . SER B 1 161 ? -10.734 5.121 0.39 1 89.44 161 SER B C 1
ATOM 3152 O O . SER B 1 161 ? -11.781 4.59 0.77 1 89.44 161 SER B O 1
ATOM 3154 N N . CYS B 1 162 ? -10.172 4.828 -0.737 1 80.25 162 CYS B N 1
ATOM 3155 C CA . CYS B 1 162 ? -10.75 3.781 -1.577 1 80.25 162 CYS B CA 1
ATOM 3156 C C . CYS B 1 162 ? -9.688 3.15 -2.465 1 80.25 162 CYS B C 1
ATOM 3158 O O . CYS B 1 162 ? -8.578 3.686 -2.598 1 80.25 162 CYS B O 1
ATOM 3160 N N . THR B 1 163 ? -10.102 1.989 -2.871 1 72.69 163 THR B N 1
ATOM 3161 C CA . THR B 1 163 ? -9.273 1.372 -3.9 1 72.69 163 THR B CA 1
ATOM 3162 C C . THR B 1 163 ? -9.547 1.995 -5.266 1 72.69 163 THR B C 1
ATOM 3164 O O . THR B 1 163 ? -10.57 2.656 -5.453 1 72.69 163 THR B O 1
ATOM 3167 N N . PRO B 1 164 ? -8.586 1.837 -6.172 1 65.25 164 PRO B N 1
ATOM 3168 C CA . PRO B 1 164 ? -8.812 2.412 -7.5 1 65.25 164 PRO B CA 1
ATOM 3169 C C . PRO B 1 164 ? -10.141 1.981 -8.117 1 65.25 164 PRO B C 1
ATOM 3171 O O . PRO B 1 164 ? -10.555 0.832 -7.945 1 65.25 164 PRO B O 1
ATOM 3174 N N . ASN B 1 165 ? -10.922 2.91 -8.703 1 60.12 165 ASN B N 1
ATOM 3175 C CA . ASN B 1 165 ? -12.148 2.732 -9.469 1 60.12 165 ASN B CA 1
ATOM 3176 C C . ASN B 1 165 ? -13.359 2.598 -8.555 1 60.12 165 ASN B C 1
ATOM 3178 O O . ASN B 1 165 ? -14.391 2.041 -8.961 1 60.12 165 ASN B O 1
ATOM 3182 N N . THR B 1 166 ? -13.109 2.91 -7.344 1 63.69 166 THR B N 1
ATOM 3183 C CA . THR B 1 166 ? -14.242 2.904 -6.434 1 63.69 166 THR B CA 1
ATOM 3184 C C . THR B 1 166 ? -14.5 4.301 -5.875 1 63.69 166 THR B C 1
ATOM 3186 O O . THR B 1 166 ? -13.711 5.219 -6.102 1 63.69 166 THR B O 1
ATOM 3189 N N . THR B 1 167 ? -15.719 4.496 -5.344 1 57.94 167 THR B N 1
ATOM 3190 C CA . THR B 1 167 ? -16.172 5.812 -4.906 1 57.94 167 THR B CA 1
ATOM 3191 C C . THR B 1 167 ? -16.109 5.922 -3.383 1 57.94 167 THR B C 1
ATOM 3193 O O . THR B 1 167 ? -16.281 4.926 -2.678 1 57.94 167 THR B O 1
ATOM 3196 N N . SER B 1 168 ? -15.711 7.141 -2.979 1 62.38 168 SER B N 1
ATOM 3197 C CA . SER B 1 168 ? -15.828 7.516 -1.575 1 62.38 168 SER B CA 1
ATOM 3198 C C . SER B 1 168 ? -17.172 8.164 -1.29 1 62.38 168 SER B C 1
ATOM 3200 O O . SER B 1 168 ? -17.688 8.922 -2.115 1 62.38 168 SER B O 1
ATOM 3202 N N . TYR B 1 169 ? -17.812 7.727 -0.177 1 63.34 169 TYR B N 1
ATOM 3203 C CA . TYR B 1 169 ? -19.156 8.195 0.14 1 63.34 169 TYR B CA 1
ATOM 3204 C C . TYR B 1 169 ? -19.125 9.266 1.229 1 63.34 169 TYR B C 1
ATOM 3206 O O . TYR B 1 169 ? -18.375 9.133 2.203 1 63.34 169 TYR B O 1
ATOM 3214 N N . ARG B 1 170 ? -19.859 10.383 0.929 1 65.06 170 ARG B N 1
ATOM 3215 C CA . ARG B 1 170 ? -19.984 11.484 1.884 1 65.06 170 ARG B CA 1
ATOM 3216 C C . ARG B 1 170 ? -21.438 11.844 2.125 1 65.06 170 ARG B C 1
ATOM 3218 O O . ARG B 1 170 ? -22.25 11.859 1.189 1 65.06 170 ARG B O 1
ATOM 3225 N N . ASP B 1 171 ? -21.656 11.953 3.457 1 71.44 171 ASP B N 1
ATOM 3226 C CA . ASP B 1 171 ? -22.953 12.492 3.861 1 71.44 171 ASP B CA 1
ATOM 3227 C C . ASP B 1 171 ? -22.844 13.977 4.211 1 71.44 171 ASP B C 1
ATOM 3229 O O . ASP B 1 171 ? -21.922 14.391 4.906 1 71.44 171 ASP B O 1
ATOM 3233 N N . GLU B 1 172 ? -23.766 14.766 3.783 1 71.25 172 GLU B N 1
ATOM 3234 C CA . GLU B 1 172 ? -23.703 16.219 3.953 1 71.25 172 GLU B CA 1
ATOM 3235 C C . GLU B 1 172 ? -23.656 16.594 5.43 1 71.25 172 GLU B C 1
ATOM 3237 O O . GLU B 1 172 ? -22.953 17.531 5.816 1 71.25 172 GLU B O 1
ATOM 3242 N N . SER B 1 173 ? -24.344 15.914 6.262 1 72.06 173 SER B N 1
ATOM 3243 C CA . SER B 1 173 ? -24.406 16.266 7.676 1 72.06 173 SER B CA 1
ATOM 3244 C C . SER B 1 173 ? -23.359 15.492 8.484 1 72.06 173 SER B C 1
ATOM 3246 O O . SER B 1 173 ? -22.781 16.031 9.422 1 72.06 173 SER B O 1
ATOM 3248 N N . TYR B 1 174 ? -23.047 14.422 8.102 1 76.81 174 TYR B N 1
ATOM 3249 C CA . TYR B 1 174 ? -22.188 13.516 8.844 1 76.81 174 TYR B CA 1
ATOM 3250 C C . TYR B 1 174 ? -20.734 13.656 8.414 1 76.81 174 TYR B C 1
ATOM 3252 O O . TYR B 1 174 ? -19.812 13.445 9.203 1 76.81 174 TYR B O 1
ATOM 3260 N N . GLY B 1 175 ? -20.547 14.18 7.203 1 85.19 175 GLY B N 1
ATOM 3261 C CA . GLY B 1 175 ? -19.219 14.156 6.617 1 85.19 175 GLY B CA 1
ATOM 3262 C C . GLY B 1 175 ? -18.906 12.852 5.898 1 85.19 175 GLY B C 1
ATOM 3263 O O . GLY B 1 175 ? -19.812 12.141 5.473 1 85.19 175 GLY B O 1
ATOM 3264 N N . SER B 1 176 ? -17.672 12.68 5.645 1 87.94 176 SER B N 1
ATOM 3265 C CA . SER B 1 176 ? -17.297 11.438 4.988 1 87.94 176 SER B CA 1
ATOM 3266 C C . SER B 1 176 ? -17.109 10.312 6.004 1 87.94 176 SER B C 1
ATOM 3268 O O . SER B 1 176 ? -16.562 10.531 7.086 1 87.94 176 SER B O 1
ATOM 3270 N N . TYR B 1 177 ? -17.547 9.188 5.668 1 87.31 177 TYR B N 1
ATOM 3271 C CA . TYR B 1 177 ? -17.406 8.031 6.543 1 87.31 177 TYR B CA 1
ATOM 3272 C C . TYR B 1 177 ? -15.93 7.715 6.785 1 87.31 177 TYR B C 1
ATOM 3274 O O . TYR B 1 177 ? -15.547 7.293 7.879 1 87.31 177 TYR B O 1
ATOM 3282 N N . PHE B 1 178 ? -15.102 7.992 5.855 1 92.69 178 PHE B N 1
ATOM 3283 C CA . PHE B 1 178 ? -13.68 7.715 5.957 1 92.69 178 PHE B CA 1
ATOM 3284 C C . PHE B 1 178 ? -13.047 8.5 7.098 1 92.69 178 PHE B C 1
ATOM 3286 O O . PHE B 1 178 ? -12.43 7.926 7.996 1 92.69 178 PHE B O 1
ATOM 3293 N N . ILE B 1 179 ? -13.266 9.789 7.113 1 94.88 179 ILE B N 1
ATOM 3294 C CA . ILE B 1 179 ? -12.68 10.641 8.141 1 94.88 179 ILE B CA 1
ATOM 3295 C C . ILE B 1 179 ? -13.336 10.359 9.484 1 94.88 179 ILE B C 1
ATOM 3297 O O . ILE B 1 179 ? -12.648 10.258 10.508 1 94.88 179 ILE B O 1
ATOM 3301 N N . GLN B 1 180 ? -14.664 10.141 9.484 1 94.12 180 GLN B N 1
ATOM 3302 C CA . GLN B 1 180 ? -15.359 9.914 10.742 1 94.12 180 GLN B CA 1
ATOM 3303 C C . GLN B 1 180 ? -14.914 8.609 11.391 1 94.12 180 GLN B C 1
ATOM 3305 O O . GLN B 1 180 ? -14.734 8.547 12.609 1 94.12 180 GLN B O 1
ATOM 3310 N N . TYR B 1 181 ? -14.688 7.602 10.586 1 95.12 181 TYR B N 1
ATOM 3311 C CA . TYR B 1 181 ? -14.234 6.332 11.133 1 95.12 181 TYR B CA 1
ATOM 3312 C C . TYR B 1 181 ? -12.789 6.426 11.609 1 95.12 181 TYR B C 1
ATOM 3314 O O . TYR B 1 181 ? -12.414 5.801 12.602 1 95.12 181 TYR B O 1
ATOM 3322 N N . ILE B 1 182 ? -11.938 7.188 10.922 1 98 182 ILE B N 1
ATOM 3323 C CA . ILE B 1 182 ? -10.57 7.414 11.383 1 98 182 ILE B CA 1
ATOM 3324 C C . ILE B 1 182 ? -10.602 8.07 12.766 1 98 182 ILE B C 1
ATOM 3326 O O . ILE B 1 182 ? -9.961 7.586 13.703 1 98 182 ILE B O 1
ATOM 3330 N N . VAL B 1 183 ? -11.383 9.117 12.891 1 98 183 VAL B N 1
ATOM 3331 C CA . VAL B 1 183 ? -11.438 9.875 14.133 1 98 183 VAL B CA 1
ATOM 3332 C C . VAL B 1 183 ? -11.953 8.984 15.258 1 98 183 VAL B C 1
ATOM 3334 O O . VAL B 1 183 ? -11.406 8.977 16.359 1 98 183 VAL B O 1
ATOM 3337 N N . GLU B 1 184 ? -12.984 8.203 14.969 1 97.5 184 GLU B N 1
ATOM 3338 C CA . GLU B 1 184 ? -13.555 7.277 15.945 1 97.5 184 GLU B CA 1
ATOM 3339 C C . GLU B 1 184 ? -12.5 6.285 16.438 1 97.5 184 GLU B C 1
ATOM 3341 O O . GLU B 1 184 ? -12.312 6.121 17.656 1 97.5 184 GLU B O 1
ATOM 3346 N N . VAL B 1 185 ? -11.828 5.645 15.57 1 98.38 185 VAL B N 1
ATOM 3347 C CA . VAL B 1 185 ? -10.859 4.602 15.891 1 98.38 185 VAL B CA 1
ATOM 3348 C C . VAL B 1 185 ? -9.672 5.211 16.625 1 98.38 185 VAL B C 1
ATOM 3350 O O . VAL B 1 185 ? -9.211 4.664 17.625 1 98.38 185 VAL B O 1
ATOM 3353 N N . PHE B 1 186 ? -9.195 6.363 16.156 1 98.25 186 PHE B N 1
ATOM 3354 C CA . PHE B 1 186 ? -8.023 6.977 16.766 1 98.25 186 PHE B CA 1
ATOM 3355 C C . PHE B 1 186 ? -8.336 7.469 18.172 1 98.25 186 PHE B C 1
ATOM 3357 O O . PHE B 1 186 ? -7.496 7.363 19.078 1 98.25 186 PHE B O 1
ATOM 3364 N N . LYS B 1 187 ? -9.492 8 18.359 1 97 187 LYS B N 1
ATOM 3365 C CA . LYS B 1 187 ? -9.891 8.453 19.688 1 97 187 LYS B CA 1
ATOM 3366 C C . LYS B 1 187 ? -9.883 7.297 20.688 1 97 187 LYS B C 1
ATOM 3368 O O . LYS B 1 187 ? -9.508 7.473 21.844 1 97 187 LYS B O 1
ATOM 3373 N N . GLU B 1 188 ? -10.203 6.188 20.203 1 97.25 188 GLU B N 1
ATOM 3374 C CA . GLU B 1 188 ? -10.367 5.043 21.094 1 97.25 188 GLU B CA 1
ATOM 3375 C C . GLU B 1 188 ? -9.055 4.285 21.281 1 97.25 188 GLU B C 1
ATOM 3377 O O . GLU B 1 188 ? -8.773 3.771 22.359 1 97.25 188 GLU B O 1
ATOM 3382 N N . PHE B 1 189 ? -8.195 4.227 20.234 1 97.69 189 PHE B N 1
ATOM 3383 C CA . PHE B 1 189 ? -7.164 3.199 20.281 1 97.69 189 PHE B CA 1
ATOM 3384 C C . PHE B 1 189 ? -5.789 3.809 20.047 1 97.69 189 PHE B C 1
ATOM 3386 O O . PHE B 1 189 ? -4.777 3.107 20.094 1 97.69 189 PHE B O 1
ATOM 3393 N N . ALA B 1 190 ? -5.625 5.125 19.828 1 96.44 190 ALA B N 1
ATOM 3394 C CA . ALA B 1 190 ? -4.348 5.73 19.453 1 96.44 190 ALA B CA 1
ATOM 3395 C C . ALA B 1 190 ? -3.352 5.645 20.609 1 96.44 190 ALA B C 1
ATOM 3397 O O . ALA B 1 190 ? -2.145 5.793 20.406 1 96.44 190 ALA B O 1
ATOM 3398 N N . ASP B 1 191 ? -3.754 5.434 21.859 1 94.75 191 ASP B N 1
ATOM 3399 C CA . ASP B 1 191 ? -2.871 5.375 23.016 1 94.75 191 ASP B CA 1
ATOM 3400 C C . ASP B 1 191 ? -2.326 3.963 23.219 1 94.75 191 ASP B C 1
ATOM 3402 O O . ASP B 1 191 ? -1.424 3.75 24.031 1 94.75 191 ASP B O 1
ATOM 3406 N N . VAL B 1 192 ? -2.832 2.953 22.438 1 96 192 VAL B N 1
ATOM 3407 C CA . VAL B 1 192 ? -2.418 1.58 22.688 1 96 192 VAL B CA 1
ATOM 3408 C C . VAL B 1 192 ? -1.888 0.943 21.406 1 96 192 VAL B C 1
ATOM 3410 O O . VAL B 1 192 ? -0.901 0.204 21.438 1 96 192 VAL B O 1
ATOM 3413 N N . ASP B 1 193 ? -2.496 1.214 20.281 1 97 193 ASP B N 1
ATOM 3414 C CA . ASP B 1 193 ? -2.166 0.513 19.047 1 97 193 ASP B CA 1
ATOM 3415 C C . ASP B 1 193 ? -1.194 1.327 18.203 1 97 193 ASP B C 1
ATOM 3417 O O . ASP B 1 193 ? -1.209 2.559 18.234 1 97 193 ASP B O 1
ATOM 3421 N N . HIS B 1 194 ? -0.345 0.623 17.438 1 97 194 HIS B N 1
ATOM 3422 C CA . HIS B 1 194 ? 0.509 1.292 16.469 1 97 194 HIS B CA 1
ATOM 3423 C C . HIS B 1 194 ? -0.268 1.642 15.203 1 97 194 HIS B C 1
ATOM 3425 O O . HIS B 1 194 ? -1.35 1.101 14.961 1 97 194 HIS B O 1
ATOM 3431 N N . ILE B 1 195 ? 0.243 2.424 14.344 1 98 195 ILE B N 1
ATOM 3432 C CA . ILE B 1 195 ? -0.453 3.102 13.25 1 98 195 ILE B CA 1
ATOM 3433 C C . ILE B 1 195 ? -1.038 2.068 12.297 1 98 195 ILE B C 1
ATOM 3435 O O . ILE B 1 195 ? -2.16 2.23 11.805 1 98 195 ILE B O 1
ATOM 3439 N N . GLU B 1 196 ? -0.312 0.989 11.969 1 97.69 196 GLU B N 1
ATOM 3440 C CA . GLU B 1 196 ? -0.82 -0.024 11.047 1 97.69 196 GLU B CA 1
ATOM 3441 C C . GLU B 1 196 ? -2.055 -0.717 11.617 1 97.69 196 GLU B C 1
ATOM 3443 O O . GLU B 1 196 ? -2.98 -1.052 10.875 1 97.69 196 GLU B O 1
ATOM 3448 N N . GLU B 1 197 ? -2.002 -0.981 12.844 1 97.62 197 GLU B N 1
ATOM 3449 C CA . GLU B 1 197 ? -3.156 -1.586 13.5 1 97.62 197 GLU B CA 1
ATOM 3450 C C . GLU B 1 197 ? -4.336 -0.619 13.539 1 97.62 197 GLU B C 1
ATOM 3452 O O . GLU B 1 197 ? -5.488 -1.029 13.367 1 97.62 197 GLU B O 1
ATOM 3457 N N . LEU B 1 198 ? -4.066 0.661 13.828 1 98.38 198 LEU B N 1
ATOM 3458 C CA . LEU B 1 198 ? -5.117 1.668 13.781 1 98.38 198 LEU B CA 1
ATOM 3459 C C . LEU B 1 198 ? -5.785 1.69 12.406 1 98.38 198 LEU B C 1
ATOM 3461 O O . LEU B 1 198 ? -7.016 1.708 12.312 1 98.38 198 LEU B O 1
ATOM 3465 N N . PHE B 1 199 ? -5.008 1.663 11.352 1 98.38 199 PHE B N 1
ATOM 3466 C CA . PHE B 1 199 ? -5.543 1.644 10 1 98.38 199 PHE B CA 1
ATOM 3467 C C . PHE B 1 199 ? -6.363 0.381 9.758 1 98.38 199 PHE B C 1
ATOM 3469 O O . PHE B 1 199 ? -7.418 0.431 9.125 1 98.38 199 PHE B O 1
ATOM 3476 N N . ARG B 1 200 ? -5.883 -0.737 10.266 1 97.31 200 ARG B N 1
ATOM 3477 C CA . ARG B 1 200 ? -6.648 -1.972 10.141 1 97.31 200 ARG B CA 1
ATOM 3478 C C . ARG B 1 200 ? -8.008 -1.846 10.82 1 97.31 200 ARG B C 1
ATOM 3480 O O . ARG B 1 200 ? -9.023 -2.279 10.273 1 97.31 200 ARG B O 1
ATOM 3487 N N . LYS B 1 201 ? -8.039 -1.26 11.961 1 97.88 201 LYS B N 1
ATOM 3488 C CA . LYS B 1 201 ? -9.281 -1.099 12.695 1 97.88 201 LYS B CA 1
ATOM 3489 C C . LYS B 1 201 ? -10.234 -0.158 11.969 1 97.88 201 LYS B C 1
ATOM 3491 O O . LYS B 1 201 ? -11.461 -0.327 12.031 1 97.88 201 LYS B O 1
ATOM 3496 N N . VAL B 1 202 ? -9.703 0.865 11.32 1 97.19 202 VAL B N 1
ATOM 3497 C CA . VAL B 1 202 ? -10.539 1.712 10.477 1 97.19 202 VAL B CA 1
ATOM 3498 C C . VAL B 1 202 ? -11.18 0.871 9.375 1 97.19 202 VAL B C 1
ATOM 3500 O O . VAL B 1 202 ? -12.383 0.982 9.125 1 97.19 202 VAL B O 1
ATOM 3503 N N . MET B 1 203 ? -10.43 0.014 8.742 1 94.62 203 MET B N 1
ATOM 3504 C CA . MET B 1 203 ? -10.938 -0.866 7.695 1 94.62 203 MET B CA 1
ATOM 3505 C C . MET B 1 203 ? -11.977 -1.83 8.25 1 94.62 203 MET B C 1
ATOM 3507 O O . MET B 1 203 ? -12.992 -2.094 7.605 1 94.62 203 MET B O 1
ATOM 3511 N N . GLN B 1 204 ? -11.742 -2.328 9.445 1 95.5 204 GLN B N 1
ATOM 3512 C CA . GLN B 1 204 ? -12.711 -3.201 10.109 1 95.5 204 GLN B CA 1
ATOM 3513 C C . GLN B 1 204 ? -14.016 -2.467 10.383 1 95.5 204 GLN B C 1
ATOM 3515 O O . GLN B 1 204 ? -15.102 -3.047 10.25 1 95.5 204 GLN B O 1
ATOM 3520 N N . ARG B 1 205 ? -13.859 -1.249 10.781 1 94.25 205 ARG B N 1
ATOM 3521 C CA . ARG B 1 205 ? -15.047 -0.438 11.039 1 94.25 205 ARG B CA 1
ATOM 3522 C C . ARG B 1 205 ? -15.898 -0.312 9.781 1 94.25 205 ARG B C 1
ATOM 3524 O O . ARG B 1 205 ? -17.125 -0.313 9.859 1 94.25 205 ARG B O 1
ATOM 3531 N N . PHE B 1 206 ? -15.312 -0.173 8.586 1 90 206 PHE B N 1
ATOM 3532 C CA . PHE B 1 206 ? -16.031 -0.167 7.316 1 90 206 PHE B CA 1
ATOM 3533 C C . PHE B 1 206 ? -16.703 -1.515 7.066 1 90 206 PHE B C 1
ATOM 3535 O O . PHE B 1 206 ? -17.859 -1.572 6.66 1 90 206 PHE B O 1
ATOM 3542 N N . GLU B 1 207 ? -15.961 -2.582 7.293 1 87.38 207 GLU B N 1
ATOM 3543 C CA . GLU B 1 207 ? -16.484 -3.926 7.059 1 87.38 207 GLU B CA 1
ATOM 3544 C C . GLU B 1 207 ? -17.734 -4.18 7.887 1 87.38 207 GLU B C 1
ATOM 3546 O O . GLU B 1 207 ? -18.656 -4.883 7.441 1 87.38 207 GLU B O 1
ATOM 3551 N N . GLU B 1 208 ? -17.766 -3.656 9.023 1 90.44 208 GLU B N 1
ATOM 3552 C CA . GLU B 1 208 ? -18.875 -3.857 9.961 1 90.44 208 GLU B CA 1
ATOM 3553 C C . GLU B 1 208 ? -20.047 -2.934 9.633 1 90.44 208 GLU B C 1
ATOM 3555 O O . GLU B 1 208 ? -21.156 -3.139 10.125 1 90.44 208 GLU B O 1
ATOM 3560 N N . SER B 1 209 ? -19.766 -1.955 8.844 1 85.69 209 SER B N 1
ATOM 3561 C CA . SER B 1 209 ? -20.797 -0.967 8.547 1 85.69 209 SER B CA 1
ATOM 3562 C C . SER B 1 209 ? -21.516 -1.297 7.242 1 85.69 209 SER B C 1
ATOM 3564 O O . SER B 1 209 ? -21.125 -2.207 6.516 1 85.69 209 SER B O 1
ATOM 3566 N N . GLU B 1 210 ? -22.609 -0.554 6.984 1 79.88 210 GLU B N 1
ATOM 3567 C CA . GLU B 1 210 ? -23.375 -0.716 5.754 1 79.88 210 GLU B CA 1
ATOM 3568 C C . GLU B 1 210 ? -22.594 -0.208 4.547 1 79.88 210 GLU B C 1
ATOM 3570 O O . GLU B 1 210 ? -22.922 -0.534 3.402 1 79.88 210 GLU B O 1
ATOM 3575 N N . PHE B 1 211 ? -21.5 0.429 4.812 1 74.06 211 PHE B N 1
ATOM 3576 C CA . PHE B 1 211 ? -20.75 1.057 3.732 1 74.06 211 PHE B CA 1
ATOM 3577 C C . PHE B 1 211 ? -19.578 0.17 3.295 1 74.06 211 PHE B C 1
ATOM 3579 O O . PHE B 1 211 ? -18.906 0.464 2.307 1 74.06 211 PHE B O 1
ATOM 3586 N N . GLY B 1 212 ? -19.406 -0.949 4.004 1 72.12 212 GLY B N 1
ATOM 3587 C CA . GLY B 1 212 ? -18.281 -1.838 3.717 1 72.12 212 GLY B CA 1
ATOM 3588 C C . GLY B 1 212 ? -18.359 -2.459 2.334 1 72.12 212 GLY B C 1
ATOM 3589 O O . GLY B 1 212 ? -17.328 -2.805 1.747 1 72.12 212 GLY B O 1
ATOM 3590 N N . GLU B 1 213 ? -19.531 -2.459 1.838 1 67.88 213 GLU B N 1
ATOM 3591 C CA . GLU B 1 213 ? -19.719 -3.068 0.523 1 67.88 213 GLU B CA 1
ATOM 3592 C C . GLU B 1 213 ? -19.469 -2.057 -0.591 1 67.88 213 GLU B C 1
ATOM 3594 O O . GLU B 1 213 ? -19.266 -2.438 -1.747 1 67.88 213 GLU B O 1
ATOM 3599 N N . ILE B 1 214 ? -19.406 -0.819 -0.163 1 69.62 214 ILE B N 1
ATOM 3600 C CA . ILE B 1 214 ? -19.312 0.238 -1.164 1 69.62 214 ILE B CA 1
ATOM 3601 C C . ILE B 1 214 ? -17.906 0.836 -1.147 1 69.62 214 ILE B C 1
ATOM 3603 O O . ILE B 1 214 ? -17.359 1.184 -2.197 1 69.62 214 ILE B O 1
ATOM 3607 N N . GLN B 1 215 ? -17.328 0.876 0.027 1 77.19 215 GLN B N 1
ATOM 3608 C CA . GLN B 1 215 ? -16.031 1.528 0.194 1 77.19 215 GLN B CA 1
ATOM 3609 C C . GLN B 1 215 ? -15.125 0.723 1.119 1 77.19 215 GLN B C 1
ATOM 3611 O O . GLN B 1 215 ? -15.555 0.269 2.18 1 77.19 215 GLN B O 1
ATOM 3616 N N . MET B 1 216 ? -13.914 0.52 0.682 1 84.69 216 MET B N 1
ATOM 3617 C CA . MET B 1 216 ? -12.875 -0.065 1.524 1 84.69 216 MET B CA 1
ATOM 3618 C C . MET B 1 216 ? -11.562 0.696 1.375 1 84.69 216 MET B C 1
ATOM 3620 O O . MET B 1 216 ? -10.977 0.717 0.293 1 84.69 216 MET B O 1
ATOM 3624 N N . PRO B 1 217 ? -11.18 1.311 2.465 1 91.5 217 PRO B N 1
ATOM 3625 C CA . PRO B 1 217 ? -9.867 1.945 2.408 1 91.5 217 PRO B CA 1
ATOM 3626 C C . PRO B 1 217 ? -8.734 0.942 2.182 1 91.5 217 PRO B C 1
ATOM 3628 O O . PRO B 1 217 ? -8.93 -0.263 2.355 1 91.5 217 PRO B O 1
ATOM 3631 N N . SER B 1 218 ? -7.617 1.427 1.775 1 92.69 218 SER B N 1
ATOM 3632 C CA . SER B 1 218 ? -6.457 0.57 1.54 1 92.69 218 SER B CA 1
ATOM 3633 C C . SER B 1 218 ? -5.188 1.192 2.107 1 92.69 218 SER B C 1
ATOM 3635 O O . SER B 1 218 ? -4.965 2.398 1.975 1 92.69 218 SER B O 1
ATOM 3637 N N . LYS B 1 219 ? -4.395 0.378 2.861 1 96.25 219 LYS B N 1
ATOM 3638 C CA . LYS B 1 219 ? -3.045 0.799 3.223 1 96.25 219 LYS B CA 1
ATOM 3639 C C . LYS B 1 219 ? -2.1 0.699 2.029 1 96.25 219 LYS B C 1
ATOM 3641 O O . LYS B 1 219 ? -2.066 -0.323 1.34 1 96.25 219 LYS B O 1
ATOM 3646 N N . ASP B 1 220 ? -1.394 1.76 1.828 1 93.31 220 ASP B N 1
ATOM 3647 C CA . ASP B 1 220 ? -0.519 1.8 0.66 1 93.31 220 ASP B CA 1
ATOM 3648 C C . ASP B 1 220 ? 0.846 2.387 1.016 1 93.31 220 ASP B C 1
ATOM 3650 O O . ASP B 1 220 ? 0.987 3.074 2.029 1 93.31 220 ASP B O 1
ATOM 3654 N N . ARG B 1 221 ? 1.815 2.09 0.182 1 93.31 221 ARG B N 1
ATOM 3655 C CA . ARG B 1 221 ? 3.158 2.656 0.257 1 93.31 221 ARG B CA 1
ATOM 3656 C C . ARG B 1 221 ? 3.707 2.58 1.678 1 93.31 221 ARG B C 1
ATOM 3658 O O . ARG B 1 221 ? 4.184 3.578 2.219 1 93.31 221 ARG B O 1
ATOM 3665 N N . CYS B 1 222 ? 3.562 1.44 2.283 1 96.19 222 CYS B N 1
ATOM 3666 C CA . CYS B 1 222 ? 4.07 1.266 3.639 1 96.19 222 CYS B CA 1
ATOM 3667 C C . CYS B 1 222 ? 5.527 0.813 3.621 1 96.19 222 CYS B C 1
ATOM 3669 O O . CYS B 1 222 ? 5.832 -0.296 3.178 1 96.19 222 CYS B O 1
ATOM 3671 N N . THR B 1 223 ? 6.422 1.636 4.141 1 94.5 223 THR B N 1
ATOM 3672 C CA . THR B 1 223 ? 7.844 1.318 4.219 1 94.5 223 THR B CA 1
ATOM 3673 C C . THR B 1 223 ? 8.336 1.412 5.66 1 94.5 223 THR B C 1
ATOM 3675 O O . THR B 1 223 ? 9.531 1.608 5.902 1 94.5 223 THR B O 1
ATOM 3678 N N . LEU B 1 224 ? 7.398 1.33 6.613 1 95.62 224 LEU B N 1
ATOM 3679 C CA . LEU B 1 224 ? 7.777 1.283 8.023 1 95.62 224 LEU B CA 1
ATOM 3680 C C . LEU B 1 224 ? 8.422 -0.055 8.367 1 95.62 224 LEU B C 1
ATOM 3682 O O . LEU B 1 224 ? 7.852 -1.113 8.094 1 95.62 224 LEU B O 1
ATOM 3686 N N . THR B 1 225 ? 9.57 -0.017 8.969 1 94.31 225 THR B N 1
ATOM 3687 C CA . THR B 1 225 ? 10.234 -1.254 9.367 1 94.31 225 THR B CA 1
ATOM 3688 C C . THR B 1 225 ? 10.039 -1.514 10.859 1 94.31 225 THR B C 1
ATOM 3690 O O . THR B 1 225 ? 10.406 -2.574 11.367 1 94.31 225 THR B O 1
ATOM 3693 N N . LYS B 1 226 ? 9.5 -0.555 11.547 1 94.44 226 LYS B N 1
ATOM 3694 C CA . LYS B 1 226 ? 9.141 -0.672 12.953 1 94.44 226 LYS B CA 1
ATOM 3695 C C . LYS B 1 226 ? 7.715 -0.191 13.203 1 94.44 226 LYS B C 1
ATOM 3697 O O . LYS B 1 226 ? 7.199 0.644 12.461 1 94.44 226 LYS B O 1
ATOM 3702 N N . ASN B 1 227 ? 7.164 -0.772 14.234 1 95 227 ASN B N 1
ATOM 3703 C CA . ASN B 1 227 ? 5.852 -0.277 14.633 1 95 227 ASN B CA 1
ATOM 3704 C C . ASN B 1 227 ? 5.926 1.155 15.156 1 95 227 ASN B C 1
ATOM 3706 O O . ASN B 1 227 ? 6.824 1.492 15.922 1 95 227 ASN B O 1
ATOM 3710 N N . PHE B 1 228 ? 5.035 1.969 14.75 1 96.62 228 PHE B N 1
ATOM 3711 C CA . PHE B 1 228 ? 4.977 3.363 15.164 1 96.62 228 PHE B CA 1
ATOM 3712 C C . PHE B 1 228 ? 3.787 3.604 16.094 1 96.62 228 PHE B C 1
ATOM 3714 O O . PHE B 1 228 ? 2.637 3.5 15.664 1 96.62 228 PHE B O 1
ATOM 3721 N N . TYR B 1 229 ? 4.102 3.979 17.328 1 96 229 TYR B N 1
ATOM 3722 C CA . TYR B 1 229 ? 3.084 4.309 18.312 1 96 229 TYR B CA 1
ATOM 3723 C C . TYR B 1 229 ? 2.979 5.816 18.516 1 96 229 TYR B C 1
ATOM 3725 O O . TYR B 1 229 ? 3.986 6.492 18.734 1 96 229 TYR B O 1
ATOM 3733 N N . LEU B 1 230 ? 1.775 6.328 18.406 1 94.25 230 LEU B N 1
ATOM 3734 C CA . LEU B 1 230 ? 1.549 7.77 18.469 1 94.25 230 LEU B CA 1
ATOM 3735 C C . LEU B 1 230 ? 1.696 8.289 19.891 1 94.25 230 LEU B C 1
ATOM 3737 O O . LEU B 1 230 ? 2.105 9.438 20.094 1 94.25 230 LEU B O 1
ATOM 3741 N N . LEU B 1 231 ? 1.177 7.57 20.859 1 82.12 231 LEU B N 1
ATOM 3742 C CA . LEU B 1 231 ? 1.252 8.031 22.234 1 82.12 231 LEU B CA 1
ATOM 3743 C C . LEU B 1 231 ? 2 7.023 23.109 1 82.12 231 LEU B C 1
ATOM 3745 O O . LEU B 1 231 ? 1.895 5.812 22.891 1 82.12 231 LEU B O 1
ATOM 3749 N N . HIS B 1 232 ? 3.295 7.332 23.469 1 63 232 HIS B N 1
ATOM 3750 C CA . HIS B 1 232 ? 3.986 6.492 24.438 1 63 232 HIS B CA 1
ATOM 3751 C C . HIS B 1 232 ? 3.41 6.684 25.844 1 63 232 HIS B C 1
ATOM 3753 O O . HIS B 1 232 ? 3.008 7.789 26.203 1 63 232 HIS B O 1
ATOM 3759 N N . TYR B 1 233 ? 2.703 5.609 26.328 1 44.34 233 TYR B N 1
ATOM 3760 C CA . TYR B 1 233 ? 2.578 5.715 27.766 1 44.34 233 TYR B CA 1
ATOM 3761 C C . TYR B 1 233 ? 3.947 5.824 28.438 1 44.34 233 TYR B C 1
ATOM 3763 O O . TYR B 1 233 ? 4.934 5.293 27.922 1 44.34 233 TYR B O 1
#

Secondary structure (DSSP, 8-state):
-----STT---EEEEEEE----SSS---TTHHHHHHHHHHHHHHTTEEEEEEES--HHHHHHHHHHHHT-GGGGG-S-EEEEEE--EETTEEE-TTS-EEETHHHHHHHSTTT-GGGTT--EEEEEE---------------------------SEEEEESS-TT-PPPEETTTEEHHHHHHHHHHHHHTTTSBHHHHHHHHHHHHHHSTTTTT---EEESB--SS--BSS--/-----STT---EEEEEEE----SSS---TTHHHHHHHHHHHHHHTTEEEEEEES--HHHHHHHHHHHHT-GGGGG-S-EEEEEE--EETTEEE-TTS-EEETHHHHHHHSTTT-GGGTT--EEEEEE---------------------------SEEEEESS-TT-PPPEETTTEEHHHHHHHHHHHHHTTTSBHHHHHHHHHHHHHHSTTTTT---EEESB--SS--BSS--

InterPro domains:
  IPR001309 Peptidase C14, p20 domain [PS50208] (10-131)
  IPR002138 Peptidase C14, caspase non-catalytic subunit p10 [PS50207] (150-232)
  IPR002398 Peptidase C14 family [PTHR47901] (7-231)
  IPR011600 Peptidase C14, caspase domain [PF00656] (11-229)
  IPR015917 Peptidase C14A, caspase catalytic domain [PR00376] (10-23)
  IPR015917 Peptidase C14A, caspase catalytic domain [PR00376] (28-46)
  IPR015917 Peptidase C14A, caspase catalytic domain [PR00376] (46-64)
  IPR015917 Peptidase C14A, caspase catalytic domain [PR00376] (79-87)
  IPR015917 Peptidase C14A, caspase catalytic domain [PR00376] (114-132)
  IPR015917 Peptidase C14A, caspase catalytic domain [PR00376] (168-179)
  IPR015917 Peptidase C14A, caspase catalytic domain [PR00376] (222-231)
  IPR015917 Peptidase C14A, caspase catalytic domain [SM00115] (1-232)
  IPR015917 Peptidase C14A, caspase catalytic domain [cd00032] (11-230)
  IPR016129 Peptidase family C14A, His active site [PS01121] (75-87)
  IPR029030 Caspase-like domain superfamily [SSF52129] (8-230)
  IPR033139 Peptidase family C14A, cysteine active site [PS01122] (120-131)

Radius of gyration: 21.65 Å; Cα contacts (8 Å, |Δi|>4): 1061; chains: 2; bounding box: 49×59×55 Å

Solvent-accessible surface area (backbone atoms only — not comparable to full-atom values): 24057 Å² total; per-residue (Å²): 130,84,74,74,61,82,80,64,73,40,62,21,44,27,40,38,38,44,40,37,55,40,68,90,48,77,64,44,59,21,44,65,55,39,50,50,51,51,49,52,53,42,42,74,68,51,27,51,72,47,76,48,65,53,39,33,42,70,49,47,52,49,50,52,54,51,56,45,63,40,81,50,43,69,46,26,73,42,38,42,41,36,41,36,32,51,31,28,75,66,27,36,30,17,26,72,65,39,74,32,54,59,65,55,56,55,55,44,54,13,42,80,62,11,56,59,43,55,95,22,45,36,40,37,38,38,42,33,27,20,24,44,72,71,79,73,89,72,85,74,81,80,65,74,52,70,72,78,34,63,38,43,72,63,23,29,36,29,43,29,40,32,44,88,41,13,37,59,67,67,38,59,88,74,8,34,57,62,55,50,40,43,48,53,43,44,74,71,38,36,68,78,42,30,56,71,56,49,52,31,50,32,39,38,53,30,61,74,38,91,50,29,57,36,29,42,40,22,39,28,59,30,37,49,62,61,88,49,60,77,39,79,125,131,84,75,75,60,83,79,65,73,44,62,22,43,27,41,40,38,44,41,38,55,40,66,88,50,76,64,44,60,21,45,66,55,38,50,49,52,51,49,51,52,42,42,74,67,51,26,49,72,47,76,48,67,52,40,35,40,71,49,47,52,49,50,52,54,52,56,47,62,42,81,51,44,68,44,26,72,40,36,41,39,36,42,36,31,52,32,29,73,66,27,36,31,17,25,70,65,38,74,32,54,59,64,56,56,55,55,43,54,12,42,80,61,11,56,58,42,54,96,21,46,36,40,36,38,40,41,32,27,20,26,44,72,71,80,72,89,72,85,74,82,78,65,73,50,70,70,79,33,61,38,44,72,63,24,29,34,29,44,30,40,32,44,87,41,14,38,60,66,66,37,59,87,76,9,32,58,63,55,52,40,45,50,53,45,44,74,73,39,36,67,76,40,30,53,70,55,48,54,29,49,32,41,38,53,31,61,75,39,92,49,29,58,36,30,42,42,23,38,28,60,30,36,50,64,62,87,48,60,77,41,80,125

Organism: Neolamprologus brichardi (NCBI:txid32507)

pLDDT: mean 82.57, std 20.88, range [23.72, 98.75]